Protein 4PP8 (pdb70)

InterPro domains:
  IPR001304 C-type lectin-like [PF00059] (133-229)
  IPR001304 C-type lectin-like [PS50041] (122-228)
  IPR001304 C-type lectin-like [SM00034] (115-228)
  IPR016186 C-type lectin-like/link domain superfamily [G3DSA:3.10.100.10] (109-232)
  IPR016187 C-type lectin fold [SSF56436] (111-230)
  IPR033992 Natural killer cell receptor-like, C-type lectin-like domain [cd03593] (115-229)
  IPR042169 NKG2-D type II integral membrane protein [PTHR47494] (1-232)

Radius of gyration: 29.29 Å; Cα contacts (8 Å, |Δi|>4): 1121; chains: 4; bounding box: 76×68×85 Å

GO terms:
  GO:0005515 protein binding (F, IPI)
  GO:0019900 kinase binding (F, IPI)
  GO:0009986 cell surface (C, IDA)
  GO:0045954 positive regulation of natural killer cell mediated cytotoxicity (P, IDA)
  GO:0009897 external side of plasma membrane (C, IDA)
  GO:0045429 positive regulation of nitric oxide biosynthetic process (P, IDA)
  GO:0032729 positive regulation of type II interferon production (P, IDA)
  GO:0050830 defense response to Gram-positive bacterium (P, IDA)
  GO:0071222 cellular response to lipopolysaccharide (P, IDA)
  GO:0002223 stimulatory C-type lectin receptor signaling pathway (P, IMP)
  GO:0032394 MHC class Ib receptor activity (F, IMP)
  GO:0030101 natural killer cell activation (P, IMP)
  GO:0045954 positive regulation of natural killer cell mediated cytotoxicity (P, IMP)
  GO:0042288 MHC class I protein binding (F, IPI)
  GO:0042802 identical protein binding (F, IPI)
  GO:0030101 natural killer cell activation (P, IPI)
  GO:0005886 plasma membrane (C, TAS)

Sequence (546 aa):
MEGYCGPCPNNWICHRNNCYQFFNEEKTWNQSQASCLSQNSSLLKIYSKEEQDFLKLVKSYHWMGLVQIPANGSWQWEDGSSLSYNQLTLVEIPKGSCAVYGSSFKAYTEDCANLNTYICMKRAVMEGYCGPCPNNWICHRNNCYQFFNEEKTWNQSQASCLSQNSSLLKIYSKEEQDFLKLVKSYHWMGLVQIPANGSWQWEDGSSLSYNQLTLVEIPKGSCAVYGSSFKAYTEDCANLNTYICMKRAVHSLRCNLTIKDPTPADPLWYEAKCFVGEILILHLSNINATEVKKCLTQPLKNLCQKLRNKVSNTYPHLQQVTMIYPQSQGRTPSATWEFNISDSYFFTFYTENMSWRSANDESGVIMNKWKDDGEFVKQLKFLIHECSQKMDEFLKQHSLRCNLTIKDPTPADPLWYEAKCFVGEILILHLSNIATEVKKCLTQPLKNLCQKLRNKVSNTKVDTHYPHLQVTMIYPQSQTPSATWEFNISDSYFFTFYTENMSWRSANDESGVIMNKWKDDGEFVKQLKFLIHECSQKMDEFLKQSK

Nearest PDB structures (foldseek):
  4pp8-assembly1_C  TM=1.007E+00  e=2.945E-30  Mus musculus
  4pp8-assembly1_D  TM=9.772E-01  e=2.849E-26  Mus musculus
  1jfm-assembly5_E  TM=9.847E-01  e=7.124E-23  Mus musculus
  4g59-assembly1_A  TM=9.553E-01  e=3.316E-23  Mus musculus
  4g59-assembly2_B  TM=9.446E-01  e=2.451E-22  Mus musculus

Secondary structure (DSSP, 8-state):
--EEE----TT-EEETTEEEEEEEEEE-HHHHHHHHHHTT-EE---S-TTTTGGGGGB-S-EEEEEEEETTTTEEEETTSPBP-TTT-EEE--SS-SEEEE-STTEEEEE-TTS-EEEEEEE---/-TT-EEEE-TT-EEETTEEEEEEEEEE-HHHHHHHHHHTT-EE---S-TTTTGGGGGB-S-EEEEEEEETTTTEEEETTSPBP-TTT-EEE--SS-SEEEE-STTEEEEE-TTS-EEEEEEE---/--EEEEEEE----SS----EEEEEEETTEEEEEEES---HHHHHHHHHHHHHHHHHHHHHHHT----EEEEEEE---TTSPP--EEEEEETTTEEEEEETTTTEEEESSHHHHHHHHHHHT-HHHHHHHHHHHHHHHHHHHHHHH-/--EEEEEEEE---SS----EEEEEEETTEEEEEEE---HHHHHHHHHHHHHHHHHHHHHHHT--------EEEEEEEE--------EEEEEETTTEEEEEETTTTEEEESSHHHHHHHHHHHT-HHHHHHHHHHHHHHHHHHHHHHHHH-

Solvent-accessible surface area: 25725 Å² total; per-residue (Å²): 188,85,34,98,13,4,82,18,42,144,67,18,1,0,11,85,61,0,1,0,25,28,46,109,104,96,44,28,25,100,93,0,41,56,20,0,107,96,62,117,11,40,1,0,44,0,42,27,100,153,59,0,50,12,0,49,14,7,32,39,24,7,0,0,0,0,31,41,70,97,103,109,35,47,17,48,2,46,97,45,45,66,36,15,85,41,25,4,73,30,36,109,23,106,65,20,36,2,0,0,0,3,6,56,18,8,0,1,4,34,76,43,71,61,110,18,27,5,0,0,7,47,116,30,195,148,177,37,83,12,9,62,7,15,89,61,16,1,0,7,98,56,0,2,0,31,15,36,79,99,101,47,28,35,106,93,0,23,53,19,0,107,91,59,121,12,42,0,0,48,0,44,27,77,150,58,0,58,13,0,53,16,8,24,25,20,5,0,0,0,0,36,39,61,96,100,120,30,55,19,66,2,57,98,45,46,80,39,45,214,112,22,4,75,31,15,102,32,110,77,21,37,3,0,0,0,7,10,44,14,48,0,10,4,13,75,44,70,57,108,3,24,0,0,0,8,40,120,28,198,118,16,0,99,0,59,2,34,3,69,71,13,64,111,105,56,77,19,19,14,44,0,74,0,54,36,48,172,57,88,31,20,96,24,27,58,76,144,68,116,105,7,24,71,20,1,29,93,17,0,61,40,0,0,37,24,0,20,15,31,9,46,114,72,111,26,65,0,68,1,34,0,31,0,63,68,15,145,87,66,86,25,32,5,32,0,72,4,25,3,46,103,56,70,83,6,21,0,70,6,113,116,108,50,51,165,39,69,60,128,114,0,7,80,26,17,72,142,8,75,123,29,39,21,0,13,33,21,0,8,14,5,0,43,37,0,11,126,79,0,30,92,48,30,74,117,123,22,0,104,0,52,1,43,8,26,88,74,68,148,102,56,82,23,23,13,41,0,77,0,55,13,52,101,114,77,20,17,96,23,27,63,98,37,93,38,0,22,69,16,0,30,100,25,0,70,80,1,0,97,45,0,91,91,29,51,88,128,30,90,79,127,76,150,197,86,33,2,61,1,24,0,31,0,67,65,43,190,146,45,27,5,31,0,70,4,24,9,12,89,30,21,80,4,11,0,60,13,123,100,105,43,51,155,39,71,58,126,104,0,8,104,15,16,70,62,8,76,121,25,48,122,0,16,54,45,0,11,118,3,0,116,84,0,7,73,67,0,32,25,13,10,55,104,59,122

Foldseek 3Di:
DDDDADDDPPPFDTANNKTKDWFFFWAFLVVQQVVLVVVVWGFDDQPACVRPVCQLPDADKAFGQWFADVVVRFIAGVVRHGDDCRRAAEDEDPDAGTWIDHHRRYIYGDHSRGIDTTMIMDDHD/DPPDADDDPPPFDGANNKTKDWFFFWAFLVVQQVVLVVRVWGFDDQPACVRVVCQLVDADKAFGQKFFDVVPGFICGVVRHGDDPRRAAEAEDPDAGTWIDGHNRYIYGDHRRGIDTTMIMDDHD/DWWKKKKKADPADPVGRWGIWIWIDDVPDTCEIDTPPPVVVLNVLQPPLVVVLSVVVNVLLVVLNKMKMKMKTWHQQVPHDTKIKIWIDINVPWIKIAILPVRDIDTPDVVNVVSVVVQVVPVVNSCSSNVSCVSNNVVSNVVVVD/DWWKKKKKAAPADPVGRWGIWIWIDDVPDTCEIDTPVVVVLNVLQPPLVVVLNVVVNVLLVPDDDDDPRWMKIWMWTWHQPCVTKIKIWIQTRVGWIKIAILVVRDIDTPDVVNVVSVVVQVVPVVNSCSSNVSCVSNNVVSNVVVVVVD

B-factor: mean 49.22, std 19.97, range [21.27, 129.55]

Organism: Mus musculus (NCBI:txid10090)

Structure (mmCIF, N/CA/C/O backbone):
data_4PP8
#
_entry.id   4PP8
#
_cell.length_a   58.637
_cell.length_b   58.637
_cell.length_c   350.330
_cell.angle_alpha   90.00
_cell.angle_beta   90.00
_cell.angle_gamma   120.00
#
_symmetry.space_group_name_H-M   'P 61'
#
loop_
_entity.id
_entity.type
_entity.pdbx_description
1 polymer 'NKG2-D type II integral membrane protein'
2 polymer 'Retinoic acid early-inducible protein 1-beta'
3 non-polymer GLYCEROL
4 water water
#
loop_
_atom_site.group_PDB
_atom_site.id
_atom_site.type_symbol
_atom_site.label_atom_id
_atom_site.label_alt_id
_atom_site.label_comp_id
_atom_site.label_asym_id
_atom_site.label_entity_id
_atom_site.label_seq_id
_atom_site.pdbx_PDB_ins_code
_atom_site.Cartn_x
_atom_site.Cartn_y
_atom_site.Cartn_z
_atom_site.occupancy
_atom_site.B_iso_or_equiv
_atom_site.auth_seq_id
_atom_site.auth_comp_id
_atom_site.auth_asym_id
_atom_site.auth_atom_id
_atom_site.pdbx_PDB_model_num
ATOM 1 N N . MET A 1 1 ? 23.354 -8.267 -3.910 1.00 93.06 108 MET A N 1
ATOM 2 C CA . MET A 1 1 ? 22.438 -7.447 -3.064 1.00 90.06 108 MET A CA 1
ATOM 3 C C . MET A 1 1 ? 21.146 -8.170 -2.688 1.00 84.76 108 MET A C 1
ATOM 4 O O . MET A 1 1 ? 20.637 -7.974 -1.582 1.00 83.27 108 MET A O 1
ATOM 9 N N . GLU A 1 2 ? 20.612 -8.981 -3.603 1.00 80.57 109 GLU A N 1
ATOM 10 C CA . GLU A 1 2 ? 19.242 -9.505 -3.473 1.00 75.57 109 GLU A CA 1
ATOM 11 C C . GLU A 1 2 ? 19.057 -10.643 -2.462 1.00 71.48 109 GLU A C 1
ATOM 12 O O . GLU A 1 2 ? 19.559 -11.750 -2.661 1.00 69.97 109 GLU A O 1
ATOM 18 N N . GLY A 1 3 ? 18.292 -10.365 -1.406 1.00 64.93 110 GLY A N 1
ATOM 19 C CA . GLY A 1 3 ? 18.063 -11.331 -0.330 1.00 62.29 110 GLY A CA 1
ATOM 20 C C . GLY A 1 3 ? 16.606 -11.577 -0.016 1.00 57.31 110 GLY A C 1
ATOM 21 O O . GLY A 1 3 ? 15.711 -11.129 -0.731 1.00 55.47 110 GLY A O 1
ATOM 22 N N . TYR A 1 4 ? 16.376 -12.283 1.083 1.00 54.34 111 TYR A N 1
ATOM 23 C CA . TYR A 1 4 ? 15.049 -12.757 1.433 1.00 51.36 111 TYR A CA 1
ATOM 24 C C . TYR A 1 4 ? 14.541 -12.060 2.661 1.00 48.70 111 TYR A C 1
ATOM 25 O O . TYR A 1 4 ? 15.321 -11.667 3.514 1.00 49.75 111 TYR A O 1
ATOM 34 N N . CYS A 1 5 ? 13.220 -11.924 2.734 1.00 46.36 112 CYS A N 1
ATOM 35 C CA . CYS A 1 5 ? 12.554 -11.155 3.766 1.00 43.34 112 CYS A CA 1
ATOM 36 C C . CYS A 1 5 ? 11.633 -12.112 4.506 1.00 42.81 112 CYS A C 1
ATOM 37 O O . CYS A 1 5 ? 10.808 -12.788 3.887 1.00 42.85 112 CYS A O 1
ATOM 40 N N . GLY A 1 6 ? 11.794 -12.182 5.823 1.00 42.29 113 GLY A N 1
ATOM 41 C CA . GLY A 1 6 ? 11.022 -13.098 6.652 1.00 42.45 113 GLY A CA 1
ATOM 42 C C . GLY A 1 6 ? 11.777 -13.523 7.905 1.00 43.76 113 GLY A C 1
ATOM 43 O O . GLY A 1 6 ? 12.812 -12.949 8.226 1.00 43.54 113 GLY A O 1
ATOM 44 N N . PRO A 1 7 ? 11.265 -14.541 8.619 1.00 44.77 114 PRO A N 1
ATOM 45 C CA . PRO A 1 7 ? 10.065 -15.300 8.276 1.00 44.66 114 PRO A CA 1
ATOM 46 C C . PRO A 1 7 ? 8.783 -14.515 8.552 1.00 41.74 114 PRO A C 1
ATOM 47 O O . PRO A 1 7 ? 8.711 -13.767 9.536 1.00 39.05 114 PRO A O 1
ATOM 51 N N . CYS A 1 8 ? 7.789 -14.681 7.684 1.00 41.68 115 CYS A N 1
ATOM 52 C CA . CYS A 1 8 ? 6.496 -14.041 7.867 1.00 40.73 115 CYS A CA 1
ATOM 53 C C . CYS A 1 8 ? 5.362 -15.000 7.619 1.00 43.01 115 CYS A C 1
ATOM 54 O O . CYS A 1 8 ? 5.524 -15.980 6.904 1.00 44.56 115 CYS A O 1
ATOM 57 N N . PRO A 1 9 ? 4.183 -14.691 8.178 1.00 43.79 116 PRO A N 1
ATOM 58 C CA . PRO A 1 9 ? 3.026 -15.503 7.842 1.00 45.39 116 PRO A CA 1
ATOM 59 C C . PRO A 1 9 ? 2.715 -15.408 6.361 1.00 45.85 116 PRO A C 1
ATOM 60 O O . PRO A 1 9 ? 3.066 -14.420 5.702 1.00 42.01 116 PRO A O 1
ATOM 64 N N . ASN A 1 10 ? 2.059 -16.440 5.851 1.00 48.79 117 ASN A N 1
ATOM 65 C CA . ASN A 1 10 ? 1.717 -16.522 4.439 1.00 51.13 117 ASN A CA 1
ATOM 66 C C . ASN A 1 10 ? 0.870 -15.336 3.960 1.00 48.56 117 ASN A C 1
ATOM 67 O O . ASN A 1 10 ? -0.089 -14.964 4.633 1.00 47.32 117 ASN A O 1
ATOM 72 N N . ASN A 1 11 ? 1.247 -14.741 2.825 1.00 48.05 118 ASN A N 1
ATOM 73 C CA . ASN A 1 11 ? 0.520 -13.604 2.218 1.00 47.92 118 ASN A CA 1
ATOM 74 C C . ASN A 1 11 ? 0.751 -12.242 2.908 1.00 43.12 118 ASN A C 1
ATOM 75 O O . ASN A 1 11 ? 0.178 -11.236 2.491 1.00 41.39 118 ASN A O 1
ATOM 80 N N . TRP A 1 12 ? 1.557 -12.200 3.964 1.00 39.90 119 TRP A N 1
ATOM 81 C CA . TRP A 1 12 ? 1.801 -10.939 4.663 1.00 36.97 119 TRP A CA 1
ATOM 82 C C . TRP A 1 12 ? 2.819 -10.130 3.882 1.00 35.91 119 TRP A C 1
ATOM 83 O O . TRP A 1 12 ? 3.571 -10.682 3.085 1.00 37.34 119 TRP A O 1
ATOM 94 N N . ILE A 1 13 ? 2.809 -8.820 4.104 1.00 32.47 120 ILE A N 1
ATOM 95 C CA . ILE A 1 13 ? 3.725 -7.898 3.463 1.00 32.30 120 ILE A CA 1
ATOM 96 C C . ILE A 1 13 ? 5.011 -7.855 4.297 1.00 32.27 120 ILE A C 1
ATOM 97 O O . ILE A 1 13 ? 4.950 -7.722 5.515 1.00 33.33 120 ILE A O 1
ATOM 102 N N . CYS A 1 14 ? 6.166 -7.969 3.647 1.00 32.78 121 CYS A N 1
ATOM 103 C CA . CYS A 1 14 ? 7.442 -8.031 4.359 1.00 34.20 121 CYS A CA 1
ATOM 104 C C . CYS A 1 14 ? 8.373 -6.898 3.943 1.00 33.49 121 CYS A C 1
ATOM 105 O O . CYS A 1 14 ? 8.518 -6.600 2.755 1.00 34.62 121 CYS A O 1
ATOM 108 N N . HIS A 1 15 ? 9.007 -6.284 4.930 1.00 32.69 122 HIS A N 1
ATOM 109 C CA . HIS A 1 15 ? 9.990 -5.240 4.695 1.00 33.39 122 HIS A CA 1
ATOM 110 C C . HIS A 1 15 ? 10.997 -5.266 5.843 1.00 35.20 122 HIS A C 1
ATOM 111 O O . HIS A 1 15 ? 10.598 -5.120 7.000 1.00 33.49 122 HIS A O 1
ATOM 118 N N . ARG A 1 16 ? 12.276 -5.428 5.513 1.00 38.02 123 ARG A N 1
ATOM 119 C CA . ARG A 1 16 ? 13.354 -5.526 6.505 1.00 41.30 123 ARG A CA 1
ATOM 120 C C . ARG A 1 16 ? 13.045 -6.591 7.563 1.00 40.34 123 ARG A C 1
ATOM 121 O O . ARG A 1 16 ? 13.289 -6.386 8.752 1.00 40.03 123 ARG A O 1
ATOM 129 N N . ASN A 1 17 ? 12.473 -7.706 7.115 1.00 39.39 124 ASN A N 1
ATOM 130 C CA . ASN A 1 17 ? 12.039 -8.791 7.990 1.00 39.04 124 ASN A CA 1
ATOM 131 C C . ASN A 1 17 ? 10.946 -8.452 9.003 1.00 37.12 124 ASN A C 1
ATOM 132 O O . ASN A 1 17 ? 10.611 -9.287 9.845 1.00 37.27 124 ASN A O 1
ATOM 137 N N . ASN A 1 18 ? 10.380 -7.242 8.923 1.00 34.42 125 ASN A N 1
ATOM 138 C CA . ASN A 1 18 ? 9.145 -6.921 9.621 1.00 32.81 125 ASN A CA 1
ATOM 139 C C . ASN A 1 18 ? 7.978 -7.429 8.761 1.00 32.25 125 ASN A C 1
ATOM 140 O O . ASN A 1 18 ? 8.036 -7.333 7.528 1.00 33.93 125 ASN A O 1
ATOM 145 N N . CYS A 1 19 ? 6.939 -7.976 9.388 1.00 30.60 126 CYS A N 1
ATOM 146 C CA . CYS A 1 19 ? 5.795 -8.540 8.665 1.00 30.49 126 CYS A CA 1
ATOM 147 C C . CYS A 1 19 ? 4.561 -7.720 8.956 1.00 30.06 126 CYS A C 1
ATOM 148 O O . CYS A 1 19 ? 4.289 -7.437 10.107 1.00 29.77 126 CYS A O 1
ATOM 151 N N . TYR A 1 20 ? 3.816 -7.343 7.918 1.00 28.93 127 TYR A N 1
ATOM 152 C CA . TYR A 1 20 ? 2.615 -6.538 8.089 1.00 27.40 127 TYR A CA 1
ATOM 153 C C . TYR A 1 20 ? 1.440 -7.204 7.427 1.00 28.05 127 TYR A C 1
ATOM 154 O O . TYR A 1 20 ? 1.587 -7.858 6.395 1.00 28.88 127 TYR A O 1
ATOM 163 N N . GLN A 1 21 ? 0.266 -7.030 8.011 1.00 28.35 128 GLN A N 1
ATOM 164 C CA . GLN A 1 21 ? -0.953 -7.375 7.313 1.00 28.80 128 GLN A CA 1
ATOM 165 C C . GLN A 1 21 ? -2.029 -6.352 7.622 1.00 28.20 128 GLN A C 1
ATOM 166 O O . GLN A 1 21 ? -2.125 -5.803 8.733 1.00 27.46 128 GLN A O 1
ATOM 172 N N . PHE A 1 22 ? -2.803 -6.062 6.587 1.00 28.52 129 PHE A N 1
ATOM 173 C CA . PHE A 1 22 ? -3.834 -5.044 6.627 1.00 28.98 129 PHE A CA 1
ATOM 174 C C . PHE A 1 22 ? -5.180 -5.753 6.632 1.00 31.07 129 PHE A C 1
ATOM 175 O O . PHE A 1 22 ? -5.538 -6.390 5.654 1.00 33.54 129 PHE A O 1
ATOM 183 N N . PHE A 1 23 ? -5.914 -5.641 7.735 1.00 30.68 130 PHE A N 1
ATOM 184 C CA . PHE A 1 23 ? -7.186 -6.329 7.893 1.00 33.23 130 PHE A CA 1
ATOM 185 C C . PHE A 1 23 ? -8.367 -5.400 7.690 1.00 34.66 130 PHE A C 1
ATOM 186 O O . PHE A 1 23 ? -8.462 -4.356 8.336 1.00 33.71 130 PHE A O 1
ATOM 194 N N . ASN A 1 24 ? -9.265 -5.790 6.794 1.00 37.52 131 ASN A N 1
ATOM 195 C CA . ASN A 1 24 ? -10.401 -4.944 6.411 1.00 41.90 131 ASN A CA 1
ATOM 196 C C . ASN A 1 24 ? -11.655 -5.127 7.288 1.00 42.82 131 ASN A C 1
ATOM 197 O O . ASN A 1 24 ? -12.610 -4.361 7.156 1.00 42.85 131 ASN A O 1
ATOM 202 N N . GLU A 1 25 ? -11.662 -6.129 8.171 1.00 43.72 132 GLU A N 1
ATOM 203 C CA . GLU A 1 25 ? -12.773 -6.291 9.120 1.00 46.26 132 GLU A CA 1
ATOM 204 C C . GLU A 1 25 ? -12.725 -5.169 10.164 1.00 44.35 132 GLU A C 1
ATOM 205 O O . GLU A 1 25 ? -11.653 -4.809 10.658 1.00 41.36 132 GLU A O 1
ATOM 211 N N . GLU A 1 26 ? -13.891 -4.612 10.473 1.00 43.68 133 GLU A N 1
ATOM 212 C CA . GLU A 1 26 ? -14.016 -3.513 11.424 1.00 44.18 133 GLU A CA 1
ATOM 213 C C . GLU A 1 26 ? -14.158 -4.090 12.831 1.00 42.96 133 GLU A C 1
ATOM 214 O O . GLU A 1 26 ? -15.086 -4.843 13.088 1.00 43.40 133 GLU A O 1
ATOM 220 N N . LYS A 1 27 ? -13.249 -3.729 13.729 1.00 39.79 134 LYS A N 1
ATOM 221 C CA . LYS A 1 27 ? -13.254 -4.245 15.087 1.00 39.37 134 LYS A CA 1
ATOM 222 C C . LYS A 1 27 ? -12.925 -3.137 16.086 1.00 37.62 134 LYS A C 1
ATOM 223 O O . LYS A 1 27 ? -12.325 -2.124 15.727 1.00 35.75 134 LYS A O 1
ATOM 229 N N . THR A 1 28 ? -13.304 -3.340 17.348 1.00 36.43 135 THR A N 1
ATOM 230 C CA . THR A 1 28 ? -12.857 -2.468 18.432 1.00 34.41 135 THR A CA 1
ATOM 231 C C . THR A 1 28 ? -11.355 -2.631 18.608 1.00 32.71 135 THR A C 1
ATOM 232 O O . THR A 1 28 ? -10.758 -3.554 18.051 1.00 33.24 135 THR A O 1
ATOM 236 N N . TRP A 1 29 ? -10.739 -1.744 19.380 1.00 31.14 136 TRP A N 1
ATOM 237 C CA . TRP A 1 29 ? -9.299 -1.831 19.585 1.00 30.12 136 TRP A CA 1
ATOM 238 C C . TRP A 1 29 ? -8.953 -3.176 20.225 1.00 31.25 136 TRP A C 1
ATOM 239 O O . TRP A 1 29 ? -8.048 -3.884 19.772 1.00 29.18 136 TRP A O 1
ATOM 250 N N . ASN A 1 30 ? -9.706 -3.519 21.266 1.00 31.42 137 ASN A N 1
ATOM 251 C CA . ASN A 1 30 ? -9.504 -4.769 21.983 1.00 35.05 137 ASN A CA 1
ATOM 252 C C . ASN A 1 30 ? -9.651 -6.003 21.097 1.00 34.04 137 ASN A C 1
ATOM 253 O O . ASN A 1 30 ? -8.829 -6.904 21.162 1.00 33.50 137 ASN A O 1
ATOM 258 N N . GLN A 1 31 ? -10.689 -6.036 20.261 1.00 35.22 138 GLN A N 1
ATOM 259 C CA . GLN A 1 31 ? -10.892 -7.151 19.328 1.00 35.47 138 GLN A CA 1
ATOM 260 C C . GLN A 1 31 ? -9.789 -7.179 18.265 1.00 32.62 138 GLN A C 1
ATOM 261 O O . GLN A 1 31 ? -9.413 -8.251 17.774 1.00 30.70 138 GLN A O 1
ATOM 267 N N . SER A 1 32 ? -9.294 -6.004 17.875 1.00 30.11 139 SER A N 1
ATOM 268 C CA . SER A 1 32 ? -8.214 -5.942 16.899 1.00 29.35 139 SER A CA 1
ATOM 269 C C . SER A 1 32 ? -6.944 -6.512 17.510 1.00 28.48 139 SER A C 1
ATOM 270 O O . SER A 1 32 ? -6.224 -7.255 16.857 1.00 27.70 139 SER A O 1
ATOM 273 N N . GLN A 1 33 ? -6.654 -6.142 18.752 1.00 28.48 140 GLN A N 1
ATOM 274 C CA . GLN A 1 33 ? -5.468 -6.684 19.423 1.00 30.15 140 GLN A CA 1
ATOM 275 C C . GLN A 1 33 ? -5.539 -8.199 19.542 1.00 31.09 140 GLN A C 1
ATOM 276 O O . GLN A 1 33 ? -4.528 -8.867 19.336 1.00 31.40 140 GLN A O 1
ATOM 282 N N . ALA A 1 34 ? -6.718 -8.725 19.882 1.00 31.97 141 ALA A N 1
ATOM 283 C CA . ALA A 1 34 ? -6.919 -10.168 20.025 1.00 34.90 141 ALA A CA 1
ATOM 284 C C . ALA A 1 34 ? -6.695 -10.893 18.705 1.00 35.58 141 ALA A C 1
ATOM 285 O O . ALA A 1 34 ? -6.111 -11.965 18.679 1.00 35.59 141 ALA A O 1
ATOM 287 N N . SER A 1 35 ? -7.146 -10.288 17.602 1.00 34.41 142 SER A N 1
ATOM 288 C CA . SER A 1 35 ? -6.922 -10.861 16.276 1.00 34.55 142 SER A CA 1
ATOM 289 C C . SER A 1 35 ? -5.419 -10.939 15.949 1.00 33.43 142 SER A C 1
ATOM 290 O O . SER A 1 35 ? -4.921 -11.987 15.526 1.00 34.46 142 SER A O 1
ATOM 293 N N . CYS A 1 36 ? -4.689 -9.853 16.176 1.00 30.97 143 CYS A N 1
ATOM 294 C CA . CYS A 1 36 ? -3.246 -9.876 15.949 1.00 30.80 143 CYS A CA 1
ATOM 295 C C . CYS A 1 36 ? -2.572 -10.955 16.835 1.00 32.48 143 CYS A C 1
ATOM 296 O O . CYS A 1 36 ? -1.777 -11.758 16.345 1.00 31.61 143 CYS A O 1
ATOM 299 N N . LEU A 1 37 ? -2.901 -10.961 18.123 1.00 33.44 144 LEU A N 1
ATOM 300 C CA . LEU A 1 37 ? -2.344 -11.937 19.067 1.00 37.11 144 LEU A CA 1
ATOM 301 C C . LEU A 1 37 ? -2.562 -13.379 18.629 1.00 39.31 144 LEU A C 1
ATOM 302 O O . LEU A 1 37 ? -1.635 -14.191 18.686 1.00 41.74 144 LEU A O 1
ATOM 307 N N . SER A 1 38 ? -3.769 -13.691 18.162 1.00 40.36 145 SER A N 1
ATOM 308 C CA . SER A 1 38 ? -4.081 -15.044 17.668 1.00 43.75 145 SER A CA 1
ATOM 309 C C . SER A 1 38 ? -3.219 -15.452 16.462 1.00 44.30 145 SER A C 1
ATOM 310 O O . SER A 1 38 ? -3.102 -16.633 16.164 1.00 46.78 145 SER A O 1
ATOM 313 N N . GLN A 1 39 ? -2.616 -14.477 15.784 1.00 42.22 146 GLN A N 1
ATOM 314 C CA . GLN A 1 39 ? -1.703 -14.730 14.665 1.00 43.64 146 GLN A CA 1
ATOM 315 C C . GLN A 1 39 ? -0.241 -14.437 15.009 1.00 43.09 146 GLN A C 1
ATOM 316 O O . GLN A 1 39 ? 0.554 -14.111 14.122 1.00 43.90 146 GLN A O 1
ATOM 322 N N . ASN A 1 40 ? 0.101 -14.539 16.295 1.00 44.29 147 ASN A N 1
ATOM 323 C CA . ASN A 1 40 ? 1.478 -14.374 16.772 1.00 45.19 147 ASN A CA 1
ATOM 324 C C . ASN A 1 40 ? 2.072 -13.015 16.395 1.00 41.58 147 ASN A C 1
ATOM 325 O O . ASN A 1 40 ? 3.224 -12.921 15.976 1.00 42.12 147 ASN A O 1
ATOM 330 N N . SER A 1 41 ? 1.270 -11.965 16.533 1.00 37.25 148 SER A N 1
ATOM 331 C CA . SER A 1 41 ? 1.704 -10.627 16.192 1.00 34.48 148 SER A CA 1
ATOM 332 C C . SER A 1 41 ? 1.066 -9.637 17.148 1.00 32.90 148 SER A C 1
ATOM 333 O O . SER A 1 41 ? 0.326 -10.006 18.057 1.00 33.61 148 SER A O 1
ATOM 336 N N . SER A 1 42 ? 1.352 -8.371 16.936 1.00 31.96 149 SER A N 1
ATOM 337 C CA . SER A 1 42 ? 0.715 -7.316 17.695 1.00 31.49 149 SER A CA 1
ATOM 338 C C . SER A 1 42 ? 0.216 -6.275 16.706 1.00 29.59 149 SER A C 1
ATOM 339 O O . SER A 1 42 ? 0.495 -6.354 15.508 1.00 29.07 149 SER A O 1
ATOM 342 N N . LEU A 1 43 ? -0.538 -5.302 17.189 1.00 27.39 150 LEU A N 1
ATOM 343 C CA . LEU A 1 43 ? -0.951 -4.209 16.331 1.00 27.21 150 LEU A CA 1
ATOM 344 C C . LEU A 1 43 ? 0.250 -3.391 15.907 1.00 26.98 150 LEU A C 1
ATOM 345 O O . LEU A 1 43 ? 1.282 -3.382 16.583 1.00 26.44 150 LEU A O 1
ATOM 350 N N . LEU A 1 44 ? 0.090 -2.680 14.794 1.00 25.40 151 LEU A N 1
ATOM 351 C CA . LEU A 1 44 ? 1.139 -1.820 14.243 1.00 24.73 151 LEU A CA 1
ATOM 352 C C . LEU A 1 44 ? 1.833 -0.952 15.267 1.00 25.47 151 LEU A C 1
ATOM 353 O O . LEU A 1 44 ? 1.182 -0.217 16.001 1.00 24.50 151 LEU A O 1
ATOM 358 N N . LYS A 1 45 ? 3.160 -1.014 15.270 1.00 26.48 152 LYS A N 1
ATOM 359 C CA . LYS A 1 45 ? 3.991 -0.088 16.018 1.00 27.68 152 LYS A CA 1
ATOM 360 C C . LYS A 1 45 ? 4.908 0.636 15.055 1.00 28.91 152 LYS A C 1
ATOM 361 O O . LYS A 1 45 ? 5.506 0.010 14.184 1.00 27.83 152 LYS A O 1
ATOM 367 N N . ILE A 1 46 ? 5.032 1.944 15.229 1.00 29.01 153 ILE A N 1
ATOM 368 C CA . ILE A 1 46 ? 6.008 2.739 14.501 1.00 30.15 153 ILE A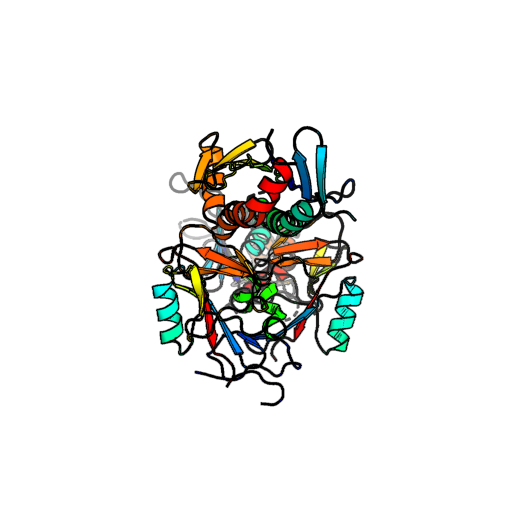 CA 1
ATOM 369 C C . ILE A 1 46 ? 7.254 2.914 15.357 1.00 31.67 153 ILE A C 1
ATOM 370 O O . ILE A 1 46 ? 7.252 3.674 16.324 1.00 30.92 153 ILE A O 1
ATOM 375 N N . TYR A 1 47 ? 8.300 2.174 15.017 1.00 31.81 154 TYR A N 1
ATOM 376 C CA . TYR A 1 47 ? 9.570 2.243 15.723 1.00 34.58 154 TYR A CA 1
ATOM 377 C C . TYR A 1 47 ? 10.565 3.145 14.995 1.00 36.00 154 TYR A C 1
ATOM 378 O O . TYR A 1 47 ? 11.448 3.701 15.619 1.00 37.27 154 TYR A O 1
ATOM 387 N N . SER A 1 48 ? 10.422 3.296 13.681 1.00 35.70 155 SER A N 1
ATOM 388 C CA . SER A 1 48 ? 11.349 4.120 12.912 1.00 37.67 155 SER A CA 1
ATOM 389 C C . SER A 1 48 ? 10.735 4.588 11.599 1.00 38.53 155 SER A C 1
ATOM 390 O O . SER A 1 48 ? 10.500 3.783 10.690 1.00 35.75 155 SER A O 1
ATOM 393 N N . LYS A 1 49 ? 10.514 5.900 11.500 1.00 41.49 156 LYS A N 1
ATOM 394 C CA . LYS A 1 49 ? 10.057 6.539 10.259 1.00 42.48 156 LYS A CA 1
ATOM 395 C C . LYS A 1 49 ? 10.947 6.193 9.086 1.00 42.74 156 LYS A C 1
ATOM 396 O O . LYS A 1 49 ? 10.452 5.896 8.003 1.00 44.35 156 LYS A O 1
ATOM 402 N N . GLU A 1 50 ? 12.259 6.244 9.303 1.00 44.66 157 GLU A N 1
ATOM 403 C CA . GLU A 1 50 ? 13.238 5.931 8.265 1.00 46.30 157 GLU A CA 1
ATOM 404 C C . GLU A 1 50 ? 13.080 4.492 7.795 1.00 43.82 157 GLU A C 1
ATOM 405 O O . GLU A 1 50 ? 12.953 4.239 6.601 1.00 43.56 157 GLU A O 1
ATOM 411 N N . GLU A 1 51 ? 13.071 3.551 8.735 1.00 42.17 158 GLU A N 1
ATOM 412 C CA . GLU A 1 51 ? 13.008 2.131 8.385 1.00 41.01 158 GLU A CA 1
ATOM 413 C C . GLU A 1 51 ? 11.626 1.692 7.915 1.00 37.33 158 GLU A C 1
ATOM 414 O O . GLU A 1 51 ? 11.516 0.689 7.222 1.00 39.66 158 GLU A O 1
ATOM 420 N N . GLN A 1 52 ? 10.576 2.423 8.286 1.00 33.41 159 GLN A N 1
ATOM 421 C CA . GLN A 1 52 ? 9.207 2.059 7.899 1.00 31.14 159 GLN A CA 1
ATOM 422 C C . GLN A 1 52 ? 8.601 3.084 6.925 1.00 30.65 159 GLN A C 1
ATOM 423 O O . GLN A 1 52 ? 7.386 3.271 6.901 1.00 29.65 159 GLN A O 1
ATOM 429 N N . ASP A 1 53 ? 9.450 3.719 6.121 1.00 32.72 160 ASP A N 1
ATOM 430 C CA . ASP A 1 53 ? 9.066 4.892 5.304 1.00 33.26 160 ASP A CA 1
ATOM 431 C C . ASP A 1 53 ? 7.805 4.677 4.455 1.00 32.58 160 ASP A C 1
ATOM 432 O O . ASP A 1 53 ? 6.938 5.552 4.403 1.00 31.62 160 ASP A O 1
ATOM 437 N N . PHE A 1 54 ? 7.680 3.512 3.829 1.00 31.85 161 PHE A N 1
ATOM 438 C CA . PHE A 1 54 ? 6.536 3.249 2.935 1.00 32.00 161 PHE A CA 1
ATOM 439 C C . PHE A 1 54 ? 5.167 3.338 3.624 1.00 29.67 161 PHE A C 1
ATOM 440 O O . PHE A 1 54 ? 4.148 3.613 2.985 1.00 28.32 161 PHE A O 1
ATOM 448 N N . LEU A 1 55 ? 5.133 3.125 4.935 1.00 29.18 162 LEU A N 1
ATOM 449 C CA . LEU A 1 55 ? 3.884 3.242 5.681 1.00 27.72 162 LEU A CA 1
ATOM 450 C C . LEU A 1 55 ? 3.303 4.662 5.694 1.00 27.82 162 LEU A C 1
ATOM 451 O O . LEU A 1 55 ? 2.124 4.847 6.027 1.00 26.76 162 LEU A O 1
ATOM 456 N N . LYS A 1 56 ? 4.110 5.659 5.354 1.00 28.57 163 LYS A N 1
ATOM 457 C CA . LYS A 1 56 ? 3.583 7.023 5.152 1.00 29.83 163 LYS A CA 1
ATOM 458 C C . LYS A 1 56 ? 2.452 7.049 4.113 1.00 29.85 163 LYS A C 1
ATOM 459 O O . LYS A 1 56 ? 1.594 7.933 4.148 1.00 28.35 163 LYS A O 1
ATOM 465 N N . LEU A 1 57 ? 2.473 6.080 3.194 1.00 28.00 164 LEU A N 1
ATOM 466 C CA . LEU A 1 57 ? 1.526 6.016 2.083 1.00 28.63 164 LEU A CA 1
ATOM 467 C C . LEU A 1 57 ? 0.221 5.301 2.400 1.00 27.73 164 LEU A C 1
ATOM 468 O O . LEU A 1 57 ? -0.676 5.256 1.571 1.00 28.81 164 LEU A O 1
ATOM 473 N N . VAL A 1 58 ? 0.095 4.739 3.590 1.00 27.66 165 VAL A N 1
ATOM 474 C CA . VAL A 1 58 ? -1.096 3.968 3.897 1.00 27.76 165 VAL A CA 1
ATOM 475 C C . VAL A 1 58 ? -2.287 4.884 4.221 1.00 28.99 165 VAL A C 1
ATOM 476 O O . VAL A 1 58 ? -2.260 5.611 5.214 1.00 28.81 165 VAL A O 1
ATOM 480 N N . LYS A 1 59 ? -3.317 4.853 3.369 1.00 30.22 166 LYS A N 1
ATOM 481 C CA . LYS A 1 59 ? -4.464 5.739 3.528 1.00 32.72 166 LYS A CA 1
ATOM 482 C C . LYS A 1 59 ? -5.479 5.174 4.516 1.00 31.89 166 LYS A C 1
ATOM 483 O O . LYS A 1 59 ? -5.318 4.064 5.022 1.00 30.75 166 LYS A O 1
ATOM 489 N N . SER A 1 60 ? -6.502 5.976 4.782 1.00 32.78 167 SER A N 1
ATOM 490 C CA . SER A 1 60 ? -7.593 5.642 5.685 1.00 34.84 167 SER A CA 1
ATOM 491 C C . SER A 1 60 ? -7.095 5.619 7.125 1.00 33.34 167 SER A C 1
ATOM 492 O O . SER A 1 60 ? -5.976 6.066 7.403 1.00 34.39 167 SER A O 1
ATOM 495 N N . TYR A 1 61 ? -7.914 5.097 8.032 1.00 30.06 168 TYR A N 1
ATOM 496 C CA . TYR A 1 61 ? -7.558 5.023 9.430 1.00 29.00 168 TYR A CA 1
ATOM 497 C C . TYR A 1 61 ? -7.574 3.559 9.860 1.00 26.90 168 TYR A C 1
ATOM 498 O O . TYR A 1 61 ? -8.488 2.810 9.497 1.00 26.87 168 TYR A O 1
ATOM 507 N N . HIS A 1 62 ? -6.588 3.169 10.663 1.00 26.22 169 HIS A N 1
ATOM 508 C CA . HIS A 1 62 ? -6.469 1.789 11.144 1.00 25.92 169 HIS A CA 1
ATOM 509 C C . HIS A 1 62 ? -6.019 1.763 12.582 1.00 24.61 169 HIS A C 1
ATOM 510 O O . HIS A 1 62 ? -5.119 2.494 12.966 1.00 24.48 169 HIS A O 1
ATOM 517 N N . TRP A 1 63 ? -6.612 0.877 13.378 1.00 24.14 170 TRP A N 1
ATOM 518 C CA . TRP A 1 63 ? -6.117 0.683 14.727 1.00 24.25 170 TRP A CA 1
ATOM 519 C C . TRP A 1 63 ? -4.648 0.290 14.663 1.00 24.19 170 TRP A C 1
ATOM 520 O O . TRP A 1 63 ? -4.228 -0.530 13.821 1.00 25.00 170 TRP A O 1
ATOM 531 N N . MET A 1 64 ? -3.877 0.887 15.562 1.00 24.99 171 MET A N 1
ATOM 532 C CA . MET A 1 64 ? -2.479 0.567 15.774 1.00 25.74 171 MET A CA 1
ATOM 533 C C . MET A 1 64 ? -2.233 0.345 17.277 1.00 25.64 171 MET A C 1
ATOM 534 O O . MET A 1 64 ? -3.138 0.520 18.096 1.00 25.62 171 MET A O 1
ATOM 539 N N . GLY A 1 65 ? -1.013 -0.036 17.639 1.00 25.88 172 GLY A N 1
ATOM 540 C CA . GLY A 1 65 ? -0.740 -0.539 18.995 1.00 26.71 172 GLY A CA 1
ATOM 541 C C . GLY A 1 65 ? -0.410 0.507 20.037 1.00 27.14 172 GLY A C 1
ATOM 542 O O . GLY A 1 65 ? 0.384 0.246 20.943 1.00 27.39 172 GLY A O 1
ATOM 543 N N . LEU A 1 66 ? -1.026 1.679 19.916 1.00 27.70 173 LEU A N 1
ATOM 544 C CA . LEU A 1 66 ? -0.690 2.837 20.744 1.00 28.12 173 LEU A CA 1
ATOM 545 C C . LEU A 1 66 ? -1.819 3.088 21.733 1.00 28.27 173 LEU A C 1
ATOM 546 O O . LEU A 1 66 ? -2.962 3.279 21.328 1.00 28.66 173 LEU A O 1
ATOM 551 N N . VAL A 1 67 ? -1.492 3.077 23.023 1.00 28.91 174 VAL A N 1
ATOM 552 C CA . VAL A 1 67 ? -2.504 3.144 24.097 1.00 28.40 174 VAL A CA 1
ATOM 553 C C . VAL A 1 67 ? -2.159 4.157 25.162 1.00 27.73 174 VAL A C 1
ATOM 554 O O . VAL A 1 67 ? -0.987 4.377 25.478 1.00 28.80 174 VAL A O 1
ATOM 558 N N . GLN A 1 68 ? -3.197 4.775 25.712 1.00 27.18 175 GLN A N 1
ATOM 559 C CA . GLN A 1 68 ? -3.038 5.800 26.712 1.00 27.86 175 GLN A CA 1
ATOM 560 C C . GLN A 1 68 ? -3.125 5.246 28.124 1.00 27.65 175 GLN A C 1
ATOM 561 O O . GLN A 1 68 ? -3.889 4.320 28.401 1.00 26.98 175 GLN A O 1
ATOM 567 N N . ILE A 1 69 ? -2.341 5.845 29.006 1.00 28.22 176 ILE A N 1
ATOM 568 C CA . ILE A 1 69 ? -2.536 5.732 30.447 1.00 29.78 176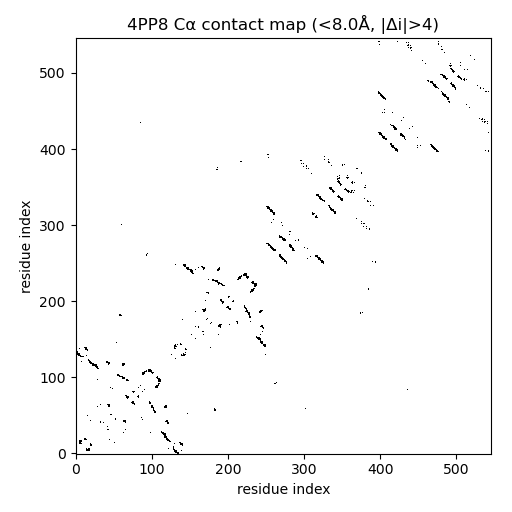 ILE A CA 1
ATOM 569 C C . ILE A 1 69 ? -3.141 7.049 30.939 1.00 30.57 176 ILE A C 1
ATOM 570 O O . ILE A 1 69 ? -2.421 8.021 31.140 1.00 31.75 176 ILE A O 1
ATOM 575 N N . PRO A 1 70 ? -4.470 7.093 31.131 1.00 30.96 177 PRO A N 1
ATOM 576 C CA . PRO A 1 70 ? -5.110 8.370 31.486 1.00 31.94 177 PRO A CA 1
ATOM 577 C C . PRO A 1 70 ? -4.610 9.004 32.787 1.00 33.12 177 PRO A C 1
ATOM 578 O O . PRO A 1 70 ? -4.676 10.218 32.924 1.00 34.10 177 PRO A O 1
ATOM 582 N N . ALA A 1 71 ? -4.124 8.199 33.732 1.00 32.72 178 ALA A N 1
ATOM 583 C CA . ALA A 1 71 ? -3.673 8.721 35.027 1.00 34.71 178 ALA A CA 1
ATOM 584 C C . ALA A 1 71 ? -2.661 9.863 34.881 1.00 35.77 178 ALA A C 1
ATOM 585 O O . ALA A 1 71 ? -2.724 10.849 35.585 1.00 36.84 178 ALA A O 1
ATOM 587 N N . ASN A 1 72 ? -1.698 9.672 33.987 1.00 35.93 179 ASN A N 1
ATOM 588 C CA . ASN A 1 72 ? -0.668 10.667 33.716 1.00 38.09 179 ASN A CA 1
ATOM 589 C C . ASN A 1 72 ? -0.706 11.202 32.277 1.00 37.30 179 ASN A C 1
ATOM 590 O O . ASN A 1 72 ? 0.136 12.003 31.906 1.00 38.28 179 ASN A O 1
ATOM 595 N N . GLY A 1 73 ? -1.685 10.771 31.482 1.00 36.96 180 GLY A N 1
ATOM 596 C CA . GLY A 1 73 ? -1.829 11.203 30.081 1.00 37.81 180 GLY A CA 1
ATOM 597 C C . GLY A 1 73 ? -0.784 10.669 29.121 1.00 37.51 180 GLY A C 1
ATOM 598 O O . GLY A 1 73 ? -0.751 11.082 27.952 1.00 39.06 180 GLY A O 1
ATOM 599 N N . SER A 1 74 ? 0.062 9.745 29.575 1.00 37.48 181 SER A N 1
ATOM 600 C CA . SER A 1 74 ? 1.126 9.226 28.720 1.00 37.10 181 SER A CA 1
ATOM 601 C C . SER A 1 74 ? 0.608 8.181 27.746 1.00 35.04 181 SER A C 1
ATOM 602 O O . SER A 1 74 ? -0.446 7.579 27.957 1.00 34.75 181 SER A O 1
ATOM 605 N N . TRP A 1 75 ? 1.350 8.001 26.651 1.00 33.57 182 TRP A N 1
ATOM 606 C CA . TRP A 1 75 ? 1.012 7.050 25.619 1.00 31.75 182 TRP A CA 1
ATOM 607 C C . TRP A 1 75 ? 2.171 6.090 25.475 1.00 31.93 182 TRP A C 1
ATOM 608 O O . TRP A 1 75 ? 3.321 6.509 25.461 1.00 33.42 182 TRP A O 1
ATOM 619 N N . GLN A 1 76 ? 1.853 4.812 25.346 1.00 30.25 183 GLN A N 1
ATOM 620 C CA . GLN A 1 76 ? 2.856 3.791 25.138 1.00 30.15 183 GLN A CA 1
ATOM 621 C C . GLN A 1 76 ? 2.375 2.842 24.075 1.00 28.81 183 GLN A C 1
ATOM 622 O O . GLN A 1 76 ? 1.188 2.791 23.743 1.00 28.10 183 GLN A O 1
ATOM 628 N N . TRP A 1 77 ? 3.323 2.086 23.542 1.00 28.56 184 TRP A N 1
ATOM 629 C CA . TRP A 1 77 ? 3.013 0.976 22.682 1.00 27.75 184 TRP A CA 1
ATOM 630 C C . TRP A 1 77 ? 2.576 -0.204 23.555 1.00 27.96 184 TRP A C 1
ATOM 631 O O . TRP A 1 77 ? 2.838 -0.226 24.762 1.00 27.92 184 TRP A O 1
ATOM 642 N N . GLU A 1 78 ? 1.886 -1.164 22.947 1.00 27.61 185 GLU A N 1
ATOM 643 C CA . GLU A 1 78 ? 1.494 -2.398 23.641 1.00 30.08 185 GLU A CA 1
ATOM 644 C C . GLU A 1 78 ? 2.647 -3.026 24.407 1.00 32.39 185 GLU A C 1
ATOM 645 O O . GLU A 1 78 ? 2.458 -3.535 25.521 1.00 32.90 185 GLU A O 1
ATOM 651 N N . ASP A 1 79 ? 3.837 -2.993 23.810 1.00 32.96 186 ASP A N 1
ATOM 652 C CA . ASP A 1 79 ? 5.010 -3.632 24.403 1.00 35.55 186 ASP A CA 1
ATOM 653 C C . ASP A 1 79 ? 5.580 -2.866 25.599 1.00 35.83 186 ASP A C 1
ATOM 654 O O . ASP A 1 79 ? 6.548 -3.305 26.202 1.00 36.13 186 ASP A O 1
ATOM 659 N N . GLY A 1 80 ? 4.974 -1.734 25.948 1.00 33.67 187 GLY A N 1
ATOM 660 C CA . GLY A 1 80 ? 5.400 -0.980 27.114 1.00 34.60 187 GLY A CA 1
ATOM 661 C C . GLY A 1 80 ? 6.387 0.124 26.807 1.00 34.68 187 GLY A C 1
ATOM 662 O O . GLY A 1 80 ? 6.633 0.961 27.659 1.00 34.09 187 GLY A O 1
ATOM 663 N N . SER A 1 81 ? 6.939 0.150 25.591 1.00 34.06 188 SER A N 1
ATOM 664 C CA . SER A 1 81 ? 7.861 1.223 25.216 1.00 35.83 188 SER A CA 1
ATOM 665 C C . SER A 1 81 ? 7.092 2.518 24.992 1.00 35.33 188 SER A C 1
ATOM 666 O O . SER A 1 81 ? 5.918 2.491 24.620 1.00 32.84 188 SER A O 1
ATOM 669 N N . SER A 1 82 ? 7.753 3.648 25.222 1.00 37.71 189 SER A N 1
ATOM 670 C CA . SER A 1 82 ? 7.075 4.935 25.158 1.00 40.12 189 SER A CA 1
ATOM 671 C C . SER A 1 82 ? 6.874 5.403 23.712 1.00 38.92 189 SER A C 1
ATOM 672 O O . SER A 1 82 ? 7.610 5.040 22.806 1.00 36.63 189 SER A O 1
ATOM 675 N N . LEU A 1 83 ? 5.835 6.196 23.502 1.00 39.96 190 LEU A N 1
ATOM 676 C CA . LEU A 1 83 ? 5.682 6.912 22.248 1.00 38.98 190 LEU A CA 1
ATOM 677 C C . LEU A 1 83 ? 6.767 7.988 22.154 1.00 40.70 190 LEU A C 1
ATOM 678 O O . LEU A 1 83 ? 7.017 8.720 23.111 1.00 41.20 190 LEU A O 1
ATOM 683 N N . SER A 1 84 ? 7.428 8.054 21.004 1.00 42.34 191 SER A N 1
ATOM 684 C CA . SER A 1 84 ? 8.422 9.080 20.746 1.00 46.20 191 SER A CA 1
ATOM 685 C C . SER A 1 84 ? 7.882 10.003 19.657 1.00 46.67 191 SER A C 1
ATOM 686 O O . SER A 1 84 ? 7.376 9.543 18.628 1.00 41.21 191 SER A O 1
ATOM 689 N N . TYR A 1 85 ? 8.004 11.308 19.869 1.00 50.19 192 TYR A N 1
ATOM 690 C CA . TYR A 1 85 ? 7.554 12.288 18.880 1.00 53.37 192 TYR A CA 1
ATOM 691 C C . TYR A 1 85 ? 8.356 12.153 17.572 1.00 51.57 192 TYR A C 1
ATOM 692 O O . TYR A 1 85 ? 7.901 12.585 16.531 1.00 52.11 192 TYR A O 1
ATOM 701 N N . ASN A 1 86 ? 9.532 11.534 17.622 1.00 52.11 193 ASN A N 1
ATOM 702 C CA . ASN A 1 86 ? 10.302 11.235 16.402 1.00 54.33 193 ASN A CA 1
ATOM 703 C C . ASN A 1 86 ? 9.773 10.046 15.582 1.00 49.77 193 ASN A C 1
ATOM 704 O O . ASN A 1 86 ? 10.159 9.847 14.431 1.00 54.35 193 ASN A O 1
ATOM 709 N N . GLN A 1 87 ? 8.898 9.252 16.184 1.00 47.03 194 GLN A N 1
ATOM 710 C CA . GLN A 1 87 ? 8.236 8.122 15.526 1.00 43.88 194 GLN A CA 1
ATOM 711 C C . GLN A 1 87 ? 7.010 8.618 14.750 1.00 41.41 194 GLN A C 1
ATOM 712 O O . GLN A 1 87 ? 6.716 8.163 13.635 1.00 38.39 194 GLN A O 1
ATOM 718 N N . LEU A 1 88 ? 6.273 9.537 15.366 1.00 38.16 195 LEU A N 1
ATOM 719 C CA . LEU A 1 88 ? 4.888 9.710 15.031 1.00 37.49 195 LEU A CA 1
ATOM 720 C C . LEU A 1 88 ? 4.355 10.994 15.630 1.00 36.95 195 LEU A C 1
ATOM 721 O O . LEU A 1 88 ? 4.762 11.358 16.723 1.00 37.31 195 LEU A O 1
ATOM 726 N N . THR A 1 89 ? 3.468 11.687 14.921 1.00 35.38 196 THR A N 1
ATOM 727 C CA . THR A 1 89 ? 2.777 12.844 15.473 1.00 36.96 196 THR A CA 1
ATOM 728 C C . THR A 1 89 ? 1.386 12.407 15.900 1.00 35.37 196 THR A C 1
ATOM 729 O O . THR A 1 89 ? 0.578 12.014 15.057 1.00 32.90 196 THR A O 1
ATOM 733 N N . LEU A 1 90 ? 1.103 12.509 17.198 1.00 35.24 197 LEU A N 1
ATOM 734 C CA . LEU A 1 90 ? -0.197 12.137 17.741 1.00 35.64 197 LEU A CA 1
ATOM 735 C C . LEU A 1 90 ? -1.100 13.365 17.895 1.00 36.45 197 LEU A C 1
ATOM 736 O O . LEU A 1 90 ? -0.749 14.319 18.580 1.00 37.88 197 LEU A O 1
ATOM 741 N N . VAL A 1 91 ? -2.255 13.335 17.236 1.00 36.42 198 VAL A N 1
ATOM 742 C CA . VAL A 1 91 ? -3.241 14.398 17.345 1.00 39.32 198 VAL A CA 1
ATOM 743 C C . VAL A 1 91 ? -4.229 13.949 18.409 1.00 40.11 198 VAL A C 1
ATOM 744 O O . VAL A 1 91 ? -4.975 12.978 18.200 1.00 37.14 198 VAL A O 1
ATOM 748 N N . GLU A 1 92 ? -4.222 14.643 19.544 1.00 43.46 199 GLU A N 1
ATOM 749 C CA . GLU A 1 92 ? -5.046 14.261 20.684 1.00 47.93 199 GLU A CA 1
ATOM 750 C C . GLU A 1 92 ? -6.420 14.946 20.653 1.00 52.78 199 GLU A C 1
ATOM 751 O O . GLU A 1 92 ? -6.525 16.161 20.512 1.00 52.05 199 GLU A O 1
ATOM 757 N N . ILE A 1 93 ? -7.458 14.115 20.730 1.00 57.58 200 ILE A N 1
ATOM 758 C CA . ILE A 1 93 ? -8.859 14.531 20.794 1.00 63.55 200 ILE A CA 1
ATOM 759 C C . ILE A 1 93 ? -9.303 14.195 22.215 1.00 66.99 200 ILE A C 1
ATOM 760 O O . ILE A 1 93 ? -9.224 13.032 22.601 1.00 65.25 200 ILE A O 1
ATOM 765 N N . PRO A 1 94 ? -9.798 15.193 22.982 1.00 72.89 201 PRO A N 1
ATOM 766 C CA . PRO A 1 94 ? -9.988 15.089 24.440 1.00 73.48 201 PRO A CA 1
ATOM 767 C C . PRO A 1 94 ? -10.451 13.735 24.983 1.00 72.42 201 PRO A C 1
ATOM 768 O O . PRO A 1 94 ? -9.951 13.298 26.023 1.00 74.41 201 PRO A O 1
ATOM 772 N N . LYS A 1 95 ? -11.392 13.082 24.301 1.00 70.04 202 LYS A N 1
ATOM 773 C CA . LYS A 1 95 ? -11.897 11.778 24.741 1.00 68.08 202 LYS A CA 1
ATOM 774 C C . LYS A 1 95 ? -11.356 10.667 23.845 1.00 62.41 202 LYS A C 1
ATOM 775 O O . LYS A 1 95 ? -11.539 10.699 22.629 1.00 67.47 202 LYS A O 1
ATOM 777 N N . GLY A 1 96 ? -10.694 9.684 24.451 1.00 53.98 203 GLY A N 1
ATOM 778 C CA . GLY A 1 96 ? -10.200 8.517 23.717 1.00 45.04 203 GLY A CA 1
ATOM 779 C C . GLY A 1 96 ? -8.834 8.063 24.190 1.00 39.13 203 GLY A C 1
ATOM 780 O O . GLY A 1 96 ? -7.923 8.865 24.326 1.00 38.79 203 GLY A O 1
ATOM 781 N N . SER A 1 97 ? -8.696 6.770 24.447 1.00 34.62 204 SER A N 1
ATOM 782 C CA . SER A 1 97 ? -7.469 6.231 25.024 1.00 32.29 204 SER A CA 1
ATOM 783 C C . SER A 1 97 ? -6.792 5.242 24.083 1.00 30.60 204 SER A C 1
ATOM 784 O O . SER A 1 97 ? -5.889 4.512 24.492 1.00 28.62 204 SER A O 1
ATOM 787 N N . CYS A 1 98 ? -7.244 5.231 22.828 1.00 29.25 205 CYS A N 1
ATOM 788 C CA . CYS A 1 98 ? -6.619 4.472 21.759 1.00 28.18 205 CYS A CA 1
ATOM 789 C C . CYS A 1 98 ? -6.350 5.432 20.604 1.00 28.51 205 CYS A C 1
ATOM 790 O O . CYS A 1 98 ? -6.787 6.590 20.639 1.00 28.87 205 CYS A O 1
ATOM 793 N N . ALA A 1 99 ? -5.636 4.952 19.595 1.00 27.51 206 ALA A N 1
ATOM 794 C CA . ALA A 1 99 ? -5.271 5.777 18.466 1.00 27.66 206 ALA A CA 1
ATOM 795 C C . ALA A 1 99 ? -5.296 5.003 17.165 1.00 26.56 206 ALA A C 1
ATOM 796 O O . ALA A 1 99 ? -4.898 3.835 17.101 1.00 26.19 206 ALA A O 1
ATOM 798 N N . VAL A 1 100 ? -5.773 5.675 16.125 1.00 26.91 207 VAL A N 1
ATOM 799 C CA . VAL A 1 100 ? -5.683 5.160 14.768 1.00 27.01 207 VAL A CA 1
ATOM 800 C C . VAL A 1 100 ? -4.501 5.769 14.037 1.00 27.12 207 VAL A C 1
ATOM 801 O O . VAL A 1 100 ? -4.193 6.963 14.197 1.00 28.39 207 VAL A O 1
ATOM 805 N N . TYR A 1 101 ? -3.842 4.938 13.230 1.00 25.13 208 TYR A N 1
ATOM 806 C CA . TYR A 1 101 ? -2.883 5.426 12.273 1.00 25.83 208 TYR A CA 1
ATOM 807 C C . TYR A 1 101 ? -3.642 6.124 11.142 1.00 26.92 208 TYR A C 1
ATOM 808 O O . TYR A 1 101 ? -4.669 5.628 10.688 1.00 26.23 208 TYR A O 1
ATOM 817 N N . GLY A 1 102 ? -3.130 7.261 10.685 1.00 28.08 209 GLY A N 1
ATOM 818 C CA . GLY A 1 102 ? -3.816 8.051 9.652 1.00 30.43 209 GLY A CA 1
ATOM 819 C C . GLY A 1 102 ? -2.921 8.601 8.559 1.00 30.88 209 GLY A C 1
ATOM 820 O O . GLY A 1 102 ? -3.137 9.719 8.093 1.00 33.29 209 GLY A O 1
ATOM 821 N N . SER A 1 103 ? -1.950 7.801 8.134 1.00 29.80 210 SER A N 1
ATOM 822 C CA . SER A 1 103 ? -0.998 8.127 7.069 1.00 31.06 210 SER A CA 1
ATOM 823 C C . SER A 1 103 ? 0.040 9.119 7.550 1.00 30.56 210 SER A C 1
ATOM 824 O O . SER A 1 103 ? -0.125 9.768 8.582 1.00 30.49 210 SER A O 1
ATOM 827 N N . SER A 1 104 ? 1.109 9.236 6.769 1.00 30.08 211 SER A N 1
ATOM 828 C CA . SER A 1 104 ? 2.106 10.276 6.950 1.00 32.14 211 SER A CA 1
ATOM 829 C C . SER A 1 104 ? 2.659 10.341 8.375 1.00 31.77 211 SER A C 1
ATOM 830 O O . SER A 1 104 ? 2.970 11.413 8.880 1.00 31.58 211 SER A O 1
ATOM 833 N N . PHE A 1 105 ? 2.775 9.181 9.014 1.00 29.24 212 PHE A N 1
ATOM 834 C CA . PHE A 1 105 ? 3.237 9.106 10.387 1.00 29.85 212 PHE A CA 1
ATOM 835 C C . PHE A 1 105 ? 2.483 10.065 11.307 1.00 30.03 212 PHE A C 1
ATOM 836 O O . PHE A 1 105 ? 3.066 10.783 12.122 1.00 28.69 212 PHE A O 1
ATOM 844 N N . LYS A 1 106 ? 1.166 10.045 11.171 1.00 30.66 213 LYS A N 1
ATOM 845 C CA . LYS A 1 106 ? 0.285 10.778 12.056 1.00 32.34 213 LYS A CA 1
ATOM 846 C C . LYS A 1 106 ? -0.729 9.787 12.633 1.00 31.38 213 LYS A C 1
ATOM 847 O O . LYS A 1 106 ? -1.128 8.797 11.985 1.00 31.16 213 LYS A O 1
ATOM 853 N N . ALA A 1 107 ? -1.097 10.012 13.883 1.00 31.39 214 ALA A N 1
ATOM 854 C CA . ALA A 1 107 ? -2.109 9.206 14.533 1.00 29.34 214 ALA A CA 1
ATOM 855 C C . ALA A 1 107 ? -3.129 10.148 15.161 1.00 28.73 214 ALA A C 1
ATOM 856 O O . ALA A 1 107 ? -2.798 11.258 15.562 1.00 30.38 214 ALA A O 1
ATOM 858 N N . TYR A 1 108 ? -4.352 9.661 15.293 1.00 27.86 215 TYR A N 1
ATOM 859 C CA . TYR A 1 108 ? -5.444 10.412 15.892 1.00 28.99 215 TYR A CA 1
ATOM 860 C C . TYR A 1 108 ? -6.012 9.583 17.027 1.00 28.04 215 TYR A C 1
ATOM 861 O O . TYR A 1 108 ? -6.253 8.380 16.863 1.00 24.98 215 TYR A O 1
ATOM 870 N N . THR A 1 109 ? -6.233 10.221 18.175 1.00 29.07 216 THR A N 1
ATOM 871 C CA . THR A 1 109 ? -6.827 9.533 19.311 1.00 30.36 216 THR A CA 1
ATOM 872 C C . THR A 1 109 ? -8.286 9.266 18.987 1.00 32.46 216 THR A C 1
ATOM 873 O O . THR A 1 109 ? -8.948 10.091 18.347 1.00 33.08 216 THR A O 1
ATOM 877 N N . GLU A 1 110 ? -8.785 8.129 19.451 1.00 31.55 217 GLU A N 1
ATOM 878 C CA . GLU A 1 110 ? -10.171 7.701 19.215 1.00 33.80 217 GLU A CA 1
ATOM 879 C C . GLU A 1 110 ? -10.628 6.868 20.389 1.00 34.25 217 GLU A C 1
ATOM 880 O O . GLU A 1 110 ? -9.821 6.208 21.045 1.00 33.37 217 GLU A O 1
ATOM 886 N N . ASP A 1 111 ? -11.938 6.858 20.594 1.00 34.91 218 ASP A N 1
ATOM 887 C CA . ASP A 1 111 ? -12.572 5.964 21.551 1.00 35.98 218 ASP A CA 1
ATOM 888 C C . ASP A 1 111 ? -12.231 4.506 21.187 1.00 33.95 218 ASP A C 1
ATOM 889 O O . ASP A 1 111 ? -12.501 4.054 20.082 1.00 34.07 218 ASP A O 1
ATOM 894 N N . CYS A 1 112 ? -11.618 3.787 22.128 1.00 33.93 219 CYS A N 1
ATOM 895 C CA . CYS A 1 112 ? -11.254 2.372 21.980 1.00 33.05 219 CYS A CA 1
ATOM 896 C C . CYS A 1 112 ? -12.396 1.463 21.550 1.00 33.41 219 CYS A C 1
ATOM 897 O O . CYS A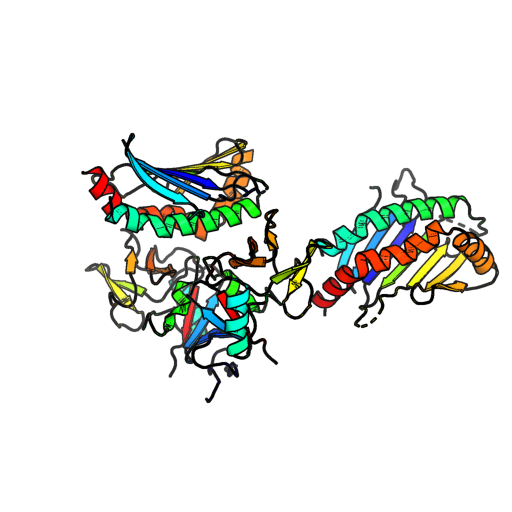 1 112 ? -12.154 0.422 20.954 1.00 33.12 219 CYS A O 1
ATOM 900 N N . ALA A 1 113 ? -13.630 1.842 21.876 1.00 34.78 220 ALA A N 1
ATOM 901 C CA . ALA A 1 113 ? -14.821 1.093 21.468 1.00 36.80 220 ALA A CA 1
ATOM 902 C C . ALA A 1 113 ? -15.235 1.288 19.994 1.00 37.56 220 ALA A C 1
ATOM 903 O O . ALA A 1 113 ? -16.088 0.553 19.497 1.00 37.47 220 ALA A O 1
ATOM 905 N N . ASN A 1 114 ? -14.633 2.254 19.293 1.00 36.89 221 ASN A N 1
ATOM 906 C CA . ASN A 1 114 ? -14.937 2.465 17.871 1.00 38.23 221 ASN A CA 1
ATOM 907 C C . ASN A 1 114 ? -14.514 1.289 17.008 1.00 37.38 221 ASN A C 1
ATOM 908 O O . ASN A 1 114 ? -13.505 0.652 17.273 1.00 37.30 221 ASN A O 1
ATOM 913 N N . LEU A 1 115 ? -15.273 1.029 15.954 1.00 37.05 222 LEU A N 1
ATOM 914 C CA . LEU A 1 115 ? -14.914 0.002 14.996 1.00 37.40 222 LEU A CA 1
ATOM 915 C C . LEU A 1 115 ? -13.981 0.617 13.947 1.00 36.56 222 LEU A C 1
ATOM 916 O O . LEU A 1 115 ? -14.305 1.637 13.345 1.00 36.84 222 LEU A O 1
ATOM 921 N N . ASN A 1 116 ? -12.816 0.006 13.752 1.00 32.49 223 ASN A N 1
ATOM 922 C CA . ASN A 1 116 ? -11.922 0.384 12.682 1.00 32.10 223 ASN A CA 1
ATOM 923 C C . ASN A 1 116 ? -11.310 -0.853 12.058 1.00 31.85 223 ASN A C 1
ATOM 924 O O . ASN A 1 116 ? -11.258 -1.916 12.675 1.00 31.60 223 ASN A O 1
ATOM 929 N N . THR A 1 117 ? -10.827 -0.693 10.839 1.00 30.21 224 THR A N 1
ATOM 930 C CA . THR A 1 117 ? -9.897 -1.640 10.252 1.00 30.00 224 THR A CA 1
ATOM 931 C C . THR A 1 117 ? -8.623 -1.578 11.083 1.00 28.33 224 THR A C 1
ATOM 932 O O . THR A 1 117 ? -8.472 -0.682 11.922 1.00 29.28 224 THR A O 1
ATOM 936 N N . TYR A 1 118 ? -7.714 -2.525 10.889 1.00 28.14 225 TYR A N 1
ATOM 937 C CA . TYR A 1 118 ? -6.537 -2.614 11.746 1.00 26.69 225 TYR A CA 1
ATOM 938 C C . TYR A 1 118 ? -5.368 -3.252 11.017 1.00 27.33 225 TYR A C 1
ATOM 939 O O . TYR A 1 118 ? -5.539 -3.922 9.992 1.00 28.23 225 TYR A O 1
ATOM 948 N N . ILE A 1 119 ? -4.174 -2.990 11.528 1.00 26.91 226 ILE A N 1
ATOM 949 C CA . ILE A 1 119 ? -2.940 -3.458 10.932 1.00 26.39 226 ILE A CA 1
ATOM 950 C C . ILE A 1 119 ? -2.148 -4.230 11.980 1.00 27.17 226 ILE A C 1
ATOM 951 O O . ILE A 1 119 ? -1.876 -3.701 13.061 1.00 26.05 226 ILE A O 1
ATOM 956 N N . CYS A 1 120 ? -1.800 -5.476 11.661 1.00 27.56 227 CYS A N 1
ATOM 957 C CA . CYS A 1 120 ? -0.944 -6.281 12.520 1.00 28.24 227 CYS A CA 1
ATOM 958 C C . CYS A 1 120 ? 0.482 -6.239 12.019 1.00 28.90 227 CYS A C 1
ATOM 959 O O . CYS A 1 120 ? 0.742 -6.054 10.823 1.00 28.31 227 CYS A O 1
ATOM 962 N N . MET A 1 121 ? 1.407 -6.412 12.955 1.00 28.97 228 MET A N 1
ATOM 963 C CA . MET A 1 121 ? 2.816 -6.362 12.673 1.00 30.28 228 MET A CA 1
ATOM 964 C C . MET A 1 121 ? 3.561 -7.363 13.536 1.00 31.42 228 MET A C 1
ATOM 965 O O . MET A 1 121 ? 3.294 -7.472 14.739 1.00 31.14 228 MET A O 1
ATOM 970 N N . LYS A 1 122 ? 4.507 -8.065 12.915 1.00 33.04 229 LYS A N 1
ATOM 971 C CA . LYS A 1 122 ? 5.542 -8.819 13.628 1.00 35.50 229 LYS A CA 1
ATOM 972 C C . LYS A 1 122 ? 6.885 -8.137 13.367 1.00 35.36 229 LYS A C 1
ATOM 973 O O . LYS A 1 122 ? 7.358 -8.103 12.219 1.00 35.56 229 LYS A O 1
ATOM 979 N N . ARG A 1 123 ? 7.508 -7.630 14.425 1.00 35.73 230 ARG A N 1
ATOM 980 C CA . ARG A 1 123 ? 8.818 -6.994 14.338 1.00 37.04 230 ARG A CA 1
ATOM 981 C C . ARG A 1 123 ? 9.891 -8.035 14.009 1.00 40.00 230 ARG A C 1
ATOM 982 O O . ARG A 1 123 ? 9.851 -9.162 14.510 1.00 41.36 230 ARG A O 1
ATOM 990 N N . ALA A 1 124 ? 10.850 -7.651 13.167 1.00 40.84 231 ALA A N 1
ATOM 991 C CA . ALA A 1 124 ? 12.004 -8.488 12.865 1.00 43.40 231 ALA A CA 1
ATOM 992 C C . ALA A 1 124 ? 12.747 -8.842 14.152 1.00 47.44 231 ALA A C 1
ATOM 993 O O . ALA A 1 124 ? 12.880 -8.007 15.045 1.00 43.86 231 ALA A O 1
ATOM 995 N N . VAL A 1 125 ? 13.240 -10.072 14.230 1.00 51.79 232 VAL A N 1
ATOM 996 C CA . VAL A 1 125 ? 14.005 -10.531 15.396 1.00 58.57 232 VAL A CA 1
ATOM 997 C C . VAL A 1 125 ? 15.488 -10.607 15.052 1.00 63.38 232 VAL A C 1
ATOM 998 O O . VAL A 1 125 ? 15.858 -10.782 13.888 1.00 65.33 232 VAL A O 1
ATOM 1003 N N . MET B 1 1 ? 10.707 -20.131 -1.096 1.00 57.85 108 MET B N 1
ATOM 1004 C CA . MET B 1 1 ? 11.344 -20.444 0.212 1.00 58.62 108 MET B CA 1
ATOM 1005 C C . MET B 1 1 ? 10.336 -20.350 1.355 1.00 57.36 108 MET B C 1
ATOM 1006 O O . MET B 1 1 ? 9.651 -19.344 1.531 1.00 54.16 108 MET B O 1
ATOM 1011 N N . GLU B 1 2 ? 10.266 -21.405 2.149 1.00 59.39 109 GLU B N 1
ATOM 1012 C CA . GLU B 1 2 ? 9.191 -21.541 3.120 1.00 59.35 109 GLU B CA 1
ATOM 1013 C C . GLU B 1 2 ? 9.209 -20.418 4.167 1.00 56.07 109 GLU B C 1
ATOM 1014 O O . GLU B 1 2 ? 10.210 -20.192 4.848 1.00 54.00 109 GLU B O 1
ATOM 1020 N N . GLY B 1 3 ? 8.100 -19.677 4.243 1.00 53.09 110 GLY B N 1
ATOM 1021 C CA . GLY B 1 3 ? 7.949 -18.586 5.201 1.00 50.18 110 GLY B CA 1
ATOM 1022 C C . GLY B 1 3 ? 8.678 -17.306 4.807 1.00 47.39 110 GLY B C 1
ATOM 1023 O O . GLY B 1 3 ? 8.660 -16.327 5.555 1.00 45.82 110 GLY B O 1
ATOM 1024 N N . TYR B 1 4 ? 9.302 -17.297 3.629 1.00 46.62 111 TYR B N 1
ATOM 1025 C CA . TYR B 1 4 ? 10.107 -16.161 3.185 1.00 44.81 111 TYR B CA 1
ATOM 1026 C C . TYR B 1 4 ? 9.626 -15.596 1.859 1.00 44.79 111 TYR B C 1
ATOM 1027 O O . TYR B 1 4 ? 8.952 -16.260 1.062 1.00 45.19 111 TYR B O 1
ATOM 1036 N N . CYS B 1 5 ? 9.988 -14.341 1.644 1.00 44.33 112 CYS B N 1
ATOM 1037 C CA . CYS B 1 5 ? 9.588 -13.589 0.480 1.00 44.47 112 CYS B CA 1
ATOM 1038 C C . CYS B 1 5 ? 10.842 -13.039 -0.183 1.00 45.41 112 CYS B C 1
ATOM 1039 O O . CYS B 1 5 ? 11.651 -12.371 0.461 1.00 44.68 112 CYS B O 1
ATOM 1042 N N . GLY B 1 6 ? 11.007 -13.325 -1.470 1.00 45.83 113 GLY B N 1
ATOM 1043 C CA . GLY B 1 6 ? 12.194 -12.886 -2.196 1.00 46.78 113 GLY B CA 1
ATOM 1044 C C . GLY B 1 6 ? 12.570 -13.875 -3.280 1.00 48.69 113 GLY B C 1
ATOM 1045 O O . GLY B 1 6 ? 11.811 -14.810 -3.545 1.00 49.98 113 GLY B O 1
ATOM 1046 N N . PRO B 1 7 ? 13.740 -13.681 -3.915 1.00 49.27 114 PRO B N 1
ATOM 1047 C CA . PRO B 1 7 ? 14.722 -12.641 -3.615 1.00 48.16 114 PRO B CA 1
ATOM 1048 C C . PRO B 1 7 ? 14.301 -11.254 -4.122 1.00 46.16 114 PRO B C 1
ATOM 1049 O O . PRO B 1 7 ? 13.665 -11.137 -5.169 1.00 45.78 114 PRO B O 1
ATOM 1053 N N . CYS B 1 8 ? 14.627 -10.223 -3.355 1.00 44.71 115 CYS B N 1
ATOM 1054 C CA . CYS B 1 8 ? 14.328 -8.850 -3.741 1.00 44.43 115 CYS B CA 1
ATOM 1055 C C . CYS B 1 8 ? 15.532 -7.981 -3.500 1.00 45.16 115 CYS B C 1
ATOM 1056 O O . CYS B 1 8 ? 16.389 -8.330 -2.695 1.00 46.27 115 CYS B O 1
ATOM 1059 N N . PRO B 1 9 ? 15.593 -6.827 -4.183 1.00 45.52 116 PRO B N 1
ATOM 1060 C CA . PRO B 1 9 ? 16.648 -5.891 -3.845 1.00 47.43 116 PRO B CA 1
ATOM 1061 C C . PRO B 1 9 ? 16.563 -5.460 -2.393 1.00 48.22 116 PRO B C 1
ATOM 1062 O O . PRO B 1 9 ? 15.485 -5.495 -1.786 1.00 47.06 116 PRO B O 1
ATOM 1066 N N . ASN B 1 10 ? 17.704 -5.065 -1.847 1.00 50.85 117 ASN B N 1
ATOM 1067 C CA . ASN B 1 10 ? 17.803 -4.687 -0.451 1.00 52.89 117 ASN B CA 1
ATOM 1068 C C . ASN B 1 10 ? 16.858 -3.536 -0.096 1.00 49.85 117 ASN B C 1
ATOM 1069 O O . ASN B 1 10 ? 16.792 -2.544 -0.827 1.00 48.58 117 ASN B O 1
ATOM 1074 N N . ASN B 1 11 ? 16.132 -3.680 1.015 1.00 48.70 11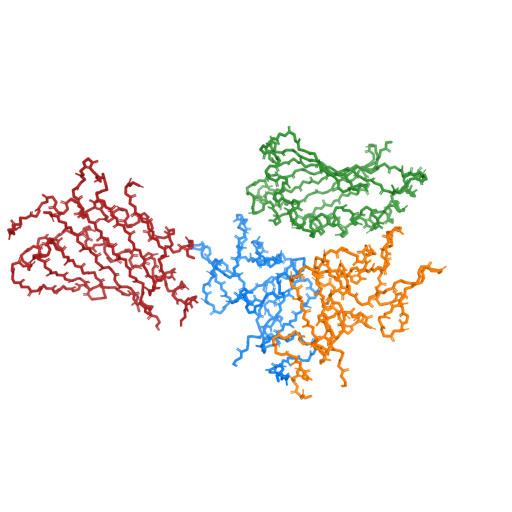8 ASN B N 1
ATOM 1075 C CA . ASN B 1 11 ? 15.200 -2.666 1.525 1.00 47.34 118 ASN B CA 1
ATOM 1076 C C . ASN B 1 11 ? 13.885 -2.527 0.729 1.00 42.15 118 ASN B C 1
ATOM 1077 O O . ASN B 1 11 ? 13.047 -1.689 1.066 1.00 39.22 118 ASN B O 1
ATOM 1082 N N . TRP B 1 12 ? 13.678 -3.360 -0.290 1.00 40.25 119 TRP B N 1
ATOM 1083 C CA . TRP B 1 12 ? 12.423 -3.323 -1.049 1.00 38.27 119 TRP B CA 1
ATOM 1084 C C . TRP B 1 12 ? 11.326 -4.036 -0.266 1.00 36.14 119 TRP B C 1
ATOM 1085 O O . TRP B 1 12 ? 11.611 -4.852 0.609 1.00 36.44 119 TRP B O 1
ATOM 1096 N N . ILE B 1 13 ? 10.078 -3.698 -0.581 1.00 34.21 120 ILE B N 1
ATOM 1097 C CA . ILE B 1 13 ? 8.902 -4.303 0.034 1.00 33.43 120 ILE B CA 1
ATOM 1098 C C . ILE B 1 13 ? 8.570 -5.569 -0.745 1.00 34.96 120 ILE B C 1
ATOM 1099 O O . ILE B 1 13 ? 8.523 -5.553 -1.980 1.00 34.87 120 ILE B O 1
ATOM 1104 N N . CYS B 1 14 ? 8.335 -6.666 -0.033 1.00 35.40 121 CYS B N 1
ATOM 1105 C CA . CYS B 1 14 ? 8.087 -7.946 -0.676 1.00 36.64 121 CYS B CA 1
ATOM 1106 C C . CYS B 1 14 ? 6.719 -8.508 -0.299 1.00 35.77 121 CYS B C 1
ATOM 1107 O O . CYS B 1 14 ? 6.312 -8.493 0.866 1.00 36.50 121 CYS B O 1
ATOM 1110 N N . HIS B 1 15 ? 6.008 -9.003 -1.303 1.00 34.88 122 HIS B N 1
ATOM 1111 C CA . HIS B 1 15 ? 4.706 -9.629 -1.103 1.00 35.02 122 HIS B CA 1
ATOM 1112 C C . HIS B 1 15 ? 4.527 -10.680 -2.188 1.00 37.31 122 HIS B C 1
ATOM 1113 O O . HIS B 1 15 ? 4.593 -10.352 -3.377 1.00 36.54 122 HIS B O 1
ATOM 1120 N N . ARG B 1 16 ? 4.309 -11.928 -1.779 1.00 40.42 123 ARG B N 1
ATOM 1121 C CA . ARG B 1 16 ? 4.204 -13.072 -2.703 1.00 45.17 123 ARG B CA 1
ATOM 1122 C C . ARG B 1 16 ? 5.387 -13.140 -3.680 1.00 45.27 123 ARG B C 1
ATOM 1123 O O . ARG B 1 16 ? 5.209 -13.407 -4.865 1.00 45.86 123 ARG B O 1
ATOM 1131 N N . ASN B 1 17 ? 6.586 -12.865 -3.172 1.00 45.44 124 ASN B N 1
ATOM 1132 C CA . ASN B 1 17 ? 7.814 -12.802 -3.979 1.00 47.05 124 ASN B CA 1
ATOM 1133 C C . ASN B 1 17 ? 7.838 -11.728 -5.081 1.00 45.76 124 ASN B C 1
ATOM 1134 O O . ASN B 1 17 ? 8.777 -11.687 -5.864 1.00 48.14 124 ASN B O 1
ATOM 1139 N N . ASN B 1 18 ? 6.820 -10.862 -5.129 1.00 44.01 125 ASN B N 1
ATOM 1140 C CA . ASN B 1 18 ? 6.879 -9.626 -5.914 1.00 40.91 125 ASN B CA 1
ATOM 1141 C C . ASN B 1 18 ? 7.628 -8.589 -5.087 1.00 39.15 125 ASN B C 1
ATOM 1142 O O . ASN B 1 18 ? 7.444 -8.527 -3.872 1.00 38.69 125 ASN B O 1
ATOM 1147 N N . CYS B 1 19 ? 8.495 -7.807 -5.726 1.00 38.01 126 CYS B N 1
ATOM 1148 C CA . CYS B 1 19 ? 9.301 -6.809 -5.021 1.00 37.33 126 CYS B CA 1
ATOM 1149 C C . CYS B 1 19 ? 8.846 -5.412 -5.434 1.00 35.30 126 CYS B C 1
ATOM 1150 O O . CYS B 1 19 ? 8.699 -5.142 -6.615 1.00 35.08 126 CYS B O 1
ATOM 1153 N N . TYR B 1 20 ? 8.605 -4.537 -4.460 1.00 33.90 127 TYR B N 1
ATOM 1154 C CA . TYR B 1 20 ? 8.148 -3.176 -4.740 1.00 31.45 127 TYR B CA 1
ATOM 1155 C C . TYR B 1 20 ? 9.067 -2.188 -4.079 1.00 31.34 127 TYR B C 1
ATOM 1156 O O . TYR B 1 20 ? 9.599 -2.440 -2.984 1.00 32.39 127 TYR B O 1
ATOM 1165 N N . GLN B 1 21 ? 9.252 -1.051 -4.723 1.00 29.18 128 GLN B N 1
ATOM 1166 C CA . GLN B 1 21 ? 9.851 0.065 -4.042 1.00 30.09 128 GLN B CA 1
ATOM 1167 C C . GLN B 1 21 ? 9.140 1.341 -4.445 1.00 30.26 128 GLN B C 1
ATOM 1168 O O . GLN B 1 21 ? 8.710 1.507 -5.602 1.00 29.81 128 GLN B O 1
ATOM 1174 N N . PHE B 1 22 ? 8.972 2.204 -3.447 1.00 30.31 129 PHE B N 1
ATOM 1175 C CA . PHE B 1 22 ? 8.249 3.459 -3.572 1.00 29.59 129 PHE B CA 1
ATOM 1176 C C . PHE B 1 22 ? 9.284 4.556 -3.518 1.00 31.27 129 PHE B C 1
ATOM 1177 O O . PHE B 1 22 ? 9.860 4.823 -2.467 1.00 32.07 129 PHE B O 1
ATOM 1185 N N . PHE B 1 23 ? 9.534 5.176 -4.664 1.00 30.96 130 PHE B N 1
ATOM 1186 C CA . PHE B 1 23 ? 10.587 6.164 -4.783 1.00 34.17 130 PHE B CA 1
ATOM 1187 C C . PHE B 1 23 ? 10.017 7.554 -4.638 1.00 36.32 130 PHE B C 1
ATOM 1188 O O . PHE B 1 23 ? 9.067 7.905 -5.335 1.00 35.14 130 PHE B O 1
ATOM 1196 N N . ASN B 1 24 ? 10.623 8.338 -3.747 1.00 38.43 131 ASN B N 1
ATOM 1197 C CA . ASN B 1 24 ? 10.129 9.669 -3.414 1.00 41.07 131 ASN B CA 1
ATOM 1198 C C . ASN B 1 24 ? 10.677 10.779 -4.303 1.00 42.74 131 ASN B C 1
ATOM 1199 O O . ASN B 1 24 ? 10.192 11.910 -4.240 1.00 42.35 131 ASN B O 1
ATOM 1204 N N . GLU B 1 25 ? 11.692 10.478 -5.113 1.00 44.81 132 GLU B N 1
ATOM 1205 C CA . GLU B 1 25 ? 12.195 11.452 -6.080 1.00 47.71 132 GLU B CA 1
ATOM 1206 C C . GLU B 1 25 ? 11.148 11.694 -7.148 1.00 45.80 132 GLU B C 1
ATOM 1207 O O . GLU B 1 25 ? 10.554 10.749 -7.670 1.00 46.24 132 GLU B O 1
ATOM 1213 N N . GLU B 1 26 ? 10.975 12.954 -7.510 1.00 45.51 133 GLU B N 1
ATOM 1214 C CA . GLU B 1 26 ? 10.031 13.351 -8.536 1.00 45.71 133 GLU B CA 1
ATOM 1215 C C . GLU B 1 26 ? 10.711 13.271 -9.899 1.00 43.19 133 GLU B C 1
ATOM 1216 O O . GLU B 1 26 ? 11.718 13.932 -10.115 1.00 43.85 133 GLU B O 1
ATOM 1222 N N . LYS B 1 27 ? 10.167 12.470 -10.813 1.00 39.34 134 LYS B N 1
ATOM 1223 C CA . LYS B 1 27 ? 10.761 12.293 -12.140 1.00 40.09 134 LYS B CA 1
ATOM 1224 C C . LYS B 1 27 ? 9.684 12.264 -13.217 1.00 37.54 134 LYS B C 1
ATOM 1225 O O . LYS B 1 27 ? 8.518 11.997 -12.918 1.00 37.02 134 LYS B O 1
ATOM 1231 N N . THR B 1 28 ? 10.069 12.536 -14.466 1.00 35.93 135 THR B N 1
ATOM 1232 C CA . THR B 1 28 ? 9.171 12.330 -15.615 1.00 34.24 135 THR B CA 1
ATOM 1233 C C . THR B 1 28 ? 8.899 10.849 -15.769 1.00 33.41 135 THR B C 1
ATOM 1234 O O . THR B 1 28 ? 9.578 10.025 -15.143 1.00 34.31 135 THR B O 1
ATOM 1238 N N . TRP B 1 29 ? 7.912 10.490 -16.589 1.00 32.46 136 TRP B N 1
ATOM 1239 C CA . TRP B 1 29 ? 7.608 9.078 -16.786 1.00 32.78 136 TRP B CA 1
ATOM 1240 C C . TRP B 1 29 ? 8.856 8.368 -17.319 1.00 35.39 136 TRP B C 1
ATOM 1241 O O . TRP B 1 29 ? 9.240 7.299 -16.834 1.00 34.76 136 TRP B O 1
ATOM 1252 N N . ASN B 1 30 ? 9.474 8.971 -18.330 1.00 37.67 137 ASN B N 1
ATOM 1253 C CA . ASN B 1 30 ? 10.643 8.386 -18.955 1.00 41.02 137 ASN B CA 1
ATOM 1254 C C . ASN B 1 30 ? 11.822 8.204 -17.996 1.00 39.79 137 ASN B C 1
ATOM 1255 O O . ASN B 1 30 ? 12.446 7.153 -17.991 1.00 39.59 137 ASN B O 1
ATOM 1260 N N . GLN B 1 31 ? 12.103 9.214 -17.177 1.00 39.73 138 GLN B N 1
ATOM 1261 C CA . GLN B 1 31 ? 13.152 9.111 -16.167 1.00 40.34 138 GLN B CA 1
ATOM 1262 C C . GLN B 1 31 ? 12.792 8.072 -15.095 1.00 38.99 138 GLN B C 1
ATOM 1263 O O . GLN B 1 31 ? 13.677 7.416 -14.534 1.00 37.62 138 GLN B O 1
ATOM 1269 N N . SER B 1 32 ? 11.502 7.940 -14.791 1.00 35.65 139 SER B N 1
ATOM 1270 C CA . SER B 1 32 ? 11.065 6.937 -13.821 1.00 34.61 139 SER B CA 1
ATOM 1271 C C . SER B 1 32 ? 11.272 5.531 -14.379 1.00 34.69 139 SER B C 1
ATOM 1272 O O . SER B 1 32 ? 11.764 4.659 -13.677 1.00 33.86 139 SER B O 1
ATOM 1275 N N . GLN B 1 33 ? 10.907 5.316 -15.640 1.00 36.18 140 GLN B N 1
ATOM 1276 C CA . GLN B 1 33 ? 11.129 4.020 -16.285 1.00 38.35 140 GLN B CA 1
ATOM 1277 C C . GLN B 1 33 ? 12.619 3.658 -16.314 1.00 39.76 140 GLN B C 1
ATOM 1278 O O . GLN B 1 33 ? 12.971 2.519 -16.041 1.00 4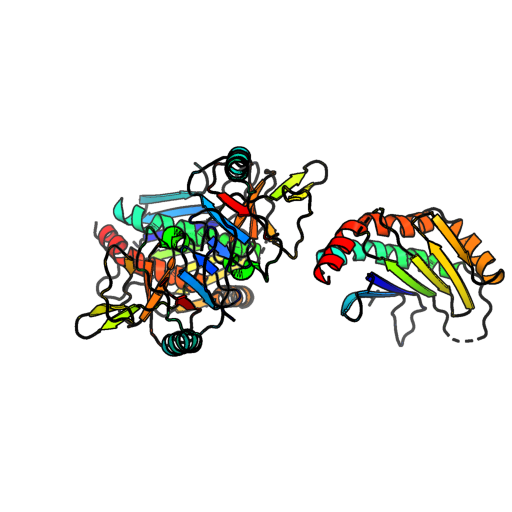1.23 140 GLN B O 1
ATOM 1284 N N . ALA B 1 34 ? 13.478 4.634 -16.615 1.00 40.26 141 ALA B N 1
ATOM 1285 C CA . ALA B 1 34 ? 14.933 4.413 -16.661 1.00 42.84 141 ALA B CA 1
ATOM 1286 C C . ALA B 1 34 ? 15.485 4.033 -15.289 1.00 42.99 141 ALA B C 1
ATOM 1287 O O . ALA B 1 34 ? 16.354 3.175 -15.184 1.00 42.67 141 ALA B O 1
ATOM 1289 N N . SER B 1 35 ? 14.971 4.673 -14.239 1.00 41.27 142 SER B N 1
ATOM 1290 C CA . SER B 1 35 ? 15.373 4.351 -12.877 1.00 41.21 142 SER B CA 1
ATOM 1291 C C . SER B 1 35 ? 15.006 2.905 -12.528 1.00 41.22 142 SER B C 1
ATOM 1292 O O . SER B 1 35 ? 15.846 2.160 -12.013 1.00 42.19 142 SER B O 1
ATOM 1295 N N . CYS B 1 36 ? 13.768 2.495 -12.817 1.00 39.36 143 CYS B N 1
ATOM 1296 C CA . CYS B 1 36 ? 13.352 1.120 -12.545 1.00 38.46 143 CYS B CA 1
ATOM 1297 C C . CYS B 1 36 ? 14.232 0.135 -13.336 1.00 42.76 143 CYS B C 1
ATOM 1298 O O . CYS B 1 36 ? 14.774 -0.819 -12.767 1.00 43.85 143 CYS B O 1
ATOM 1301 N N . LEU B 1 37 ? 14.409 0.397 -14.630 1.00 43.66 144 LEU B N 1
ATOM 1302 C CA . LEU B 1 37 ? 15.263 -0.448 -15.481 1.00 48.06 144 LEU B CA 1
ATOM 1303 C C . LEU B 1 37 ? 16.676 -0.625 -14.930 1.00 50.09 144 LEU B C 1
ATOM 1304 O O . LEU B 1 37 ? 17.197 -1.741 -14.909 1.00 53.00 144 LEU B O 1
ATOM 1309 N N . SER B 1 38 ? 17.291 0.468 -14.482 1.00 51.43 145 SER B N 1
ATOM 1310 C CA . SER B 1 38 ? 18.647 0.409 -13.924 1.00 53.98 145 SER B CA 1
ATOM 1311 C C . SER B 1 38 ? 18.736 -0.479 -12.676 1.00 54.48 145 SER B C 1
ATOM 1312 O O . SER B 1 38 ? 19.828 -0.898 -12.294 1.00 56.90 145 SER B O 1
ATOM 1315 N N . GLN B 1 39 ? 17.599 -0.748 -12.042 1.00 52.74 146 GLN B N 1
ATOM 1316 C CA . GLN B 1 39 ? 17.536 -1.632 -10.877 1.00 53.85 146 GLN B CA 1
ATOM 1317 C C . GLN B 1 39 ? 16.850 -2.958 -11.196 1.00 53.93 146 GLN B C 1
ATOM 1318 O O . GLN B 1 39 ? 16.273 -3.587 -10.312 1.00 53.34 146 GLN B O 1
ATOM 1324 N N . ASN B 1 40 ? 16.908 -3.375 -12.457 1.00 56.10 147 ASN B N 1
ATOM 1325 C CA . ASN B 1 40 ? 16.395 -4.677 -12.873 1.00 57.33 147 ASN B CA 1
ATOM 1326 C C . ASN B 1 40 ? 14.920 -4.862 -12.596 1.00 53.56 147 ASN B C 1
ATOM 1327 O O . ASN B 1 40 ? 14.488 -5.927 -12.149 1.00 53.39 147 ASN B O 1
ATOM 1332 N N . SER B 1 41 ? 14.147 -3.815 -12.858 1.00 48.44 148 SER B N 1
ATOM 1333 C CA . SER B 1 41 ? 12.726 -3.842 -12.595 1.00 44.91 148 SER B CA 1
ATOM 1334 C C . SER B 1 41 ? 12.017 -2.998 -13.639 1.00 43.46 148 SER B C 1
ATOM 1335 O O . SER B 1 41 ? 12.642 -2.445 -14.545 1.00 42.56 148 SER B O 1
ATOM 1338 N N . SER B 1 42 ? 10.705 -2.897 -13.500 1.00 41.50 149 SER B N 1
ATOM 1339 C CA . SER B 1 42 ? 9.925 -2.030 -14.359 1.00 40.51 149 SER B CA 1
ATOM 1340 C C . SER B 1 42 ? 8.987 -1.216 -13.479 1.00 36.60 149 SER B C 1
ATOM 1341 O O . SER B 1 42 ? 8.871 -1.488 -12.279 1.00 33.61 149 SER B O 1
ATOM 1344 N N . LEU B 1 43 ? 8.337 -0.214 -14.056 1.00 33.14 150 LEU B N 1
ATOM 1345 C CA . LEU B 1 43 ? 7.322 0.514 -13.324 1.00 32.30 150 LEU B CA 1
ATOM 1346 C C . LEU B 1 43 ? 6.175 -0.407 -12.975 1.00 31.89 150 LEU B C 1
ATOM 1347 O O . LEU B 1 43 ? 5.917 -1.405 -13.663 1.00 31.88 150 LEU B O 1
ATOM 1352 N N . LEU B 1 44 ? 5.505 -0.064 -11.882 1.00 30.90 151 LEU B N 1
ATOM 1353 C CA . LEU B 1 44 ? 4.382 -0.818 -11.356 1.00 31.61 151 LEU B CA 1
ATOM 1354 C C . LEU B 1 44 ? 3.419 -1.276 -12.431 1.00 32.07 151 LEU B C 1
ATOM 1355 O O . LEU B 1 44 ? 2.924 -0.469 -13.231 1.00 30.89 151 LEU B O 1
ATOM 1360 N N . LYS B 1 45 ? 3.130 -2.573 -12.413 1.00 32.47 152 LYS B N 1
ATOM 1361 C CA . LYS B 1 45 ? 2.046 -3.140 -13.200 1.00 33.47 152 LYS B CA 1
ATOM 1362 C C . LYS B 1 45 ? 1.067 -3.799 -12.246 1.00 33.04 152 LYS B C 1
ATOM 1363 O O . LYS B 1 45 ? 1.471 -4.506 -11.302 1.00 33.37 152 LYS B O 1
ATOM 1369 N N . ILE B 1 46 ? -0.219 -3.581 -12.498 1.00 34.36 153 ILE B N 1
ATOM 1370 C CA . ILE B 1 46 ? -1.270 -4.286 -11.773 1.00 35.11 153 ILE B CA 1
ATOM 1371 C C . ILE B 1 46 ? -1.706 -5.486 -12.600 1.00 38.68 153 ILE B C 1
ATOM 1372 O O . ILE B 1 46 ? -2.431 -5.338 -13.603 1.00 39.39 153 ILE B O 1
ATOM 1377 N N . TYR B 1 47 ? -1.265 -6.671 -12.171 1.00 39.88 154 TYR B N 1
ATOM 1378 C CA . TYR B 1 47 ? -1.624 -7.923 -12.828 1.00 42.11 154 TYR B CA 1
ATOM 1379 C C . TYR B 1 47 ? -2.797 -8.606 -12.121 1.00 43.75 154 TYR B C 1
ATOM 1380 O O . TYR B 1 47 ? -3.530 -9.345 -12.754 1.00 44.27 154 TYR B O 1
ATOM 1389 N N . SER B 1 48 ? -2.985 -8.359 -10.821 1.00 42.70 155 SER B N 1
ATOM 1390 C CA . SER B 1 48 ? -4.075 -8.995 -10.073 1.00 42.46 155 SER B CA 1
ATOM 1391 C C . SER B 1 48 ? -4.462 -8.224 -8.816 1.00 43.33 155 SER B C 1
ATOM 1392 O O . SER B 1 48 ? -3.678 -8.152 -7.861 1.00 41.56 155 SER B O 1
ATOM 1395 N N . LYS B 1 49 ? -5.674 -7.669 -8.815 1.00 43.75 156 LYS B N 1
ATOM 1396 C CA . LYS B 1 49 ? -6.236 -7.000 -7.641 1.00 43.19 156 LYS B CA 1
ATOM 1397 C C . LYS B 1 49 ? -6.202 -7.893 -6.410 1.00 44.52 156 LYS B C 1
ATOM 1398 O O . LYS B 1 49 ? -5.873 -7.433 -5.323 1.00 41.77 156 LYS B O 1
ATOM 1404 N N . GLU B 1 50 ? -6.577 -9.157 -6.588 1.00 46.07 157 GLU B N 1
ATOM 1405 C CA . GLU B 1 50 ? -6.592 -10.121 -5.498 1.00 48.59 157 GLU B CA 1
ATOM 1406 C C . GLU B 1 50 ? -5.188 -10.306 -4.925 1.00 45.53 157 GLU B C 1
ATOM 1407 O O . GLU B 1 50 ? -4.986 -10.192 -3.722 1.00 44.89 157 GLU B O 1
ATOM 1413 N N . GLU B 1 51 ? -4.219 -10.576 -5.793 1.00 44.00 158 GLU B N 1
ATOM 1414 C CA . GLU B 1 51 ? -2.864 -10.858 -5.340 1.00 43.32 158 GLU B CA 1
ATOM 1415 C C . GLU B 1 51 ? -2.095 -9.613 -4.898 1.00 40.56 158 GLU B C 1
ATOM 1416 O O . GLU B 1 51 ? -1.152 -9.719 -4.126 1.00 41.14 158 GLU B O 1
ATOM 1422 N N . GLN B 1 52 ? -2.514 -8.438 -5.352 1.00 36.35 159 GLN B N 1
ATOM 1423 C CA . GLN B 1 52 ? -1.840 -7.197 -4.996 1.00 34.79 159 GLN B CA 1
ATOM 1424 C C . GLN B 1 52 ? -2.736 -6.308 -4.117 1.00 33.94 159 GLN B C 1
ATOM 1425 O O . GLN B 1 52 ? -2.633 -5.080 -4.164 1.00 33.04 159 GLN B O 1
ATOM 1431 N N . ASP B 1 53 ? -3.604 -6.933 -3.324 1.00 33.89 160 ASP B N 1
ATOM 1432 C CA . ASP B 1 53 ? -4.691 -6.227 -2.625 1.00 35.87 160 ASP B CA 1
ATOM 1433 C C . ASP B 1 53 ? -4.221 -5.010 -1.819 1.00 34.40 160 ASP B C 1
ATOM 1434 O O . ASP B 1 53 ? -4.888 -3.969 -1.831 1.00 33.90 160 ASP B O 1
ATOM 1439 N N . PHE B 1 54 ? -3.098 -5.143 -1.117 1.00 32.02 161 PHE B N 1
ATOM 1440 C CA . PHE B 1 54 ? -2.645 -4.079 -0.215 1.00 31.80 161 PHE B CA 1
ATOM 1441 C C . PHE B 1 54 ? -2.369 -2.772 -0.937 1.00 30.64 161 PHE B C 1
ATOM 1442 O O . PHE B 1 54 ? -2.429 -1.698 -0.319 1.00 29.72 161 PHE B O 1
ATOM 1450 N N . LEU B 1 55 ? -2.097 -2.855 -2.241 1.00 30.44 162 LEU B N 1
ATOM 1451 C CA . LEU B 1 55 ? -1.859 -1.661 -3.047 1.00 30.01 162 LEU B CA 1
ATOM 1452 C C . LEU B 1 55 ? -3.079 -0.741 -3.132 1.00 29.95 162 LEU B C 1
ATOM 1453 O O . LEU B 1 55 ? -2.925 0.423 -3.466 1.00 28.81 162 LEU B O 1
ATOM 1458 N N . LYS B 1 56 ? -4.269 -1.254 -2.815 1.00 30.59 163 LYS B N 1
ATOM 1459 C CA . LYS B 1 56 ? -5.461 -0.419 -2.711 1.00 32.05 163 LYS B CA 1
ATOM 1460 C C . LYS B 1 56 ? -5.306 0.701 -1.674 1.00 30.86 163 LYS B C 1
ATOM 1461 O O . LYS B 1 56 ? -5.905 1.764 -1.817 1.00 30.95 163 LYS B O 1
ATOM 1467 N N . LEU B 1 57 ? -4.444 0.476 -0.686 1.00 30.37 164 LEU B N 1
ATOM 1468 C CA . LEU B 1 57 ? -4.201 1.410 0.402 1.00 30.60 164 LEU B CA 1
ATOM 1469 C C . LEU B 1 57 ? -3.114 2.445 0.122 1.00 29.68 164 LEU B C 1
ATOM 1470 O O . LEU B 1 57 ? -2.895 3.336 0.942 1.00 30.93 164 LEU B O 1
ATOM 1475 N N . VAL B 1 58 ? -2.424 2.354 -1.004 1.00 29.07 165 VAL B N 1
ATOM 1476 C CA . VAL B 1 58 ? -1.306 3.257 -1.270 1.00 29.03 165 VAL B CA 1
ATOM 1477 C C . VAL B 1 58 ? -1.859 4.585 -1.745 1.00 29.87 165 VAL B C 1
ATOM 1478 O O . VAL B 1 58 ? -2.442 4.661 -2.811 1.00 31.14 165 VAL B O 1
ATOM 1482 N N . LYS B 1 59 ? -1.658 5.629 -0.957 1.00 29.60 166 LYS B N 1
ATOM 1483 C CA . LYS B 1 59 ? -2.164 6.966 -1.288 1.00 31.50 166 LYS B CA 1
ATOM 1484 C C . LYS B 1 59 ? -1.201 7.735 -2.178 1.00 28.72 166 LYS B C 1
ATOM 1485 O O . LYS B 1 59 ? -0.140 7.238 -2.562 1.00 28.45 166 LYS B O 1
ATOM 1491 N N . SER B 1 60 ? -1.583 8.965 -2.487 1.00 28.83 167 SER B N 1
ATOM 1492 C CA . SER B 1 60 ? -0.813 9.842 -3.357 1.00 29.47 167 SER B CA 1
ATOM 1493 C C . SER B 1 60 ? -0.819 9.286 -4.783 1.00 29.01 167 SER B C 1
ATOM 1494 O O . SER B 1 60 ? -1.619 8.406 -5.113 1.00 29.71 167 SER B O 1
ATOM 1497 N N . TYR B 1 61 ? 0.023 9.837 -5.645 1.00 28.42 168 TYR B N 1
ATOM 1498 C CA . TYR B 1 61 ? -0.005 9.476 -7.066 1.00 28.15 168 TYR B CA 1
ATOM 1499 C C . TYR B 1 61 ? 1.396 9.157 -7.522 1.00 27.61 168 TYR B C 1
ATOM 1500 O O . TYR B 1 61 ? 2.339 9.871 -7.171 1.00 29.26 168 TYR B O 1
ATOM 1509 N N . HIS B 1 62 ? 1.534 8.065 -8.263 1.00 25.95 169 HIS B N 1
ATOM 1510 C CA . HIS B 1 62 ? 2.842 7.561 -8.625 1.00 26.56 169 HIS B CA 1
ATOM 1511 C C . HIS B 1 62 ? 2.849 7.058 -10.047 1.00 26.82 169 HIS B C 1
ATOM 1512 O O . HIS B 1 62 ? 1.919 6.378 -10.471 1.00 25.76 169 HIS B O 1
ATOM 1519 N N . TRP B 1 63 ? 3.896 7.379 -10.790 1.00 27.01 170 TRP B N 1
ATOM 1520 C CA . TRP B 1 63 ? 4.033 6.818 -12.121 1.00 27.12 170 TRP B CA 1
ATOM 1521 C C . TRP B 1 63 ? 3.998 5.300 -12.044 1.00 27.85 170 TRP B C 1
ATOM 1522 O O . TRP B 1 63 ? 4.581 4.703 -11.121 1.00 28.73 170 TRP B O 1
ATOM 1533 N N . MET B 1 64 ? 3.262 4.705 -12.981 1.00 28.10 171 MET B N 1
ATOM 1534 C CA . MET B 1 64 ? 3.169 3.258 -13.153 1.00 29.27 171 MET B CA 1
ATOM 1535 C C . MET B 1 64 ? 3.380 2.917 -14.638 1.00 29.76 171 MET B C 1
ATOM 1536 O O . MET B 1 64 ? 3.506 3.814 -15.482 1.00 28.84 171 MET B O 1
ATOM 1541 N N . GLY B 1 65 ? 3.415 1.626 -14.963 1.00 31.43 172 GLY B N 1
ATOM 1542 C CA . GLY B 1 65 ? 3.878 1.172 -16.289 1.00 30.09 172 GLY B CA 1
ATOM 1543 C C . GLY B 1 65 ? 2.807 1.112 -17.380 1.00 29.75 172 GLY B C 1
ATOM 1544 O O . GLY B 1 65 ? 2.844 0.250 -18.256 1.00 28.97 172 GLY B O 1
ATOM 1545 N N . LEU B 1 66 ? 1.859 2.034 -17.334 1.00 29.52 173 LEU B N 1
ATOM 1546 C CA . LEU B 1 66 ? 0.686 2.019 -18.200 1.00 30.02 173 LEU B CA 1
ATOM 1547 C C . LEU B 1 66 ? 0.816 3.144 -19.222 1.00 29.93 173 LEU B C 1
ATOM 1548 O O . LEU B 1 66 ? 0.942 4.308 -18.848 1.00 28.76 173 LEU B O 1
ATOM 1553 N N . VAL B 1 67 ? 0.764 2.785 -20.506 1.00 30.24 174 VAL B N 1
ATOM 1554 C CA . VAL B 1 67 ? 1.013 3.742 -21.583 1.00 29.80 174 VAL B CA 1
ATOM 1555 C C . VAL B 1 67 ? -0.051 3.709 -22.679 1.00 29.95 174 VAL B C 1
ATOM 1556 O O . VAL B 1 67 ? -0.614 2.646 -22.999 1.00 29.38 174 VAL B O 1
ATOM 1560 N N . GLN B 1 68 ? -0.304 4.884 -23.264 1.00 29.04 175 GLN B N 1
ATOM 1561 C CA . GLN B 1 68 ? -1.336 5.036 -24.273 1.00 29.49 175 GLN B CA 1
ATOM 1562 C C . GLN B 1 68 ? -0.805 4.926 -25.681 1.00 29.62 175 GLN B C 1
ATOM 1563 O O . GLN B 1 68 ? 0.323 5.349 -25.958 1.00 29.20 175 GLN B O 1
ATOM 1569 N N . ILE B 1 69 ? -1.631 4.343 -26.551 1.00 29.32 176 ILE B N 1
ATOM 1570 C CA . ILE B 1 69 ? -1.504 4.468 -27.985 1.00 30.05 176 ILE B CA 1
ATOM 1571 C C . ILE B 1 69 ? -2.569 5.485 -28.450 1.00 30.03 176 ILE B C 1
ATOM 1572 O O . ILE B 1 69 ? -3.743 5.134 -28.634 1.00 29.83 176 ILE B O 1
ATOM 1577 N N . PRO B 1 70 ? -2.167 6.750 -28.645 1.00 29.71 177 PRO B N 1
ATOM 1578 C CA . PRO B 1 70 ? -3.148 7.785 -28.994 1.00 30.14 177 PRO B CA 1
ATOM 1579 C C . PRO B 1 70 ? -3.933 7.523 -30.276 1.00 30.95 177 PRO B C 1
ATOM 1580 O O . PRO B 1 70 ? -5.058 8.000 -30.398 1.00 31.07 177 PRO B O 1
ATOM 1584 N N . ALA B 1 71 ? -3.360 6.776 -31.223 1.00 30.20 178 ALA B N 1
ATOM 1585 C CA . ALA B 1 71 ? -4.019 6.523 -32.502 1.00 30.78 178 ALA B CA 1
ATOM 1586 C C . ALA B 1 71 ? -5.461 6.045 -32.356 1.00 31.15 178 ALA B C 1
ATOM 1587 O O . ALA B 1 71 ? -6.338 6.455 -33.108 1.00 30.99 178 ALA B O 1
ATOM 1589 N N . ASN B 1 72 ? -5.702 5.138 -31.421 1.00 31.58 179 ASN B N 1
ATOM 1590 C CA . ASN B 1 72 ? -7.092 4.761 -31.127 1.00 32.46 179 ASN B CA 1
ATOM 1591 C C . ASN B 1 72 ? -7.464 4.813 -29.653 1.00 32.24 179 ASN B C 1
ATOM 1592 O O . ASN B 1 72 ? -8.484 4.256 -29.247 1.00 32.13 179 ASN B O 1
ATOM 1597 N N . GLY B 1 73 ? -6.619 5.459 -28.864 1.00 30.81 180 GLY B N 1
ATOM 1598 C CA . GLY B 1 73 ? -6.912 5.702 -27.460 1.00 31.21 180 GLY B CA 1
ATOM 1599 C C . GLY B 1 73 ? -6.742 4.522 -26.516 1.00 31.96 180 GLY B C 1
ATOM 1600 O O . GLY B 1 73 ? -7.107 4.616 -25.346 1.00 33.45 180 GLY B O 1
ATOM 1601 N N . SER B 1 74 ? -6.181 3.416 -26.996 1.00 33.02 181 SER B N 1
ATOM 1602 C CA . SER B 1 74 ? -6.026 2.224 -26.170 1.00 33.43 181 SER B CA 1
ATOM 1603 C C . SER B 1 74 ? -4.808 2.345 -25.239 1.00 32.56 181 SER B C 1
ATOM 1604 O O . SER B 1 74 ? -3.884 3.121 -25.482 1.00 30.98 181 SER B O 1
ATOM 1607 N N . TRP B 1 75 ? -4.838 1.576 -24.162 1.00 31.78 182 TRP B N 1
ATOM 1608 C CA . TRP B 1 75 ? -3.801 1.585 -23.142 1.00 30.40 182 TRP B CA 1
ATOM 1609 C C . TRP B 1 75 ? -3.253 0.191 -22.974 1.00 30.76 182 TRP B C 1
ATOM 1610 O O . TRP B 1 75 ? -3.999 -0.797 -23.061 1.00 31.29 182 TRP B O 1
ATOM 1621 N N . GLN B 1 76 ? -1.944 0.096 -22.752 1.00 30.58 183 GLN B N 1
ATOM 1622 C CA . GLN B 1 76 ? -1.324 -1.185 -22.450 1.00 31.34 183 GLN B CA 1
ATOM 1623 C C . GLN B 1 76 ? -0.182 -1.018 -21.460 1.00 30.63 183 GLN B C 1
ATOM 1624 O O . GLN B 1 76 ? 0.255 0.107 -21.194 1.00 29.08 183 GLN B O 1
ATOM 1630 N N . TRP B 1 77 ? 0.304 -2.132 -20.925 1.00 31.66 184 TRP B N 1
ATOM 1631 C CA . TRP B 1 77 ? 1.455 -2.118 -20.025 1.00 31.97 184 TRP B CA 1
ATOM 1632 C C . TRP B 1 77 ? 2.745 -2.045 -20.836 1.00 33.80 184 TRP B C 1
ATOM 1633 O O . TRP B 1 77 ? 2.759 -2.355 -22.034 1.00 32.56 184 TRP B O 1
ATOM 1644 N N . GLU B 1 78 ? 3.824 -1.622 -20.188 1.00 36.60 185 GLU B N 1
ATOM 1645 C CA . GLU B 1 78 ? 5.150 -1.601 -20.814 1.00 40.17 185 GLU B CA 1
ATOM 1646 C C . GLU B 1 78 ? 5.489 -2.913 -21.490 1.00 39.96 185 GLU B C 1
ATOM 1647 O O . GLU B 1 78 ? 6.101 -2.921 -22.550 1.00 43.50 185 GLU B O 1
ATOM 1653 N N . ASP B 1 79 ? 5.114 -4.022 -20.855 1.00 40.20 186 ASP B N 1
ATOM 1654 C CA . ASP B 1 79 ? 5.458 -5.349 -21.366 1.00 41.02 186 ASP B CA 1
ATOM 1655 C C . ASP B 1 79 ? 4.644 -5.754 -22.606 1.00 41.13 186 ASP B C 1
ATOM 1656 O O . ASP B 1 79 ? 4.837 -6.833 -23.142 1.00 42.39 186 ASP B O 1
ATOM 1661 N N . GLY B 1 80 ? 3.737 -4.891 -23.053 1.00 38.23 187 GLY B N 1
ATOM 1662 C CA . GLY B 1 80 ? 2.959 -5.160 -24.248 1.00 38.00 187 GLY B CA 1
ATOM 1663 C C . GLY B 1 80 ? 1.607 -5.782 -23.984 1.00 38.00 187 GLY B C 1
ATOM 1664 O O . GLY B 1 80 ? 0.774 -5.820 -24.881 1.00 37.64 187 GLY B O 1
ATOM 1665 N N . SER B 1 81 ? 1.365 -6.262 -22.762 1.00 37.28 188 SER B N 1
ATOM 1666 C CA . SER B 1 81 ? 0.058 -6.834 -22.421 1.00 37.83 188 SER B CA 1
ATOM 1667 C C . SER B 1 81 ? -0.980 -5.730 -22.293 1.00 36.71 188 SER B C 1
ATOM 1668 O O . SER B 1 81 ? -0.650 -4.596 -21.960 1.00 35.37 188 SER B O 1
ATOM 1671 N N . SER B 1 82 ? -2.239 -6.049 -22.568 1.00 37.92 189 SER B N 1
ATOM 1672 C CA . SER B 1 82 ? -3.280 -5.017 -22.583 1.00 38.56 189 SER B CA 1
ATOM 1673 C C . SER B 1 82 ? -3.752 -4.643 -21.172 1.00 36.23 189 SER B C 1
ATOM 1674 O O . SER B 1 82 ? -3.628 -5.426 -20.232 1.00 36.19 189 SER B O 1
ATOM 1677 N N . LEU B 1 83 ? -4.237 -3.416 -21.021 1.00 35.08 190 LEU B N 1
ATOM 1678 C CA . LEU B 1 83 ? -4.929 -3.026 -19.806 1.00 34.58 190 LEU B CA 1
ATOM 1679 C C . LEU B 1 83 ? -6.240 -3.805 -19.755 1.00 36.23 190 LEU B C 1
ATOM 1680 O O . LEU B 1 83 ? -6.979 -3.853 -20.740 1.00 35.96 190 LEU B O 1
ATOM 1685 N N . SER B 1 84 ? -6.524 -4.415 -18.609 1.00 36.87 191 SER B N 1
ATOM 1686 C CA .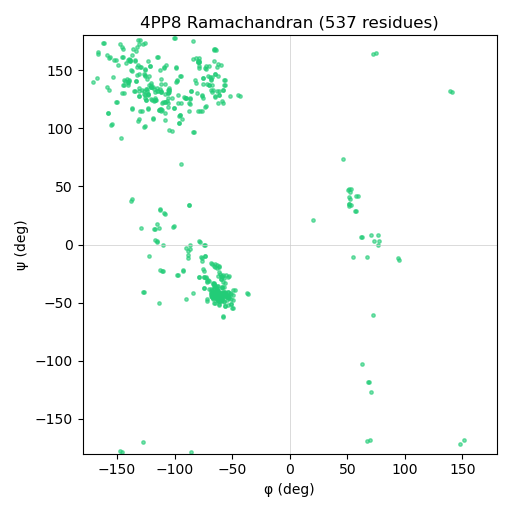 SER B 1 84 ? -7.766 -5.141 -18.417 1.00 38.90 191 SER B CA 1
ATOM 1687 C C . SER B 1 84 ? -8.641 -4.418 -17.412 1.00 39.58 191 SER B C 1
ATOM 1688 O O . SER B 1 84 ? -8.137 -3.884 -16.421 1.00 37.34 191 SER B O 1
ATOM 1691 N N . TYR B 1 85 ? -9.951 -4.435 -17.666 1.00 43.04 192 TYR B N 1
ATOM 1692 C CA . TYR B 1 85 ? -10.907 -3.706 -16.836 1.00 44.25 192 TYR B CA 1
ATOM 1693 C C . TYR B 1 85 ? -10.914 -4.221 -15.407 1.00 44.99 192 TYR B C 1
ATOM 1694 O O . TYR B 1 85 ? -11.232 -3.465 -14.489 1.00 46.85 192 TYR B O 1
ATOM 1703 N N . ASN B 1 86 ? -10.553 -5.491 -15.219 1.00 45.28 193 ASN B N 1
ATOM 1704 C CA . ASN B 1 86 ? -10.517 -6.083 -13.883 1.00 47.94 193 ASN B CA 1
ATOM 1705 C C . ASN B 1 86 ? -9.202 -5.868 -13.162 1.00 46.03 193 ASN B C 1
ATOM 1706 O O . ASN B 1 86 ? -9.076 -6.320 -12.039 1.00 45.64 193 ASN B O 1
ATOM 1711 N N . GLN B 1 87 ? -8.229 -5.198 -13.791 1.00 41.75 194 GLN B N 1
ATOM 1712 C CA . GLN B 1 87 ? -6.980 -4.855 -13.112 1.00 39.89 194 GLN B CA 1
ATOM 1713 C C . GLN B 1 87 ? -7.078 -3.490 -12.416 1.00 39.15 194 GLN B C 1
ATOM 1714 O O . GLN B 1 87 ? -6.684 -3.338 -11.255 1.00 37.00 194 GLN B O 1
ATOM 1720 N N . LEU B 1 88 ? -7.590 -2.495 -13.134 1.00 39.38 195 LEU B N 1
ATOM 1721 C CA . LEU B 1 88 ? -7.761 -1.163 -12.571 1.00 40.43 195 LEU B CA 1
ATOM 1722 C C . LEU B 1 88 ? -8.809 -0.358 -13.338 1.00 41.66 195 LEU B C 1
ATOM 1723 O O . LEU B 1 88 ? -9.207 -0.723 -14.452 1.00 44.37 195 LEU B O 1
ATOM 1728 N N . THR B 1 89 ? -9.276 0.712 -12.707 1.00 41.48 196 THR B N 1
ATOM 1729 C CA . THR B 1 89 ? -10.164 1.679 -13.342 1.00 43.30 196 THR B CA 1
ATOM 1730 C C . THR B 1 89 ? -9.352 2.896 -13.760 1.00 41.19 196 THR B C 1
ATOM 1731 O O . THR B 1 89 ? -8.768 3.573 -12.918 1.00 38.41 196 THR B O 1
ATOM 1735 N N . LEU B 1 90 ? -9.297 3.157 -15.064 1.00 40.88 197 LEU B N 1
ATOM 1736 C CA . LEU B 1 90 ? -8.528 4.286 -15.597 1.00 39.96 197 LEU B CA 1
ATOM 1737 C C . LEU B 1 90 ? -9.428 5.509 -15.782 1.00 38.36 197 LEU B C 1
ATOM 1738 O O . LEU B 1 90 ? -10.422 5.435 -16.479 1.00 40.84 197 LEU B O 1
ATOM 1743 N N . VAL B 1 91 ? -9.077 6.613 -15.127 1.00 35.64 198 VAL B N 1
ATOM 1744 C CA . VAL B 1 91 ? -9.798 7.869 -15.233 1.00 37.19 198 VAL B CA 1
ATOM 1745 C C . VAL B 1 91 ? -9.056 8.699 -16.284 1.00 38.49 198 VAL B C 1
ATOM 1746 O O . VAL B 1 91 ? -7.908 9.108 -16.075 1.00 34.70 198 VAL B O 1
ATOM 1750 N N . GLU B 1 92 ? -9.695 8.887 -17.431 1.00 41.64 199 GLU B N 1
ATOM 1751 C CA . GLU B 1 92 ? -9.046 9.526 -18.571 1.00 44.59 199 GLU B CA 1
ATOM 1752 C C . GLU B 1 92 ? -9.286 11.034 -18.563 1.00 47.40 199 GLU B C 1
ATOM 1753 O O . GLU B 1 92 ? -10.419 11.494 -18.427 1.00 45.62 199 GLU B O 1
ATOM 1759 N N . ILE B 1 93 ? -8.178 11.774 -18.635 1.00 51.82 200 ILE B N 1
ATOM 1760 C CA . ILE B 1 93 ? -8.141 13.234 -18.729 1.00 59.46 200 ILE B CA 1
ATOM 1761 C C . ILE B 1 93 ? -7.637 13.539 -20.140 1.00 62.62 200 ILE B C 1
ATOM 1762 O O . ILE B 1 93 ? -6.532 13.122 -20.488 1.00 65.53 200 ILE B O 1
ATOM 1767 N N . PRO B 1 94 ? -8.424 14.277 -20.950 1.00 64.54 201 PRO B N 1
ATOM 1768 C CA . PRO B 1 94 ? -8.211 14.408 -22.404 1.00 63.81 201 PRO B CA 1
ATOM 1769 C C . PRO B 1 94 ? -6.756 14.446 -22.903 1.00 61.87 201 PRO B C 1
ATOM 1770 O O . PRO B 1 94 ? -6.447 13.821 -23.923 1.00 61.79 201 PRO B O 1
ATOM 1774 N N . LYS B 1 95 ? -5.882 15.180 -22.215 1.00 59.49 202 LYS B N 1
ATOM 1775 C CA . LYS B 1 95 ? -4.478 15.282 -22.632 1.00 56.28 202 LYS B CA 1
ATOM 1776 C C . LYS B 1 95 ? -3.586 14.462 -21.713 1.00 52.70 202 LYS B C 1
ATOM 1777 O O . LYS B 1 95 ? -3.623 14.633 -20.485 1.00 57.19 202 LYS B O 1
ATOM 1779 N N . GLY B 1 96 ? -2.787 13.574 -22.299 1.00 43.86 203 GLY B N 1
ATOM 1780 C CA . GLY B 1 96 ? -1.839 12.766 -21.516 1.00 39.91 203 GLY B CA 1
ATOM 1781 C C . GLY B 1 96 ? -1.784 11.334 -21.988 1.00 34.77 203 GLY B C 1
ATOM 1782 O O . GLY B 1 96 ? -2.815 10.687 -22.127 1.00 33.66 203 GLY B O 1
ATOM 1783 N N . SER B 1 97 ? -0.577 10.820 -22.183 1.00 33.00 204 SER B N 1
ATOM 1784 C CA . SER B 1 97 ? -0.401 9.461 -22.699 1.00 31.84 204 SER B CA 1
ATOM 1785 C C . SER B 1 97 ? 0.315 8.534 -21.710 1.00 29.99 204 SER B C 1
ATOM 1786 O O . SER B 1 97 ? 0.736 7.434 -22.064 1.00 27.06 204 SER B O 1
ATOM 1789 N N . CYS B 1 98 ? 0.424 8.994 -20.466 1.00 30.54 205 CYS B N 1
ATOM 1790 C CA . CYS B 1 98 ? 0.922 8.199 -19.360 1.00 29.60 205 CYS B CA 1
ATOM 1791 C C . CYS B 1 98 ? -0.130 8.238 -18.249 1.00 29.16 205 CYS B C 1
ATOM 1792 O O . CYS B 1 98 ? -1.136 8.955 -18.345 1.00 30.71 205 CYS B O 1
ATOM 1795 N N . ALA B 1 99 ? 0.089 7.451 -17.204 1.00 28.45 206 ALA B N 1
ATOM 1796 C CA . ALA B 1 99 ? -0.874 7.346 -16.123 1.00 27.90 206 ALA B CA 1
ATOM 1797 C C . ALA B 1 99 ? -0.189 7.197 -14.783 1.00 27.10 206 ALA B C 1
ATOM 1798 O O . ALA B 1 99 ? 0.810 6.483 -14.659 1.00 28.13 206 ALA B O 1
ATOM 1800 N N . VAL B 1 100 ? -0.761 7.852 -13.775 1.00 27.27 207 VAL B N 1
ATOM 1801 C CA . VAL B 1 100 ? -0.353 7.653 -12.393 1.00 26.67 207 VAL B CA 1
ATOM 1802 C C . VAL B 1 100 ? -1.313 6.690 -11.685 1.00 27.84 207 VAL B C 1
ATOM 1803 O O . VAL B 1 100 ? -2.538 6.727 -11.899 1.00 25.97 207 VAL B O 1
ATOM 1807 N N . TYR B 1 101 ? -0.746 5.815 -10.857 1.00 26.61 208 TYR B N 1
ATOM 1808 C CA . TYR B 1 101 ? -1.532 5.035 -9.901 1.00 27.88 208 TYR B CA 1
ATOM 1809 C C . TYR B 1 101 ? -2.044 5.974 -8.801 1.00 28.49 208 TYR B C 1
ATOM 1810 O O . TYR B 1 101 ? -1.306 6.837 -8.336 1.00 27.88 208 TYR B O 1
ATOM 1819 N N . GLY B 1 102 ? -3.308 5.822 -8.408 1.00 29.54 209 GLY B N 1
ATOM 1820 C CA . GLY B 1 102 ? -3.934 6.749 -7.454 1.00 32.98 209 GLY B CA 1
ATOM 1821 C C . GLY B 1 102 ? -4.796 6.111 -6.374 1.00 36.56 209 GLY B C 1
ATOM 1822 O O . GLY B 1 102 ? -5.831 6.669 -5.997 1.00 40.48 209 GLY B O 1
ATOM 1823 N N . SER B 1 103 ? -4.355 4.962 -5.879 1.00 35.67 210 SER B N 1
ATOM 1824 C CA . SER B 1 103 ? -5.030 4.184 -4.818 1.00 37.98 210 SER B CA 1
ATOM 1825 C C . SER B 1 103 ? -6.293 3.506 -5.323 1.00 39.23 210 SER B C 1
ATOM 1826 O O . SER B 1 103 ? -6.764 3.792 -6.425 1.00 41.16 210 SER B O 1
ATOM 1829 N N . SER B 1 104 ? -6.771 2.540 -4.546 1.00 37.34 211 SER B N 1
ATOM 1830 C CA . SER B 1 104 ? -8.016 1.842 -4.831 1.00 37.99 211 SER B CA 1
ATOM 1831 C C . SER B 1 104 ? -8.091 1.291 -6.248 1.00 36.69 211 SER B C 1
ATOM 1832 O O . SER B 1 104 ? -9.162 1.246 -6.840 1.00 38.24 211 SER B O 1
ATOM 1835 N N . PHE B 1 105 ? -6.958 0.849 -6.787 1.00 34.16 212 PHE B N 1
ATOM 1836 C CA . PHE B 1 105 ? -6.907 0.314 -8.138 1.00 33.59 212 PHE B CA 1
ATOM 1837 C C . PHE B 1 105 ? -7.543 1.274 -9.144 1.00 35.37 212 PHE B C 1
ATOM 1838 O O . PHE B 1 105 ? -8.357 0.891 -9.975 1.00 34.45 212 PHE B O 1
ATOM 1846 N N . LYS B 1 106 ? -7.143 2.536 -9.030 1.00 35.08 213 LYS B N 1
ATOM 1847 C CA . LYS B 1 106 ? -7.505 3.563 -9.971 1.00 36.26 213 LYS B CA 1
ATOM 1848 C C . LYS B 1 106 ? -6.244 4.164 -10.525 1.00 35.51 213 LYS B C 1
ATOM 1849 O O . LYS B 1 106 ? -5.257 4.319 -9.803 1.00 33.79 213 LYS B O 1
ATOM 1855 N N . ALA B 1 107 ? -6.294 4.529 -11.796 1.00 32.64 214 ALA B N 1
ATOM 1856 C CA . ALA B 1 107 ? -5.221 5.275 -12.404 1.00 32.49 214 ALA B CA 1
ATOM 1857 C C . ALA B 1 107 ? -5.773 6.493 -13.113 1.00 31.30 214 ALA B C 1
ATOM 1858 O O . ALA B 1 107 ? -6.949 6.524 -13.476 1.00 33.54 214 ALA B O 1
ATOM 1860 N N . TYR B 1 108 ? -4.940 7.520 -13.223 1.00 29.66 215 TYR B N 1
ATOM 1861 C CA . TYR B 1 108 ? -5.338 8.801 -13.787 1.00 30.32 215 TYR B CA 1
ATOM 1862 C C . TYR B 1 108 ? -4.360 9.140 -14.875 1.00 30.08 215 TYR B C 1
ATOM 1863 O O . TYR B 1 108 ? -3.153 9.069 -14.676 1.00 29.73 215 TYR B O 1
ATOM 1872 N N . THR B 1 109 ? -4.882 9.487 -16.039 1.00 30.93 216 THR B N 1
ATOM 1873 C CA . THR B 1 109 ? -4.033 9.848 -17.153 1.00 31.87 216 THR B CA 1
ATOM 1874 C C . THR B 1 109 ? -3.373 11.181 -16.843 1.00 32.20 216 THR B C 1
ATOM 1875 O O . THR B 1 109 ? -3.962 12.036 -16.170 1.00 34.33 216 THR B O 1
ATOM 1879 N N . GLU B 1 110 ? -2.133 11.318 -17.287 1.00 30.98 217 GLU B N 1
ATOM 1880 C CA . GLU B 1 110 ? -1.270 12.392 -16.872 1.00 32.94 217 GLU B CA 1
ATOM 1881 C C . GLU B 1 110 ? -0.249 12.650 -17.994 1.00 33.06 217 GLU B C 1
ATOM 1882 O O . GLU B 1 110 ? 0.140 11.732 -18.716 1.00 32.84 217 GLU B O 1
ATOM 1888 N N . ASP B 1 111 ? 0.110 13.912 -18.200 1.00 33.95 218 ASP B N 1
ATOM 1889 C CA . ASP B 1 111 ? 1.156 14.286 -19.158 1.00 34.78 218 ASP B CA 1
ATOM 1890 C C . ASP B 1 111 ? 2.458 13.597 -18.747 1.00 32.46 218 ASP B C 1
ATOM 1891 O O . ASP B 1 111 ? 2.917 13.759 -17.625 1.00 31.31 218 ASP B O 1
ATOM 1896 N N . CYS B 1 112 ? 3.029 12.819 -19.667 1.00 32.78 219 CYS B N 1
ATOM 1897 C CA . CYS B 1 112 ? 4.284 12.072 -19.452 1.00 33.10 219 CYS B CA 1
ATOM 1898 C C . CYS B 1 112 ? 5.456 12.914 -18.977 1.00 33.30 219 CYS B C 1
ATOM 1899 O O . CYS B 1 112 ? 6.351 12.403 -18.320 1.00 32.85 219 CYS B O 1
ATOM 1902 N N . ALA B 1 113 ? 5.459 14.195 -19.334 1.00 35.03 220 ALA B N 1
ATOM 1903 C CA . ALA B 1 113 ? 6.489 15.138 -18.889 1.00 36.68 220 ALA B CA 1
ATOM 1904 C C . ALA B 1 113 ? 6.338 15.623 -17.433 1.00 37.62 220 ALA B C 1
ATOM 1905 O O . ALA B 1 113 ? 7.266 16.243 -16.897 1.00 37.57 220 ALA B O 1
ATOM 1907 N N . ASN B 1 114 ? 5.200 15.353 -16.788 1.00 35.72 221 ASN B N 1
ATOM 1908 C CA . ASN B 1 114 ? 5.012 15.745 -15.387 1.00 36.70 221 ASN B CA 1
ATOM 1909 C C . ASN B 1 114 ? 5.955 15.019 -14.441 1.00 35.92 221 ASN B C 1
ATOM 1910 O O . ASN B 1 114 ? 6.300 13.864 -14.664 1.00 35.06 221 ASN B O 1
ATOM 1915 N N . LEU B 1 115 ? 6.362 15.707 -13.381 1.00 34.99 222 LEU B N 1
ATOM 1916 C CA . LEU B 1 115 ? 7.191 15.105 -12.355 1.00 35.74 222 LEU B CA 1
ATOM 1917 C C . LEU B 1 115 ? 6.274 14.422 -11.337 1.00 35.11 222 LEU B C 1
ATOM 1918 O O . LEU B 1 115 ? 5.347 15.041 -10.827 1.00 34.23 222 LEU B O 1
ATOM 1923 N N . ASN B 1 116 ? 6.506 13.135 -11.091 1.00 32.85 223 ASN B N 1
ATOM 1924 C CA . ASN B 1 116 ? 5.807 12.410 -10.047 1.00 31.80 223 ASN B CA 1
ATOM 1925 C C . ASN B 1 116 ? 6.759 11.478 -9.339 1.00 31.76 223 ASN B C 1
ATOM 1926 O O . ASN B 1 116 ? 7.806 11.122 -9.865 1.00 31.97 223 ASN B O 1
ATOM 1931 N N . THR B 1 117 ? 6.386 11.101 -8.123 1.00 31.41 224 THR B N 1
ATOM 1932 C CA . THR B 1 117 ? 6.989 9.959 -7.466 1.00 30.75 224 THR B CA 1
ATOM 1933 C C . THR B 1 117 ? 6.622 8.743 -8.314 1.00 29.82 224 THR B C 1
ATOM 1934 O O . THR B 1 117 ? 5.789 8.831 -9.209 1.00 28.12 224 THR B O 1
ATOM 1938 N N . TYR B 1 118 ? 7.267 7.615 -8.062 1.00 30.16 225 TYR B N 1
ATOM 1939 C CA . TYR B 1 118 ? 7.067 6.443 -8.899 1.00 29.58 225 TYR B CA 1
ATOM 1940 C C . TYR B 1 118 ? 7.281 5.181 -8.107 1.00 29.72 225 TYR B C 1
ATOM 1941 O O . TYR B 1 118 ? 7.932 5.197 -7.053 1.00 31.34 225 TYR 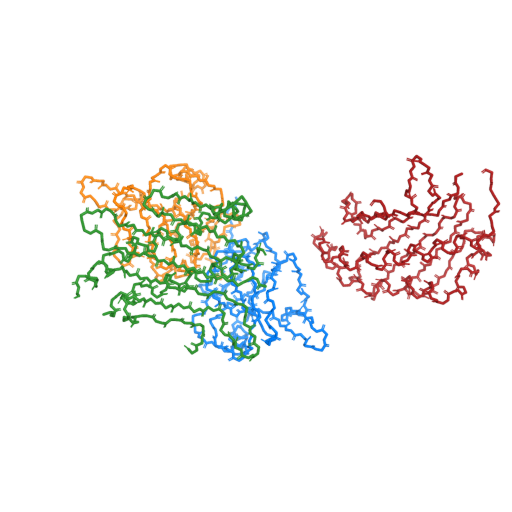B O 1
ATOM 1950 N N . ILE B 1 119 ? 6.718 4.089 -8.619 1.00 28.82 226 ILE B N 1
ATOM 1951 C CA . ILE B 1 119 ? 6.794 2.801 -7.972 1.00 28.36 226 ILE B CA 1
ATOM 1952 C C . ILE B 1 119 ? 7.386 1.795 -8.952 1.00 30.85 226 ILE B C 1
ATOM 1953 O O . ILE B 1 119 ? 6.893 1.644 -10.077 1.00 31.33 226 ILE B O 1
ATOM 1958 N N . CYS B 1 120 ? 8.467 1.140 -8.542 1.00 31.22 227 CYS B N 1
ATOM 1959 C CA . CYS B 1 120 ? 9.047 0.065 -9.339 1.00 34.59 227 CYS B CA 1
ATOM 1960 C C . CYS B 1 120 ? 8.587 -1.264 -8.785 1.00 35.28 227 CYS B C 1
ATOM 1961 O O . CYS B 1 120 ? 8.319 -1.404 -7.588 1.00 33.83 227 CYS B O 1
ATOM 1964 N N . MET B 1 121 ? 8.545 -2.249 -9.668 1.00 36.93 228 MET B N 1
ATOM 1965 C CA . MET B 1 121 ? 8.139 -3.589 -9.321 1.00 39.21 228 MET B CA 1
ATOM 1966 C C . MET B 1 121 ? 8.944 -4.635 -10.095 1.00 40.92 228 MET B C 1
ATOM 1967 O O . MET B 1 121 ? 9.194 -4.461 -11.297 1.00 40.63 228 MET B O 1
ATOM 1972 N N . LYS B 1 122 ? 9.351 -5.694 -9.382 1.00 41.44 229 LYS B N 1
ATOM 1973 C CA . LYS B 1 122 ? 9.879 -6.935 -9.980 1.00 44.94 229 LYS B CA 1
ATOM 1974 C C . LYS B 1 122 ? 8.889 -8.052 -9.686 1.00 45.15 229 LYS B C 1
ATOM 1975 O O . LYS B 1 122 ? 8.642 -8.394 -8.516 1.00 41.44 229 LYS B O 1
ATOM 1981 N N . ARG B 1 123 ? 8.300 -8.597 -10.742 1.00 45.05 230 ARG B N 1
ATOM 1982 C CA . ARG B 1 123 ? 7.332 -9.677 -10.624 1.00 47.36 230 ARG B CA 1
ATOM 1983 C C . ARG B 1 123 ? 8.031 -10.953 -10.142 1.00 48.66 230 ARG B C 1
ATOM 1984 O O . ARG B 1 123 ? 9.162 -11.236 -10.538 1.00 47.79 230 ARG B O 1
ATOM 1992 N N . ALA B 1 124 ? 7.348 -11.711 -9.289 1.00 48.87 231 ALA B N 1
ATOM 1993 C CA . ALA B 1 124 ? 7.838 -13.013 -8.838 1.00 52.81 231 ALA B CA 1
ATOM 1994 C C . ALA B 1 124 ? 8.108 -13.916 -10.029 1.00 56.19 231 ALA B C 1
ATOM 1995 O O . ALA B 1 124 ? 7.347 -13.909 -11.000 1.00 53.12 231 ALA B O 1
ATOM 1997 N N . VAL B 1 125 ? 9.186 -14.695 -9.934 1.00 62.47 232 VAL B N 1
ATOM 1998 C CA . VAL B 1 125 ? 9.556 -15.651 -10.980 1.00 67.86 232 VAL B CA 1
ATOM 1999 C C . VAL B 1 125 ? 9.226 -17.073 -10.540 1.00 72.33 232 VAL B C 1
ATOM 2000 O O . VAL B 1 125 ? 9.207 -17.388 -9.352 1.00 75.57 232 VAL B O 1
ATOM 2005 N N . HIS C 2 3 ? -28.518 26.199 -11.033 1.00 82.46 3 HIS C N 1
ATOM 2006 C CA . HIS C 2 3 ? -27.200 26.692 -10.562 1.00 78.51 3 HIS C CA 1
ATOM 2007 C C . HIS C 2 3 ? -26.137 25.609 -10.820 1.00 74.65 3 HIS C C 1
ATOM 2008 O O . HIS C 2 3 ? -26.256 24.815 -11.760 1.00 77.43 3 HIS C O 1
ATOM 2010 N N . SER C 2 4 ? -25.108 25.578 -9.982 1.00 69.40 4 SER C N 1
ATOM 2011 C CA . SER C 2 4 ? -24.037 24.589 -10.086 1.00 63.55 4 SER C CA 1
ATOM 2012 C C . SER C 2 4 ? -24.239 23.470 -9.066 1.00 60.35 4 SER C C 1
ATOM 2013 O O . SER C 2 4 ? -25.198 23.488 -8.292 1.00 61.36 4 SER C O 1
ATOM 2016 N N . LEU C 2 5 ? -23.350 22.483 -9.086 1.00 55.85 5 LEU C N 1
ATOM 2017 C CA . LEU C 2 5 ? -23.254 21.530 -7.989 1.00 53.54 5 LEU C CA 1
ATOM 2018 C C . LEU C 2 5 ? -22.252 22.099 -6.990 1.00 50.16 5 LEU C C 1
ATOM 2019 O O . LEU C 2 5 ? -21.127 22.441 -7.358 1.00 46.64 5 LEU C O 1
ATOM 2024 N N . ARG C 2 6 ? -22.669 22.214 -5.733 1.00 50.20 6 ARG C N 1
ATOM 2025 C CA . ARG C 2 6 ? -21.835 22.807 -4.692 1.00 49.51 6 ARG C CA 1
ATOM 2026 C C . ARG C 2 6 ? -21.638 21.835 -3.555 1.00 47.52 6 ARG C C 1
ATOM 2027 O O . ARG C 2 6 ? -22.609 21.286 -3.050 1.00 48.90 6 ARG C O 1
ATOM 2035 N N . CYS C 2 7 ? -20.390 21.629 -3.152 1.00 44.54 7 CYS C N 1
ATOM 2036 C CA . CYS C 2 7 ? -20.089 20.819 -1.982 1.00 44.68 7 CYS C CA 1
ATOM 2037 C C . CYS C 2 7 ? -19.415 21.709 -0.957 1.00 40.48 7 CYS C C 1
ATOM 2038 O O . CYS C 2 7 ? -18.413 22.367 -1.245 1.00 38.14 7 CYS C O 1
ATOM 2041 N N . ASN C 2 8 ? -19.991 21.738 0.236 1.00 39.06 8 ASN C N 1
ATOM 2042 C CA . ASN C 2 8 ? -19.439 22.467 1.362 1.00 38.14 8 ASN C CA 1
ATOM 2043 C C . ASN C 2 8 ? -18.831 21.464 2.319 1.00 36.75 8 ASN C C 1
ATOM 2044 O O . ASN C 2 8 ? -19.526 20.569 2.793 1.00 37.90 8 ASN C O 1
ATOM 2049 N N . LEU C 2 9 ? -17.539 21.613 2.584 1.00 34.55 9 LEU C N 1
ATOM 2050 C CA . LEU C 2 9 ? -16.821 20.750 3.517 1.00 34.98 9 LEU C CA 1
ATOM 2051 C C . LEU C 2 9 ? -16.434 21.545 4.744 1.00 35.56 9 LEU C C 1
ATOM 2052 O O . LEU C 2 9 ? -15.980 22.684 4.628 1.00 35.14 9 LEU C O 1
ATOM 2057 N N . THR C 2 10 ? -16.590 20.924 5.910 1.00 36.29 10 THR C N 1
ATOM 2058 C CA . THR C 2 10 ? -16.111 21.472 7.164 1.00 37.66 10 THR C CA 1
ATOM 2059 C C . THR C 2 10 ? -15.170 20.449 7.814 1.00 38.28 10 THR C C 1
ATOM 2060 O O . THR C 2 10 ? -15.519 19.281 7.950 1.00 38.72 10 THR C O 1
ATOM 2064 N N . ILE C 2 11 ? -13.986 20.904 8.209 1.00 37.29 11 ILE C N 1
ATOM 2065 C CA . ILE C 2 11 ? -13.055 20.118 8.994 1.00 38.32 11 ILE C CA 1
ATOM 2066 C C . ILE C 2 11 ? -12.826 20.865 10.298 1.00 40.32 11 ILE C C 1
ATOM 2067 O O . ILE C 2 11 ? -12.432 22.034 10.287 1.00 40.63 11 ILE C O 1
ATOM 2072 N N . LYS C 2 12 ? -13.067 20.197 11.424 1.00 41.41 12 LYS C N 1
ATOM 2073 C CA . LYS C 2 12 ? -12.879 20.820 12.725 1.00 43.81 12 LYS C CA 1
ATOM 2074 C C . LYS C 2 12 ? -12.386 19.826 13.767 1.00 45.63 12 LYS C C 1
ATOM 2075 O O . LYS C 2 12 ? -12.404 18.622 13.534 1.00 43.77 12 LYS C O 1
ATOM 2081 N N . ASP C 2 13 ? -11.986 20.354 14.923 1.00 48.88 13 ASP C N 1
ATOM 2082 C CA . ASP C 2 13 ? -11.607 19.533 16.064 1.00 53.07 13 ASP C CA 1
ATOM 2083 C C . ASP C 2 13 ? -12.874 18.980 16.728 1.00 56.43 13 ASP C C 1
ATOM 2084 O O . ASP C 2 13 ? -13.801 19.733 17.041 1.00 57.93 13 ASP C O 1
ATOM 2089 N N . PRO C 2 14 ? -12.930 17.658 16.943 1.00 59.70 14 PRO C N 1
ATOM 2090 C CA . PRO C 2 14 ? -14.050 17.128 17.721 1.00 64.29 14 PRO C CA 1
ATOM 2091 C C . PRO C 2 14 ? -13.955 17.513 19.199 1.00 69.77 14 PRO C C 1
ATOM 2092 O O . PRO C 2 14 ? -12.864 17.768 19.712 1.00 70.21 14 PRO C O 1
ATOM 2096 N N . THR C 2 15 ? -15.106 17.571 19.859 1.00 75.27 15 THR C N 1
ATOM 2097 C CA . THR C 2 15 ? -15.193 17.874 21.290 1.00 81.98 15 THR C CA 1
ATOM 2098 C C . THR C 2 15 ? -16.139 16.871 21.941 1.00 86.42 15 THR C C 1
ATOM 2099 O O . THR C 2 15 ? -16.867 16.171 21.238 1.00 86.69 15 THR C O 1
ATOM 2103 N N . PRO C 2 16 ? -16.145 16.803 23.285 1.00 93.02 16 PRO C N 1
ATOM 2104 C CA . PRO C 2 16 ? -17.149 15.972 23.953 1.00 96.71 16 PRO C CA 1
ATOM 2105 C C . PRO C 2 16 ? -18.598 16.336 23.592 1.00 97.12 16 PRO C C 1
ATOM 2106 O O . PRO C 2 16 ? -19.451 15.450 23.536 1.00 99.15 16 PRO C O 1
ATOM 2110 N N . ALA C 2 17 ? -18.862 17.619 23.338 1.00 95.97 17 ALA C N 1
ATOM 2111 C CA . ALA C 2 17 ? -20.199 18.078 22.950 1.00 96.49 17 ALA C CA 1
ATOM 2112 C C . ALA C 2 17 ? -20.554 17.705 21.505 1.00 93.26 17 ALA C C 1
ATOM 2113 O O . ALA C 2 17 ? -21.730 17.546 21.172 1.00 94.38 17 ALA C O 1
ATOM 2115 N N . ASP C 2 18 ? -19.546 17.579 20.645 1.00 88.80 18 ASP C N 1
ATOM 2116 C CA . ASP C 2 18 ? -19.777 17.215 19.254 1.00 84.93 18 ASP C CA 1
ATOM 2117 C C . ASP C 2 18 ? -18.538 16.544 18.655 1.00 80.52 18 ASP C C 1
ATOM 2118 O O . ASP C 2 18 ? -17.556 17.222 18.330 1.00 77.41 18 ASP C O 1
ATOM 2123 N N . PRO C 2 19 ? -18.584 15.207 18.500 1.00 79.12 19 PRO C N 1
ATOM 2124 C CA . PRO C 2 19 ? -17.434 14.433 18.033 1.00 75.38 19 PRO C CA 1
ATOM 2125 C C . PRO C 2 19 ? -17.200 14.477 16.516 1.00 68.00 19 PRO C C 1
ATOM 2126 O O . PRO C 2 19 ? -16.301 13.800 16.026 1.00 65.36 19 PRO C O 1
ATOM 2130 N N . LEU C 2 20 ? -18.011 15.240 15.787 1.00 63.70 20 LEU C N 1
ATOM 2131 C CA . LEU C 2 20 ? -17.834 15.404 14.348 1.00 58.12 20 LEU C CA 1
ATOM 2132 C C . LEU C 2 20 ? -16.516 16.127 14.093 1.00 52.76 20 LEU C C 1
ATOM 2133 O O . LEU C 2 20 ? -16.252 17.168 14.696 1.00 51.23 20 LEU C O 1
ATOM 2138 N N . TRP C 2 21 ? -15.675 15.547 13.238 1.00 48.65 21 TRP C N 1
ATOM 2139 C CA . TRP C 2 21 ? -14.470 16.229 12.755 1.00 45.24 21 TRP C CA 1
ATOM 2140 C C . TRP C 2 21 ? -14.555 16.618 11.280 1.00 41.30 21 TRP C C 1
ATOM 2141 O O . TRP C 2 21 ? -13.822 17.495 10.851 1.00 38.97 21 TRP C O 1
ATOM 2152 N N . TYR C 2 22 ? -15.395 15.949 10.497 1.00 41.51 22 TYR C N 1
ATOM 2153 C CA . TYR C 2 22 ? -15.695 16.420 9.142 1.00 40.32 22 TYR C CA 1
ATOM 2154 C C . TYR C 2 22 ? -17.165 16.291 8.824 1.00 41.65 22 TYR C C 1
ATOM 2155 O O . TYR C 2 22 ? -17.839 15.396 9.319 1.00 41.76 22 TYR C O 1
ATOM 2164 N N . GLU C 2 23 ? -17.632 17.200 7.971 1.00 41.05 23 GLU C N 1
ATOM 2165 C CA . GLU C 2 23 ? -18.955 17.139 7.403 1.00 43.14 23 GLU C CA 1
ATOM 2166 C C . GLU C 2 23 ? -18.886 17.567 5.938 1.00 42.07 23 GLU C C 1
ATOM 2167 O O . GLU C 2 23 ? -18.163 18.500 5.595 1.00 39.30 23 GLU C O 1
ATOM 2173 N N . ALA C 2 24 ? -19.635 16.879 5.082 1.00 43.43 24 ALA C N 1
ATOM 2174 C CA . ALA C 2 24 ? -19.729 17.241 3.675 1.00 43.52 24 ALA C CA 1
ATOM 2175 C C . ALA C 2 24 ? -21.190 17.295 3.281 1.00 46.88 24 ALA C C 1
ATOM 2176 O O . ALA C 2 24 ? -21.943 16.351 3.542 1.00 49.93 24 ALA C O 1
ATOM 2178 N N . LYS C 2 25 ? -21.587 18.415 2.684 1.00 46.67 25 LYS C N 1
ATOM 2179 C CA . LYS C 2 25 ? -22.946 18.621 2.206 1.00 50.22 25 LYS C CA 1
ATOM 2180 C C . LYS C 2 25 ? -22.886 19.105 0.770 1.00 50.93 25 LYS C C 1
ATOM 2181 O O . LYS C 2 25 ? -22.359 20.197 0.509 1.00 48.86 25 LYS C O 1
ATOM 2187 N N . CYS C 2 26 ? -23.396 18.295 -0.160 1.00 52.84 26 CYS C N 1
ATOM 2188 C CA . CYS C 2 26 ? -23.446 18.690 -1.569 1.00 53.99 26 CYS C CA 1
ATOM 2189 C C . CYS C 2 26 ? -24.869 19.045 -1.979 1.00 57.21 26 CYS C C 1
ATOM 2190 O O . CYS C 2 26 ? -25.812 18.291 -1.711 1.00 59.67 26 CYS C O 1
ATOM 2193 N N . PHE C 2 27 ? -25.006 20.209 -2.612 1.00 56.78 27 PHE C N 1
ATOM 2194 C CA . PHE C 2 27 ? -26.296 20.758 -3.015 1.00 59.85 27 PHE C CA 1
ATOM 2195 C C . PHE C 2 27 ? -26.341 20.984 -4.517 1.00 60.85 27 PHE C C 1
ATOM 2196 O O . PHE C 2 27 ? -25.311 21.195 -5.158 1.00 56.85 27 PHE C O 1
ATOM 2204 N N . VAL C 2 28 ? -27.552 20.948 -5.062 1.00 65.26 28 VAL C N 1
ATOM 2205 C CA . VAL C 2 28 ? -27.845 21.525 -6.369 1.00 67.72 28 VAL C CA 1
ATOM 2206 C C . VAL C 2 28 ? -29.017 22.477 -6.149 1.00 71.90 28 VAL C C 1
ATOM 2207 O O . VAL C 2 28 ? -30.162 22.043 -6.011 1.00 75.21 28 VAL C O 1
ATOM 2211 N N . GLY C 2 29 ? -28.716 23.772 -6.086 1.00 72.41 29 GLY C N 1
ATOM 2212 C CA . GLY C 2 29 ? -29.696 24.773 -5.690 1.00 76.39 29 GLY C CA 1
ATOM 2213 C C . GLY C 2 29 ? -30.038 24.597 -4.220 1.00 78.02 29 GLY C C 1
ATOM 2214 O O . GLY C 2 29 ? -29.166 24.701 -3.354 1.00 76.27 29 GLY C O 1
ATOM 2215 N N . GLU C 2 30 ? -31.305 24.309 -3.945 1.00 82.62 30 GLU C N 1
ATOM 2216 C CA . GLU C 2 30 ? -31.782 24.093 -2.581 1.00 84.41 30 GLU C CA 1
ATOM 2217 C C . GLU C 2 30 ? -31.737 22.613 -2.181 1.00 83.75 30 GLU C C 1
ATOM 2218 O O . GLU C 2 30 ? -31.701 22.299 -0.992 1.00 84.80 30 GLU C O 1
ATOM 2224 N N . ILE C 2 31 ? -31.749 21.712 -3.164 1.00 82.74 31 ILE C N 1
ATOM 2225 C CA . ILE C 2 31 ? -31.831 20.276 -2.889 1.00 81.55 31 ILE C CA 1
ATOM 2226 C C . ILE C 2 31 ? -30.513 19.740 -2.342 1.00 76.31 31 ILE C C 1
ATOM 2227 O O . ILE C 2 31 ? -29.480 19.818 -3.011 1.00 71.45 31 ILE C O 1
ATOM 2229 N N . LEU C 2 32 ? -30.554 19.212 -1.120 1.00 75.38 32 LEU C N 1
ATOM 2230 C CA . LEU C 2 32 ? -29.427 18.475 -0.566 1.00 72.09 32 LEU C CA 1
ATOM 2231 C C . LEU C 2 32 ? -29.400 17.100 -1.218 1.00 72.68 32 LEU C C 1
ATOM 2232 O O . LEU C 2 32 ? -30.406 16.387 -1.216 1.00 74.69 32 LEU C O 1
ATOM 2237 N N . ILE C 2 33 ? -28.249 16.724 -1.766 1.00 69.27 33 ILE C N 1
ATOM 2238 C CA . ILE C 2 33 ? -28.140 15.439 -2.477 1.00 70.76 33 ILE C CA 1
ATOM 2239 C C . ILE C 2 33 ? -27.083 14.484 -1.940 1.00 67.42 33 ILE C C 1
ATOM 2240 O O . ILE C 2 33 ? -27.037 13.333 -2.367 1.00 68.20 33 ILE C O 1
ATOM 2245 N N . LEU C 2 34 ? -26.237 14.956 -1.029 1.00 63.99 34 LEU C N 1
ATOM 2246 C CA . LEU C 2 34 ? -25.265 14.097 -0.378 1.00 62.39 34 LEU C CA 1
ATOM 2247 C C . LEU C 2 34 ? -24.864 14.717 0.951 1.00 60.37 34 LEU C C 1
ATOM 2248 O O . LEU C 2 34 ? -24.596 15.913 1.031 1.00 57.16 34 LEU C O 1
ATOM 2253 N N . HIS C 2 35 ? -24.849 13.896 1.993 1.00 61.27 35 HIS C N 1
ATOM 2254 C CA . HIS C 2 35 ? -24.495 14.338 3.330 1.00 60.25 35 HIS C CA 1
ATOM 2255 C C . HIS C 2 35 ? -23.590 13.280 3.941 1.00 59.12 35 HIS C C 1
ATOM 2256 O O . HIS C 2 35 ? -24.011 12.138 4.133 1.00 61.44 35 HIS C O 1
ATOM 2263 N N . LEU C 2 36 ? -22.353 13.665 4.242 1.00 54.28 36 LEU C N 1
ATOM 2264 C CA . LEU C 2 36 ? -21.385 12.765 4.849 1.00 53.53 36 LEU C CA 1
ATOM 2265 C C . LEU C 2 36 ? -20.811 13.365 6.133 1.00 52.54 36 LEU C C 1
ATOM 2266 O O . LEU C 2 36 ? -20.729 14.584 6.284 1.00 49.69 36 LEU C O 1
ATOM 2271 N N . SER C 2 37 ? -20.435 12.487 7.059 1.00 53.20 37 SER C N 1
ATOM 2272 C CA . SER C 2 37 ? -19.683 12.868 8.255 1.00 53.27 37 SER C CA 1
ATOM 2273 C C . SER C 2 37 ? -19.127 11.610 8.913 1.00 55.86 37 SER C C 1
ATOM 2274 O O . SER C 2 37 ? -19.553 10.504 8.598 1.00 58.26 37 SER C O 1
ATOM 2277 N N . ASN C 2 38 ? -18.185 11.782 9.832 1.00 56.27 38 ASN C N 1
ATOM 2278 C CA . ASN C 2 38 ? -17.640 10.646 10.581 1.00 59.99 38 ASN C CA 1
ATOM 2279 C C . ASN C 2 38 ? -18.653 10.012 11.543 1.00 66.60 38 ASN C C 1
ATOM 2280 O O . ASN C 2 38 ? -18.448 8.894 12.017 1.00 71.44 38 ASN C O 1
ATOM 2285 N N . ILE C 2 39 ? -19.743 10.722 11.831 1.00 70.02 39 ILE C N 1
ATOM 2286 C CA . ILE C 2 39 ? -20.804 10.192 12.703 1.00 76.39 39 ILE C CA 1
ATOM 2287 C C . ILE C 2 39 ? -21.672 9.157 11.979 1.00 80.85 39 ILE C C 1
ATOM 2288 O O . ILE C 2 39 ? -22.039 9.347 10.822 1.00 80.40 39 ILE C O 1
ATOM 2293 N N . ASN C 2 40 ? -21.998 8.074 12.690 1.00 87.96 40 ASN C N 1
ATOM 2294 C CA . ASN C 2 40 ? -22.864 6.994 12.196 1.00 91.90 40 ASN C CA 1
ATOM 2295 C C . ASN C 2 40 ? -22.285 6.267 10.978 1.00 90.99 40 ASN C C 1
ATOM 2296 O O . ASN C 2 40 ? -22.418 6.721 9.842 1.00 89.02 40 ASN C O 1
ATOM 2298 N N . ALA C 2 54 ? -29.711 10.464 -8.163 1.00 83.93 54 ALA C N 1
ATOM 2299 C CA . ALA C 2 54 ? -28.601 10.947 -7.337 1.00 79.47 54 ALA C CA 1
ATOM 2300 C C . ALA C 2 54 ? -27.685 9.818 -6.856 1.00 77.84 54 ALA C C 1
ATOM 2301 O O . ALA C 2 54 ? -26.612 10.084 -6.315 1.00 73.55 54 ALA C O 1
ATOM 2303 N N . THR C 2 55 ? -28.117 8.570 -7.042 1.00 81.75 55 THR C N 1
ATOM 2304 C CA . THR C 2 55 ? -27.368 7.398 -6.575 1.00 81.50 55 THR C CA 1
ATOM 2305 C C . THR C 2 55 ? -25.961 7.302 -7.169 1.00 78.73 55 THR C C 1
ATOM 2306 O O . THR C 2 55 ? -24.996 7.054 -6.441 1.00 75.46 55 THR C O 1
ATOM 2310 N N . GLU C 2 56 ? -25.856 7.483 -8.485 1.00 79.70 56 GLU C N 1
ATOM 2311 C CA . GLU C 2 56 ? -24.575 7.357 -9.179 1.00 77.73 56 GLU C CA 1
ATOM 2312 C C . GLU C 2 56 ? -23.610 8.468 -8.806 1.00 71.93 56 GLU C C 1
ATOM 2313 O O . GLU C 2 56 ? -22.417 8.226 -8.685 1.00 70.32 56 GLU C O 1
ATOM 2319 N N . VAL C 2 57 ? -24.118 9.690 -8.670 1.00 69.97 57 VAL C N 1
ATOM 2320 C CA . VAL C 2 57 ? -23.271 10.836 -8.335 1.00 65.56 57 VAL C CA 1
ATOM 2321 C C . VAL C 2 57 ? -22.858 10.791 -6.873 1.00 62.03 57 VAL C C 1
ATOM 2322 O O . VAL C 2 57 ? -21.730 11.143 -6.535 1.00 58.29 57 VAL C O 1
ATOM 2326 N N . LYS C 2 58 ? -23.770 10.354 -6.013 1.00 63.21 58 LYS C N 1
ATOM 2327 C CA . LYS C 2 58 ? -23.442 10.116 -4.615 1.00 61.38 58 LYS C CA 1
ATOM 2328 C C . LYS C 2 58 ? -22.344 9.055 -4.520 1.00 60.17 58 LYS C C 1
ATOM 2329 O O . LYS C 2 58 ? -21.394 9.218 -3.753 1.00 56.51 58 LYS C O 1
ATOM 2331 N N . LYS C 2 59 ? -22.485 7.981 -5.302 1.00 62.48 59 LYS C N 1
ATOM 2332 C CA . LYS C 2 59 ? -21.496 6.899 -5.329 1.00 62.46 59 LYS C CA 1
ATOM 2333 C C . LYS C 2 59 ? -20.129 7.402 -5.792 1.00 58.38 59 LYS C C 1
ATOM 2334 O O . LYS C 2 59 ? -19.120 7.112 -5.159 1.00 57.72 59 LYS C O 1
ATOM 2336 N N . CYS C 2 60 ? -20.103 8.172 -6.879 1.00 57.13 60 CYS C N 1
ATOM 2337 C CA . CYS C 2 60 ? -18.845 8.718 -7.407 1.00 54.46 60 CYS C CA 1
ATOM 2338 C C . CYS C 2 60 ? -18.141 9.624 -6.405 1.00 49.71 60 CYS C C 1
ATOM 2339 O O . CYS C 2 60 ? -16.921 9.552 -6.241 1.00 47.45 60 CYS C O 1
ATOM 2342 N N . LEU C 2 61 ? -18.908 10.491 -5.751 1.00 48.23 61 LEU C N 1
ATOM 2343 C CA . LEU C 2 61 ? -18.332 11.521 -4.892 1.00 45.05 61 LEU C CA 1
ATOM 2344 C C . LEU C 2 61 ? -17.890 11.029 -3.519 1.00 44.51 61 LEU C C 1
ATOM 2345 O O . LEU C 2 61 ? -16.974 11.601 -2.933 1.00 42.02 61 LEU C O 1
ATOM 2350 N N . THR C 2 62 ? -18.529 9.981 -3.005 1.00 47.33 62 THR C N 1
ATOM 2351 C CA . THR C 2 62 ? -18.384 9.635 -1.592 1.00 47.51 62 THR C CA 1
ATOM 2352 C C . THR C 2 62 ? -16.946 9.361 -1.160 1.00 46.13 62 THR C C 1
ATOM 2353 O O . THR C 2 62 ? -16.436 10.065 -0.303 1.00 44.05 62 THR C O 1
ATOM 2357 N N . GLN C 2 63 ? -16.295 8.351 -1.728 1.00 48.54 63 GLN C N 1
ATOM 2358 C CA . GLN C 2 63 ? -14.943 8.003 -1.275 1.00 48.12 63 GLN C CA 1
ATOM 2359 C C . GLN C 2 63 ? -13.907 9.089 -1.568 1.00 44.70 63 GLN C C 1
ATOM 2360 O O . GLN C 2 63 ? -13.075 9.373 -0.710 1.00 43.30 63 GLN C O 1
ATOM 2366 N N . PRO C 2 64 ? -13.954 9.704 -2.764 1.00 42.75 64 PRO C N 1
ATOM 2367 C CA . PRO C 2 64 ? -13.041 10.810 -3.026 1.00 39.96 64 PRO C CA 1
ATOM 2368 C C . PRO C 2 64 ? -13.158 11.964 -2.026 1.00 36.84 64 PRO C C 1
ATOM 2369 O O . PRO C 2 64 ? -12.139 12.519 -1.611 1.00 34.29 64 PRO C O 1
ATOM 2373 N N . LEU C 2 65 ? -14.383 12.314 -1.634 1.00 37.58 65 LEU C N 1
ATOM 2374 C CA . LEU C 2 65 ? -14.587 13.372 -0.638 1.00 36.28 65 LEU C CA 1
ATOM 2375 C C . LEU C 2 65 ? -14.090 12.959 0.749 1.00 35.89 65 LEU C C 1
ATOM 2376 O O . LEU C 2 65 ? -13.472 13.769 1.444 1.00 33.51 65 LEU C O 1
ATOM 2381 N N . LYS C 2 66 ? -14.366 11.716 1.146 1.00 37.80 66 LYS C N 1
ATOM 2382 C CA . LYS C 2 66 ? -13.868 11.180 2.426 1.00 39.13 66 LYS C CA 1
ATOM 2383 C C . LYS C 2 66 ? -12.354 11.209 2.429 1.00 37.09 66 LYS C C 1
ATOM 2384 O O . LYS C 2 66 ? -11.739 11.639 3.400 1.00 35.91 66 LYS C O 1
ATOM 2390 N N . ASN C 2 67 ? -11.759 10.766 1.323 1.00 37.58 67 ASN C N 1
ATOM 2391 C CA . ASN C 2 67 ? -10.310 10.759 1.189 1.00 36.95 67 ASN C CA 1
ATOM 2392 C C . ASN C 2 67 ? -9.760 12.169 1.249 1.00 34.08 67 ASN C C 1
ATOM 2393 O O . ASN C 2 67 ? -8.751 12.408 1.901 1.00 34.01 67 ASN C O 1
ATOM 2398 N N . LEU C 2 68 ? -10.433 13.115 0.595 1.00 32.48 68 LEU C N 1
ATOM 2399 C CA . LEU C 2 68 ? -10.010 14.510 0.648 1.00 30.56 68 LEU C CA 1
ATOM 2400 C C . LEU C 2 68 ? -10.117 15.099 2.056 1.00 29.97 68 LEU C C 1
ATOM 2401 O O . LEU C 2 68 ? -9.225 15.827 2.483 1.00 29.70 68 LEU C O 1
ATOM 2406 N N . CYS C 2 69 ? -11.193 14.789 2.772 1.00 30.71 69 CYS C N 1
ATOM 2407 C CA . CYS C 2 69 ? -11.364 15.287 4.137 1.00 31.28 69 CYS C CA 1
ATOM 2408 C C . CYS C 2 69 ? -10.274 14.768 5.078 1.00 31.54 69 CYS C C 1
ATOM 2409 O O . CYS C 2 69 ? -9.822 15.484 5.967 1.00 30.93 69 CYS C O 1
ATOM 2412 N N . GLN C 2 70 ? -9.852 13.527 4.865 1.00 32.21 70 GLN C N 1
ATOM 2413 C CA . GLN C 2 70 ? -8.760 12.939 5.632 1.00 33.52 70 GLN C CA 1
ATOM 2414 C C . GLN C 2 70 ? -7.448 13.668 5.354 1.00 32.57 70 GLN C C 1
ATOM 2415 O O . GLN C 2 70 ? -6.721 13.990 6.283 1.00 32.14 70 GLN C O 1
ATOM 2421 N N . LYS C 2 71 ? -7.171 13.963 4.083 1.00 31.62 71 LYS C N 1
ATOM 2422 C CA . LYS C 2 71 ? -6.008 14.783 3.710 1.00 30.85 71 LYS C CA 1
ATOM 2423 C C . LYS C 2 71 ? -6.073 16.178 4.341 1.00 30.80 71 LYS C C 1
ATOM 2424 O O . LYS C 2 71 ? -5.066 16.675 4.855 1.00 31.13 71 LYS C O 1
ATOM 2430 N N . LEU C 2 72 ? -7.235 16.830 4.251 1.00 29.39 72 LEU C N 1
ATOM 2431 C CA . LEU C 2 72 ? -7.397 18.191 4.777 1.00 29.47 72 LEU C CA 1
ATOM 2432 C C . LEU C 2 72 ? -7.166 18.215 6.291 1.00 29.76 72 LEU C C 1
ATOM 2433 O O . LEU C 2 72 ? -6.543 19.136 6.806 1.00 30.42 72 LEU C O 1
ATOM 2438 N N . ARG C 2 73 ? -7.646 17.183 6.980 1.00 30.14 73 ARG C N 1
ATOM 2439 C CA . ARG C 2 73 ? -7.422 17.029 8.418 1.00 32.31 73 ARG C CA 1
ATOM 2440 C C . ARG C 2 73 ? -5.939 17.015 8.736 1.00 33.39 73 ARG C C 1
ATOM 2441 O O . ARG C 2 73 ? -5.495 17.688 9.677 1.00 33.82 73 ARG C O 1
ATOM 2449 N N . ASN C 2 74 ? -5.168 16.269 7.947 1.00 32.57 74 ASN C N 1
ATOM 2450 C CA . ASN C 2 74 ? -3.731 16.176 8.177 1.00 34.76 74 ASN C CA 1
ATOM 2451 C C . ASN C 2 74 ? -3.078 17.535 7.902 1.00 34.55 74 ASN C C 1
ATOM 2452 O O . ASN C 2 74 ? -2.220 17.984 8.663 1.00 35.23 74 ASN C O 1
ATOM 2457 N N . LYS C 2 75 ? -3.495 18.192 6.825 1.00 34.25 75 LYS C N 1
ATOM 2458 C CA . LYS C 2 75 ? -2.961 19.515 6.478 1.00 36.00 75 LYS C CA 1
ATOM 2459 C C . LYS C 2 75 ? -3.246 20.527 7.586 1.00 38.20 75 LYS C C 1
ATOM 2460 O O . LYS C 2 75 ? -2.362 21.276 7.981 1.00 39.39 75 LYS C O 1
ATOM 2466 N N . VAL C 2 76 ? -4.482 20.546 8.076 1.00 40.25 76 VAL C N 1
ATOM 2467 C CA . VAL C 2 76 ? -4.875 21.453 9.164 1.00 43.68 76 VAL C CA 1
ATOM 2468 C C . VAL C 2 76 ? -4.049 21.194 10.423 1.00 47.41 76 VAL C C 1
ATOM 2469 O O . VAL C 2 76 ? -3.615 22.142 11.077 1.00 49.04 76 VAL C O 1
ATOM 2473 N N . SER C 2 77 ? -3.813 19.916 10.742 1.00 49.24 77 SER C N 1
ATOM 2474 C CA . SER C 2 77 ? -2.986 19.518 11.891 1.00 53.49 77 SER C CA 1
ATOM 2475 C C . SER C 2 77 ? -1.568 20.090 11.847 1.00 57.56 77 SER C C 1
ATOM 2476 O O . SER C 2 77 ? -0.949 20.282 12.894 1.00 58.85 77 SER C O 1
ATOM 2479 N N . ASN C 2 78 ? -1.052 20.336 10.639 1.00 58.76 78 ASN C N 1
ATOM 2480 C CA . ASN C 2 78 ? 0.298 20.891 10.450 1.00 63.62 78 ASN C CA 1
ATOM 2481 C C . ASN C 2 78 ? 0.338 22.395 10.148 1.00 64.11 78 ASN C C 1
ATOM 2482 O O . ASN C 2 78 ? 1.372 22.898 9.704 1.00 64.77 78 ASN C O 1
ATOM 2487 N N . THR C 2 79 ? -0.757 23.112 10.407 1.00 64.48 79 THR C N 1
ATOM 2488 C CA . THR C 2 79 ? -0.911 24.504 9.959 1.00 65.29 79 THR C CA 1
ATOM 2489 C C . THR C 2 79 ? -0.950 25.420 11.174 1.00 67.37 79 THR C C 1
ATOM 2490 O O . THR C 2 79 ? -1.252 24.970 12.276 1.00 70.26 79 THR C O 1
ATOM 2494 N N . TYR C 2 89 ? -6.230 22.587 16.150 1.00 79.08 89 TYR C N 1
ATOM 2495 C CA . TYR C 2 89 ? -6.831 23.875 16.454 1.00 78.92 89 TYR C CA 1
ATOM 2496 C C . TYR C 2 89 ? -7.664 24.403 15.277 1.00 73.41 89 TYR C C 1
ATOM 2497 O O . TYR C 2 89 ? -8.871 24.579 15.419 1.00 76.66 89 TYR C O 1
ATOM 2499 N N . PRO C 2 90 ? -7.038 24.630 14.105 1.00 66.50 90 PRO C N 1
ATOM 2500 C CA . PRO C 2 90 ? -7.758 25.419 13.103 1.00 62.38 90 PRO C CA 1
ATOM 2501 C C . PRO C 2 90 ? -9.003 24.742 12.511 1.00 58.04 90 PRO C C 1
ATOM 2502 O O . PRO C 2 90 ? -9.020 23.528 12.300 1.00 59.06 90 PRO C O 1
ATOM 2506 N N . HIS C 2 91 ? -10.015 25.557 12.232 1.00 54.35 91 HIS C N 1
ATOM 2507 C CA . HIS C 2 91 ? -11.280 25.138 11.671 1.00 50.78 91 HIS C CA 1
ATOM 2508 C C . HIS C 2 91 ? -11.101 25.424 10.197 1.00 45.46 91 HIS C C 1
ATOM 2509 O O . HIS C 2 91 ? -10.479 26.427 9.826 1.00 45.46 91 HIS C O 1
ATOM 2516 N N . LEU C 2 92 ? -11.604 24.535 9.355 1.00 40.66 92 LEU C N 1
ATOM 2517 C CA . LEU C 2 92 ? -11.507 24.725 7.922 1.00 37.63 92 LEU C CA 1
ATOM 2518 C C . LEU C 2 92 ? -12.846 24.532 7.221 1.00 35.18 92 LEU C C 1
ATOM 2519 O O . LEU C 2 92 ? -13.573 23.569 7.482 1.00 34.75 92 LEU C O 1
ATOM 2524 N N . GLN C 2 93 ? -13.181 25.482 6.356 1.00 33.30 93 GLN C N 1
ATOM 2525 C CA A GLN C 2 93 ? -14.345 25.366 5.481 0.50 33.48 93 GLN C CA 1
ATOM 2526 C CA B GLN C 2 93 ? -14.340 25.372 5.481 0.50 33.15 93 GLN C CA 1
ATOM 2527 C C . GLN C 2 93 ? -13.855 25.407 4.041 1.00 32.77 93 GLN C C 1
ATOM 2528 O O . GLN C 2 93 ? -13.021 26.246 3.695 1.00 32.43 93 GLN C O 1
ATOM 2539 N N . VAL C 2 94 ? -14.365 24.485 3.221 1.00 32.43 94 VAL C N 1
ATOM 2540 C CA . VAL C 2 94 ? -14.022 24.391 1.814 1.00 32.08 94 VAL C CA 1
ATOM 2541 C C . VAL C 2 94 ? -15.306 24.363 0.997 1.00 32.72 94 VAL C C 1
ATOM 2542 O O . VAL C 2 94 ? -16.241 23.622 1.318 1.00 33.89 94 VAL C O 1
ATOM 2546 N N . THR C 2 95 ? -15.357 25.175 -0.057 1.00 32.09 95 THR C N 1
ATOM 2547 C CA . THR C 2 95 ? -16.481 25.153 -0.975 1.00 33.52 95 THR C CA 1
ATOM 2548 C C . THR C 2 95 ? -15.979 24.742 -2.358 1.00 35.24 95 THR C C 1
ATOM 2549 O O . THR C 2 95 ? -15.060 25.353 -2.912 1.00 35.79 95 THR C O 1
ATOM 2553 N N . MET C 2 96 ? -16.576 23.689 -2.905 1.00 35.42 96 MET C N 1
ATOM 2554 C CA . MET C 2 96 ? -16.337 23.306 -4.280 1.00 35.70 96 MET C CA 1
ATOM 2555 C C . MET C 2 96 ? -17.547 23.708 -5.107 1.00 36.62 96 MET C C 1
ATOM 2556 O O . MET C 2 96 ? -18.688 23.428 -4.728 1.00 37.93 96 MET C O 1
ATOM 2561 N N . ILE C 2 97 ? -17.292 24.338 -6.246 1.00 35.57 97 ILE C N 1
ATOM 2562 C CA . ILE C 2 97 ? -18.347 24.744 -7.159 1.00 38.98 97 ILE C CA 1
ATOM 2563 C C . ILE C 2 97 ? -18.089 24.139 -8.533 1.00 38.97 97 ILE C C 1
ATOM 2564 O O . ILE C 2 97 ? -17.061 24.428 -9.160 1.00 37.88 97 ILE C O 1
ATOM 2569 N N . TYR C 2 98 ? -19.006 23.286 -8.984 1.00 39.88 98 TYR C N 1
ATOM 2570 C CA . TYR C 2 98 ? -18.897 22.654 -10.293 1.00 42.24 98 TYR C CA 1
ATOM 2571 C C . TYR C 2 98 ? -20.079 23.030 -11.186 1.00 46.77 98 TYR C C 1
ATOM 2572 O O . TYR C 2 98 ? -21.197 22.568 -10.946 1.00 47.84 98 TYR C O 1
ATOM 2581 N N . PRO C 2 99 ? -19.836 23.868 -12.218 1.00 49.60 99 PRO C N 1
ATOM 2582 C CA . PRO C 2 99 ? -20.871 24.119 -13.221 1.00 54.59 99 PRO C CA 1
ATOM 2583 C C . PRO C 2 99 ? -20.959 22.979 -14.233 1.00 57.70 99 PRO C C 1
ATOM 2584 O O . PRO C 2 99 ? -19.993 22.235 -14.421 1.00 56.13 99 PRO C O 1
ATOM 2588 N N . GLN C 2 100 ? -22.111 22.846 -14.874 1.00 62.99 100 GLN C N 1
ATOM 2589 C CA . GLN C 2 100 ? -22.264 21.903 -15.979 1.00 67.79 100 GLN C CA 1
ATOM 2590 C C . GLN C 2 100 ? -21.309 22.278 -17.125 1.00 70.04 100 GLN C C 1
ATOM 2591 O O . GLN C 2 100 ? -21.281 23.431 -17.568 1.00 71.99 100 GLN C O 1
ATOM 2597 N N . SER C 2 101 ? -20.539 21.292 -17.590 1.00 71.31 101 SER C N 1
ATOM 2598 C CA . SER C 2 101 ? -19.465 21.496 -18.572 1.00 72.68 101 SER C CA 1
ATOM 2599 C C . SER C 2 101 ? -19.925 22.063 -19.911 1.00 76.97 101 SER C C 1
ATOM 2600 O O . SER C 2 101 ? -19.276 22.949 -20.463 1.00 76.59 101 SER C O 1
ATOM 2603 N N . GLN C 2 102 ? -21.032 21.537 -20.432 1.00 81.58 102 GLN C N 1
ATOM 2604 C CA . GLN C 2 102 ? -21.477 21.849 -21.799 1.00 87.40 102 GLN C CA 1
ATOM 2605 C C . GLN C 2 102 ? -20.504 21.187 -22.787 1.00 88.24 102 GLN C C 1
ATOM 2606 O O . GLN C 2 102 ? -20.270 19.987 -22.683 1.00 87.01 102 GLN C O 1
ATOM 2612 N N . GLY C 2 103 ? -19.944 21.939 -23.735 1.00 90.03 103 GLY C N 1
ATOM 2613 C CA . GLY C 2 103 ? -18.904 21.412 -24.620 1.00 91.11 103 GLY C CA 1
ATOM 2614 C C . GLY C 2 103 ? -17.487 21.609 -24.099 1.00 86.91 103 GLY C C 1
ATOM 2615 O O . GLY C 2 103 ? -16.527 21.159 -24.728 1.00 87.92 103 GLY C O 1
ATOM 2616 N N . ARG C 2 104 ? -17.352 22.275 -22.954 1.00 82.72 104 ARG C N 1
ATOM 2617 C CA . ARG C 2 104 ? -16.045 22.627 -22.408 1.00 78.09 104 ARG C CA 1
ATOM 2618 C C . ARG C 2 104 ? -15.441 21.482 -21.599 1.00 75.16 104 ARG C C 1
ATOM 2619 O O . ARG C 2 104 ? -16.149 20.569 -21.166 1.00 76.08 104 ARG C O 1
ATOM 2621 N N . THR C 2 105 ? -14.124 21.529 -21.412 1.00 71.77 105 THR C N 1
ATOM 2622 C CA . THR C 2 105 ? -13.441 20.603 -20.511 1.00 68.55 105 THR C CA 1
ATOM 2623 C C . THR C 2 105 ? -13.891 20.899 -19.077 1.00 62.56 105 THR C C 1
ATOM 2624 O O . THR C 2 105 ? -13.928 22.064 -18.669 1.00 60.97 105 THR C O 1
ATOM 2628 N N . PRO C 2 106 ? -14.255 19.850 -18.318 1.00 59.64 106 PRO C N 1
ATOM 2629 C CA . PRO C 2 106 ? -14.864 20.043 -16.996 1.00 56.02 106 PRO C CA 1
ATOM 2630 C C . PRO C 2 106 ? -13.948 20.771 -16.019 1.00 50.84 106 PRO C C 1
ATOM 2631 O O . PRO C 2 106 ? -12.780 20.410 -15.887 1.00 49.83 106 PRO C O 1
ATOM 2635 N N . SER C 2 107 ? -14.491 21.780 -15.338 1.00 48.00 107 SER C N 1
ATOM 2636 C CA . SER C 2 107 ? -13.719 22.594 -14.399 1.00 43.99 107 SER C CA 1
ATOM 2637 C C . SER C 2 107 ? -14.500 22.914 -13.131 1.00 42.02 107 SER C C 1
ATOM 2638 O O . SER C 2 107 ? -15.736 22.884 -13.111 1.00 43.74 107 SER C O 1
ATOM 2641 N N . ALA C 2 108 ? -13.757 23.233 -12.077 1.00 38.41 108 ALA C N 1
ATOM 2642 C CA . ALA C 2 108 ? -14.347 23.594 -10.801 1.00 37.52 108 ALA C CA 1
ATOM 2643 C C . ALA C 2 108 ? -13.521 24.650 -10.104 1.00 36.06 108 ALA C C 1
ATOM 2644 O O . ALA C 2 108 ? -12.338 24.840 -10.417 1.00 35.33 108 ALA C O 1
ATOM 2646 N N . THR C 2 109 ? -14.161 25.311 -9.146 1.00 34.95 109 THR C N 1
ATOM 2647 C CA . THR C 2 109 ? -13.514 26.233 -8.233 1.00 34.40 109 THR C CA 1
ATOM 2648 C C . THR C 2 109 ? -13.526 25.646 -6.824 1.00 32.70 109 THR C C 1
ATOM 2649 O O . THR C 2 109 ? -14.572 25.172 -6.345 1.00 34.03 109 THR C O 1
ATOM 2653 N N . TRP C 2 110 ? -12.370 25.676 -6.169 1.00 30.45 110 TRP C N 1
ATOM 2654 C CA . TRP C 2 110 ? -12.228 25.267 -4.773 1.00 29.99 110 TRP C CA 1
ATOM 2655 C C . TRP C 2 110 ? -11.870 26.476 -3.914 1.00 30.59 110 TRP C C 1
ATOM 2656 O O . TRP C 2 110 ? -10.809 27.065 -4.082 1.00 29.04 110 TRP C O 1
ATOM 2667 N N . GLU C 2 111 ? -12.764 26.834 -2.999 1.00 30.99 111 GLU C N 1
ATOM 2668 C CA . GLU C 2 111 ? -12.556 27.966 -2.107 1.00 32.01 111 GLU C CA 1
ATOM 2669 C C . GLU C 2 111 ? -12.216 27.460 -0.705 1.00 31.68 111 GLU C C 1
ATOM 2670 O O . GLU C 2 111 ? -12.901 26.588 -0.171 1.00 31.45 111 GLU C O 1
ATOM 2676 N N . PHE C 2 112 ? -11.184 28.042 -0.106 1.00 31.71 112 PHE C N 1
ATOM 2677 C CA . PHE C 2 112 ? -10.695 27.628 1.213 1.00 32.60 112 PHE C CA 1
ATOM 2678 C C . PHE C 2 112 ? -10.803 28.776 2.198 1.00 33.06 112 PHE C C 1
ATOM 2679 O O . PHE C 2 112 ? -10.452 29.911 1.878 1.00 33.54 112 PHE C O 1
ATOM 2687 N N . ASN C 2 113 ? -11.295 28.456 3.393 1.00 32.02 113 ASN C N 1
ATOM 2688 C CA . ASN C 2 113 ? -11.361 29.381 4.502 1.00 35.04 113 ASN C CA 1
ATOM 2689 C C . ASN C 2 113 ? -10.789 28.713 5.758 1.00 36.37 113 ASN C C 1
ATOM 2690 O O . ASN C 2 113 ? -11.439 27.854 6.362 1.00 36.01 113 ASN C O 1
ATOM 2695 N N . ILE C 2 114 ? -9.603 29.151 6.171 1.00 38.48 114 ILE C N 1
ATOM 2696 C CA . ILE C 2 114 ? -8.990 28.659 7.412 1.00 40.91 114 ILE C CA 1
ATOM 2697 C C . ILE C 2 114 ? -9.304 29.595 8.567 1.00 43.47 114 ILE C C 1
ATOM 2698 O O . ILE C 2 114 ? -8.840 30.737 8.595 1.00 45.18 114 ILE C O 1
ATOM 2703 N N . SER C 2 115 ? -10.121 29.105 9.497 1.00 44.97 115 SER C N 1
ATOM 2704 C CA . SER C 2 115 ? -10.454 29.803 10.736 1.00 48.19 115 SER C CA 1
ATOM 2705 C C . SER C 2 115 ? -10.930 31.243 10.563 1.00 48.79 115 SER C C 1
ATOM 2706 O O . SER C 2 115 ? -10.696 32.084 11.435 1.00 49.80 115 SER C O 1
ATOM 2709 N N . ASP C 2 116 ? -11.628 31.517 9.461 1.00 47.18 116 ASP C N 1
ATOM 2710 C CA . ASP C 2 116 ? -12.124 32.870 9.169 1.00 48.65 116 ASP C CA 1
ATOM 2711 C C . ASP C 2 116 ? -11.001 33.900 9.127 1.00 49.85 116 ASP C C 1
ATOM 2712 O O . ASP C 2 116 ? -11.212 35.081 9.407 1.00 52.33 116 ASP C O 1
ATOM 2717 N N . SER C 2 117 ? -9.808 33.446 8.761 1.00 48.08 117 SER C N 1
ATOM 2718 C CA . SER C 2 117 ? -8.623 34.294 8.793 1.00 50.35 117 SER C CA 1
ATOM 2719 C C . SER C 2 117 ? -7.880 34.293 7.474 1.00 48.25 117 SER C C 1
ATOM 2720 O O . SER C 2 117 ? -7.396 35.338 7.049 1.00 50.36 117 SER C O 1
ATOM 2723 N N . TYR C 2 118 ? -7.773 33.125 6.847 1.00 44.67 118 TYR C N 1
ATOM 2724 C CA . TYR C 2 118 ? -7.032 32.985 5.610 1.00 43.51 118 TYR C CA 1
ATOM 2725 C C . TYR C 2 118 ? -7.908 32.394 4.527 1.00 39.35 118 TYR C C 1
ATOM 2726 O O . TYR C 2 118 ? -8.585 31.388 4.749 1.00 37.87 118 TYR C O 1
ATOM 2735 N N . PHE C 2 119 ? -7.878 33.030 3.356 1.00 38.49 119 PHE C N 1
ATOM 2736 C CA . PHE C 2 119 ? -8.765 32.693 2.242 1.00 36.67 119 PHE C CA 1
ATOM 2737 C C . PHE C 2 119 ? -7.984 32.612 0.936 1.00 35.98 119 PHE C C 1
ATOM 2738 O O . PHE C 2 119 ? -7.195 33.510 0.610 1.00 36.92 119 PHE C O 1
ATOM 2746 N N . PHE C 2 120 ? -8.213 31.534 0.195 1.00 34.31 120 PHE C N 1
ATOM 2747 C CA . PHE C 2 120 ? -7.617 31.366 -1.125 1.00 34.12 120 PHE C CA 1
ATOM 2748 C C . PHE C 2 120 ? -8.443 30.403 -1.973 1.00 32.85 120 PHE C C 1
ATOM 2749 O O . PHE C 2 120 ? -9.276 29.648 -1.443 1.00 32.62 120 PHE C O 1
ATOM 2757 N N . THR C 2 121 ? -8.229 30.459 -3.287 1.00 31.92 121 THR C N 1
ATOM 2758 C CA . THR C 2 121 ? -9.033 29.717 -4.250 1.00 30.99 121 THR C CA 1
ATOM 2759 C C . THR C 2 121 ? -8.142 29.005 -5.270 1.00 30.78 121 THR C C 1
ATOM 2760 O O . THR C 2 121 ? -7.125 29.555 -5.712 1.00 31.53 121 THR C O 1
ATOM 2764 N N . PHE C 2 122 ? -8.532 27.785 -5.628 1.00 28.76 122 PHE C N 1
ATOM 2765 C CA . PHE C 2 122 ? -7.877 27.010 -6.689 1.00 29.52 122 PHE C CA 1
ATOM 2766 C C . PHE C 2 122 ? -8.854 26.799 -7.836 1.00 30.04 122 PHE C C 1
ATOM 2767 O O . PHE C 2 122 ? -10.009 26.466 -7.600 1.00 29.76 122 PHE C O 1
ATOM 2775 N N . TYR C 2 123 ? -8.384 27.004 -9.068 1.00 31.67 123 TYR C N 1
ATOM 2776 C CA . TYR C 2 123 ? -9.171 26.775 -10.273 1.00 33.40 123 TYR C CA 1
ATOM 2777 C C . TYR C 2 123 ? -8.582 25.591 -11.047 1.00 34.24 123 TYR C C 1
ATOM 2778 O O . TYR C 2 123 ? -7.456 25.660 -11.538 1.00 34.27 123 TYR C O 1
ATOM 2787 N N . THR C 2 124 ? -9.356 24.521 -11.182 1.00 34.07 124 THR C N 1
ATOM 2788 C CA . THR C 2 124 ? -8.816 23.270 -11.711 1.00 36.59 124 THR C CA 1
ATOM 2789 C C . THR C 2 124 ? -8.493 23.328 -13.196 1.00 40.92 124 THR C C 1
ATOM 2790 O O . THR C 2 124 ? -7.564 22.649 -13.652 1.00 41.88 124 THR C O 1
ATOM 2794 N N . GLU C 2 125 ? -9.252 24.138 -13.933 1.00 43.10 125 GLU C N 1
ATOM 2795 C CA . GLU C 2 125 ? -9.131 24.208 -15.382 1.00 48.77 125 GLU C CA 1
ATOM 2796 C C . GLU C 2 125 ? -7.679 24.401 -15.833 1.00 50.63 125 GLU C C 1
ATOM 2797 O O . GLU C 2 125 ? -7.164 23.624 -16.641 1.00 52.04 125 GLU C O 1
ATOM 2803 N N . ASN C 2 126 ? -7.033 25.440 -15.313 1.00 48.97 126 ASN C N 1
ATOM 2804 C CA . ASN C 2 126 ? -5.629 25.704 -15.641 1.00 49.81 126 ASN C CA 1
ATOM 2805 C C . ASN C 2 126 ? -4.719 25.563 -14.433 1.00 47.70 126 ASN C C 1
ATOM 2806 O O . ASN C 2 126 ? -3.600 26.071 -14.451 1.00 49.58 126 ASN C O 1
ATOM 2811 N N . MET C 2 127 ? -5.201 24.889 -13.387 1.00 43.91 127 MET C N 1
ATOM 2812 C CA . MET C 2 127 ? -4.400 24.631 -12.201 1.00 42.44 127 MET C CA 1
ATOM 2813 C C . MET C 2 127 ? -3.807 25.919 -11.629 1.00 39.06 127 MET C C 1
ATOM 2814 O O . MET C 2 127 ? -2.603 25.985 -11.352 1.00 37.30 127 MET C O 1
ATOM 2819 N N . SER C 2 128 ? -4.651 26.949 -11.488 1.00 35.23 128 SER C N 1
ATOM 2820 C CA . SER C 2 128 ? -4.196 28.271 -11.058 1.00 34.76 128 SER C CA 1
ATOM 2821 C C . SER C 2 128 ? -4.787 28.636 -9.694 1.00 33.04 128 SER C C 1
ATOM 2822 O O . SER C 2 128 ? -5.786 28.053 -9.265 1.00 30.40 128 SER C O 1
ATOM 2825 N N . TRP C 2 129 ? -4.167 29.615 -9.036 1.00 33.70 129 TRP C N 1
ATOM 2826 C CA . TRP C 2 129 ? -4.483 29.965 -7.651 1.00 33.77 129 TRP C CA 1
ATOM 2827 C C . TRP C 2 129 ? -4.673 31.466 -7.465 1.00 34.01 129 TRP C C 1
ATOM 2828 O O . TRP C 2 129 ? -4.101 32.263 -8.191 1.00 35.01 129 TRP C O 1
ATOM 2839 N N . ARG C 2 130 ? -5.448 31.829 -6.450 1.00 34.26 130 ARG C N 1
ATOM 2840 C CA . ARG C 2 130 ? -5.640 33.227 -6.042 1.00 38.59 130 ARG C CA 1
ATOM 2841 C C . ARG C 2 130 ? -5.801 33.314 -4.525 1.00 38.14 130 ARG C C 1
ATOM 2842 O O . ARG C 2 130 ? -6.596 32.574 -3.953 1.00 38.32 130 ARG C O 1
ATOM 2850 N N . SER C 2 131 ? -5.049 34.202 -3.881 1.00 39.62 131 SER C N 1
ATOM 2851 C CA . SER C 2 131 ? -5.179 34.423 -2.438 1.00 40.39 131 SER C CA 1
ATOM 2852 C C . SER C 2 131 ? -5.821 35.778 -2.171 1.00 43.04 131 SER C C 1
ATOM 2853 O O . SER C 2 131 ? -5.697 36.687 -2.978 1.00 45.06 131 SER C O 1
ATOM 2856 N N . ALA C 2 132 ? -6.506 35.899 -1.034 1.00 44.54 132 ALA C N 1
ATOM 2857 C CA . ALA C 2 132 ? -7.162 37.147 -0.637 1.00 49.14 132 ALA C CA 1
ATOM 2858 C C . ALA C 2 132 ? -6.152 38.214 -0.205 1.00 53.02 132 ALA C C 1
ATOM 2859 O O . ALA C 2 132 ? -6.416 39.397 -0.329 1.00 55.59 132 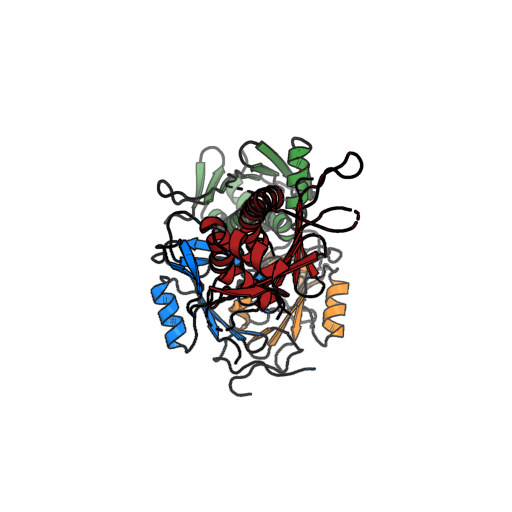ALA C O 1
ATOM 2861 N N . ASN C 2 133 ? -5.009 37.780 0.315 1.00 53.97 133 ASN C N 1
ATOM 2862 C CA . ASN C 2 133 ? -3.969 38.684 0.801 1.00 59.10 133 ASN C CA 1
ATOM 2863 C C . ASN C 2 133 ? -2.654 37.920 0.903 1.00 59.41 133 ASN C C 1
ATOM 2864 O O . ASN C 2 133 ? -2.631 36.704 0.704 1.00 54.38 133 ASN C O 1
ATOM 2869 N N . ASP C 2 134 ? -1.566 38.627 1.204 1.00 63.78 134 ASP C N 1
ATOM 2870 C CA . ASP C 2 134 ? -0.243 37.992 1.261 1.00 65.59 134 ASP C CA 1
ATOM 2871 C C . ASP C 2 134 ? -0.119 36.971 2.395 1.00 63.61 134 ASP C C 1
ATOM 2872 O O . ASP C 2 134 ? 0.552 35.957 2.238 1.00 62.93 134 ASP C O 1
ATOM 2877 N N . GLU C 2 135 ? -0.786 37.224 3.518 1.00 63.78 135 GLU C N 1
ATOM 2878 C CA . GLU C 2 135 ? -0.781 36.284 4.645 1.00 62.40 135 GLU C CA 1
ATOM 2879 C C . GLU C 2 135 ? -1.463 34.982 4.257 1.00 55.53 135 GLU C C 1
ATOM 2880 O O . GLU C 2 135 ? -1.018 33.900 4.627 1.00 53.38 135 GLU C O 1
ATOM 2886 N N . SER C 2 136 ? -2.562 35.100 3.520 1.00 51.61 136 SER C N 1
ATOM 2887 C CA . SER C 2 136 ? -3.251 33.929 2.991 1.00 46.93 136 SER C CA 1
ATOM 2888 C C . SER C 2 136 ? -2.389 33.246 1.940 1.00 45.14 136 SER C C 1
ATOM 2889 O O . SER C 2 136 ? -2.349 32.018 1.863 1.00 42.71 136 SER C O 1
ATOM 2892 N N . GLY C 2 137 ? -1.713 34.059 1.133 1.00 47.01 137 GLY C N 1
ATOM 2893 C CA . GLY C 2 137 ? -0.799 33.579 0.103 1.00 47.44 137 GLY C CA 1
ATOM 2894 C C . GLY C 2 137 ? 0.334 32.723 0.637 1.00 47.73 137 GLY C C 1
ATOM 2895 O O . GLY C 2 137 ? 0.724 31.757 -0.007 1.00 48.00 137 GLY C O 1
ATOM 2896 N N . VAL C 2 138 ? 0.853 33.060 1.817 1.00 50.30 138 VAL C N 1
ATOM 2897 C CA . VAL C 2 138 ? 1.912 32.260 2.452 1.00 51.63 138 VAL C CA 1
ATOM 2898 C C . VAL C 2 138 ? 1.419 30.845 2.749 1.00 48.68 138 VAL C C 1
ATOM 2899 O O . VAL C 2 138 ? 2.088 29.868 2.424 1.00 47.86 138 VAL C O 1
ATOM 2903 N N . ILE C 2 139 ? 0.242 30.739 3.360 1.00 47.02 139 ILE C N 1
ATOM 2904 C CA . ILE C 2 139 ? -0.327 29.436 3.686 1.00 44.01 139 ILE C CA 1
ATOM 2905 C C . ILE C 2 139 ? -0.716 28.685 2.415 1.00 39.80 139 ILE C C 1
ATOM 2906 O O . ILE C 2 139 ? -0.421 27.504 2.272 1.00 38.18 139 ILE C O 1
ATOM 2911 N N . MET C 2 140 ? -1.354 29.391 1.488 1.00 38.78 140 MET C N 1
ATOM 2912 C CA . MET C 2 140 ? -1.706 28.830 0.185 1.00 36.44 140 MET C CA 1
ATOM 2913 C C . MET C 2 140 ? -0.489 28.224 -0.500 1.00 36.85 140 MET C C 1
ATOM 2914 O O . MET C 2 140 ? -0.567 27.123 -1.042 1.00 35.41 140 MET C O 1
ATOM 2919 N N . ASN C 2 141 ? 0.623 28.955 -0.496 1.00 39.44 141 ASN C N 1
ATOM 2920 C CA . ASN C 2 141 ? 1.852 28.485 -1.152 1.00 42.18 141 ASN C CA 1
ATOM 2921 C C . ASN C 2 141 ? 2.387 27.213 -0.494 1.00 42.53 141 ASN C C 1
ATOM 2922 O O . ASN C 2 141 ? 2.830 26.297 -1.180 1.00 42.98 141 ASN C O 1
ATOM 2927 N N . LYS C 2 142 ? 2.325 27.161 0.831 1.00 44.32 142 LYS C N 1
ATOM 2928 C CA . LYS C 2 142 ? 2.663 25.943 1.582 1.00 45.78 142 LYS C CA 1
ATOM 2929 C C . LYS C 2 142 ? 1.757 24.759 1.217 1.00 42.83 142 LYS C C 1
ATOM 2930 O O . LYS C 2 142 ? 2.239 23.648 0.977 1.00 41.41 142 LYS C O 1
ATOM 2936 N N . TRP C 2 143 ? 0.449 25.008 1.158 1.00 40.86 143 TRP C N 1
ATOM 2937 C CA . TRP C 2 143 ? -0.514 23.962 0.840 1.00 39.70 143 TRP C CA 1
ATOM 2938 C C . TRP C 2 143 ? -0.345 23.431 -0.573 1.00 38.82 143 TRP C C 1
ATOM 2939 O O . TRP C 2 143 ? -0.347 22.217 -0.781 1.00 38.99 143 TRP C O 1
ATOM 2950 N N . LYS C 2 144 ? -0.175 24.320 -1.545 1.00 38.34 144 LYS C N 1
ATOM 2951 C CA . LYS C 2 144 ? -0.073 23.865 -2.928 1.00 38.41 144 LYS C CA 1
ATOM 2952 C C . LYS C 2 144 ? 1.268 23.193 -3.270 1.00 39.43 144 LYS C C 1
ATOM 2953 O O . LYS C 2 144 ? 1.388 22.605 -4.335 1.00 39.10 144 LYS C O 1
ATOM 2959 N N . ASP C 2 145 ? 2.260 23.268 -2.377 1.00 42.38 145 ASP C N 1
ATOM 2960 C CA . ASP C 2 145 ? 3.501 22.469 -2.529 1.00 45.17 145 ASP C CA 1
ATOM 2961 C C . ASP C 2 145 ? 3.237 20.969 -2.398 1.00 41.54 145 ASP C C 1
ATOM 2962 O O . ASP C 2 145 ? 4.065 20.151 -2.791 1.00 41.09 145 ASP C O 1
ATOM 2967 N N . ASP C 2 146 ? 2.094 20.623 -1.815 1.00 37.70 146 ASP C N 1
ATOM 2968 C CA . ASP C 2 146 ? 1.692 19.243 -1.621 1.00 36.39 146 ASP C CA 1
ATOM 2969 C C . ASP C 2 146 ? 1.040 18.739 -2.897 1.00 34.54 146 ASP C C 1
ATOM 2970 O O . ASP C 2 146 ? -0.148 18.970 -3.138 1.00 32.14 146 ASP C O 1
ATOM 2975 N N . GLY C 2 147 ? 1.831 18.059 -3.718 1.00 35.33 147 GLY C N 1
ATOM 2976 C CA . GLY C 2 147 ? 1.390 17.598 -5.035 1.00 35.41 147 GLY C CA 1
ATOM 2977 C C . GLY C 2 147 ? 0.191 16.677 -4.998 1.00 34.17 147 GLY C C 1
ATOM 2978 O O . GLY C 2 147 ? -0.673 16.746 -5.874 1.00 33.06 147 GLY C O 1
ATOM 2979 N N . GLU C 2 148 ? 0.126 15.826 -3.971 1.00 33.68 148 GLU C N 1
ATOM 2980 C CA . GLU C 2 148 ? -1.010 14.920 -3.794 1.00 33.68 148 GLU C CA 1
ATOM 2981 C C . GLU C 2 148 ? -2.284 15.702 -3.575 1.00 32.11 148 GLU C C 1
ATOM 2982 O O . GLU C 2 148 ? -3.327 15.386 -4.139 1.00 31.69 148 GLU C O 1
ATOM 2988 N N . PHE C 2 149 ? -2.199 16.693 -2.692 1.00 30.78 149 PHE C N 1
ATOM 2989 C CA . PHE C 2 149 ? -3.346 17.523 -2.345 1.00 28.88 149 PHE C CA 1
ATOM 2990 C C . PHE C 2 149 ? -3.918 18.185 -3.593 1.00 27.77 149 PHE C C 1
ATOM 2991 O O . PHE C 2 149 ? -5.121 18.119 -3.847 1.00 26.11 149 PHE C O 1
ATOM 2999 N N . VAL C 2 150 ? -3.045 18.777 -4.391 1.00 29.18 150 VAL C N 1
ATOM 3000 C CA . VAL C 2 150 ? -3.487 19.482 -5.594 1.00 30.33 150 VAL C CA 1
ATOM 3001 C C . VAL C 2 150 ? -4.092 18.504 -6.607 1.00 30.43 150 VAL C C 1
ATOM 3002 O O . VAL C 2 150 ? -5.142 18.779 -7.179 1.00 30.34 150 VAL C O 1
ATOM 3006 N N . LYS C 2 151 ? -3.441 17.357 -6.809 1.00 31.90 151 LYS C N 1
ATOM 3007 C CA . LYS C 2 151 ? -4.007 16.296 -7.651 1.00 32.15 151 LYS C CA 1
ATOM 3008 C C . LYS C 2 151 ? -5.399 15.859 -7.205 1.00 31.66 151 LYS C C 1
ATOM 3009 O O . LYS C 2 151 ? -6.274 15.677 -8.054 1.00 30.83 151 LYS C O 1
ATOM 3015 N N . GLN C 2 152 ? -5.614 15.690 -5.896 1.00 30.97 152 GLN C N 1
ATOM 3016 C CA . GLN C 2 152 ? -6.928 15.287 -5.386 1.00 32.14 152 GLN C CA 1
ATOM 3017 C C . GLN C 2 152 ? -8.035 16.263 -5.774 1.00 30.59 152 GLN C C 1
ATOM 3018 O O . GLN C 2 152 ? -9.145 15.843 -6.114 1.00 30.22 152 GLN C O 1
ATOM 3024 N N . LEU C 2 153 ? -7.726 17.557 -5.709 1.00 28.38 153 LEU C N 1
ATOM 3025 C CA . LEU C 2 153 ? -8.689 18.601 -6.082 1.00 28.56 153 LEU C CA 1
ATOM 3026 C C . LEU C 2 153 ? -9.045 18.532 -7.560 1.00 29.67 153 LEU C C 1
ATOM 3027 O O . LEU C 2 153 ? -10.217 18.638 -7.929 1.00 30.02 153 LEU C O 1
ATOM 3032 N N . LYS C 2 154 ? -8.030 18.345 -8.406 1.00 29.39 154 LYS C N 1
ATOM 3033 C CA . LYS C 2 154 ? -8.236 18.235 -9.853 1.00 29.80 154 LYS C CA 1
ATOM 3034 C C . LYS C 2 154 ? -8.901 16.913 -10.233 1.00 31.17 154 LYS C C 1
ATOM 3035 O O . LYS C 2 154 ? -9.862 16.887 -11.026 1.00 31.64 154 LYS C O 1
ATOM 3037 N N . PHE C 2 155 ? -8.357 15.822 -9.694 1.00 30.37 155 PHE C N 1
ATOM 3038 C CA . PHE C 2 155 ? -8.753 14.468 -10.089 1.00 32.34 155 PHE C CA 1
ATOM 3039 C C . PHE C 2 155 ? -10.203 14.155 -9.715 1.00 33.27 155 PHE C C 1
ATOM 3040 O O . PHE C 2 155 ? -10.905 13.506 -10.478 1.00 34.94 155 PHE C O 1
ATOM 3048 N N . LEU C 2 156 ? -10.659 14.644 -8.561 1.00 33.44 156 LEU C N 1
ATOM 3049 C CA . LEU C 2 156 ? -12.048 14.458 -8.150 1.00 34.72 156 LEU C CA 1
ATOM 3050 C C . LEU C 2 156 ? -13.020 14.944 -9.230 1.00 36.79 156 LEU C C 1
ATOM 3051 O O . LEU C 2 156 ? -14.030 14.286 -9.526 1.00 37.77 156 LEU C O 1
ATOM 3056 N N . ILE C 2 157 ? -12.689 16.080 -9.833 1.00 35.81 157 ILE C N 1
ATOM 3057 C CA . ILE C 2 157 ? -13.518 16.671 -10.882 1.00 38.54 157 ILE C CA 1
ATOM 3058 C C . ILE C 2 157 ? -13.572 15.779 -12.117 1.00 40.51 157 ILE C C 1
ATOM 3059 O O . ILE C 2 157 ? -14.659 15.469 -12.607 1.00 42.85 157 ILE C O 1
ATOM 3064 N N . HIS C 2 158 ? -12.416 15.346 -12.613 1.00 40.92 158 HIS C N 1
ATOM 3065 C CA . HIS C 2 158 ? -12.390 14.471 -13.795 1.00 43.89 158 HIS C CA 1
ATOM 3066 C C . HIS C 2 158 ? -13.012 13.102 -13.536 1.00 44.83 158 HIS C C 1
ATOM 3067 O O . HIS C 2 158 ? -13.667 12.540 -14.423 1.00 46.61 158 HIS C O 1
ATOM 3074 N N . GLU C 2 159 ? -12.852 12.590 -12.322 1.00 42.20 159 GLU C N 1
ATOM 3075 C CA . GLU C 2 159 ? -13.439 11.297 -11.975 1.00 45.43 159 GLU C CA 1
ATOM 3076 C C . GLU C 2 159 ? -14.973 11.328 -11.978 1.00 46.22 159 GLU C C 1
ATOM 3077 O O . GLU C 2 159 ? -15.604 10.357 -12.381 1.00 48.25 159 GLU C O 1
ATOM 3083 N N . CYS C 2 160 ? -15.563 12.446 -11.559 1.00 45.43 160 CYS C N 1
ATOM 3084 C CA . CYS C 2 160 ? -17.021 12.542 -11.413 1.00 48.37 160 CYS C CA 1
ATOM 3085 C C . CYS C 2 160 ? -17.716 13.546 -12.339 1.00 49.96 160 CYS C C 1
ATOM 3086 O O . CYS C 2 160 ? -18.941 13.705 -12.274 1.00 51.05 160 CYS C O 1
ATOM 3089 N N . SER C 2 161 ? -16.949 14.188 -13.215 1.00 48.71 161 SER C N 1
ATOM 3090 C CA . SER C 2 161 ? -17.481 15.196 -14.133 1.00 51.39 161 SER C CA 1
ATOM 3091 C C . SER C 2 161 ? -18.711 14.709 -14.913 1.00 55.49 161 SER C C 1
ATOM 3092 O O . SER C 2 161 ? -19.736 15.391 -14.949 1.00 56.29 161 SER C O 1
ATOM 3095 N N . GLN C 2 162 ? -18.596 13.540 -15.538 1.00 57.31 162 GLN C N 1
ATOM 3096 C CA . GLN C 2 162 ? -19.659 13.020 -16.389 1.00 62.61 162 GLN C CA 1
ATOM 3097 C C . GLN C 2 162 ? -20.935 12.788 -15.593 1.00 63.40 162 GLN C C 1
ATOM 3098 O O . GLN C 2 162 ? -22.022 13.162 -16.029 1.00 65.33 162 GLN C O 1
ATOM 3104 N N . LYS C 2 163 ? -20.793 12.174 -14.426 1.00 61.38 163 LYS C N 1
ATOM 3105 C CA . LYS C 2 163 ? -21.952 11.856 -13.601 1.00 63.34 163 LYS C CA 1
ATOM 3106 C C . LYS C 2 163 ? -22.554 13.110 -12.973 1.00 60.82 163 LYS C C 1
ATOM 3107 O O . LYS C 2 163 ? -23.771 13.187 -12.802 1.00 63.08 163 LYS C O 1
ATOM 3113 N N . MET C 2 164 ? -21.713 14.101 -12.678 1.00 55.98 164 MET C N 1
ATOM 3114 C CA . MET C 2 164 ? -22.187 15.411 -12.224 1.00 54.47 164 MET C CA 1
ATOM 3115 C C . MET C 2 164 ? -22.947 16.129 -13.347 1.00 57.47 164 MET C C 1
ATOM 3116 O O . MET C 2 164 ? -24.039 16.660 -13.121 1.00 58.42 164 MET C O 1
ATOM 3121 N N . ASP C 2 165 ? -22.375 16.131 -14.551 1.00 58.07 165 ASP C N 1
ATOM 3122 C CA . ASP C 2 165 ? -23.049 16.695 -15.734 1.00 61.32 165 ASP C CA 1
ATOM 3123 C C . ASP C 2 165 ? -24.404 16.034 -15.970 1.00 66.44 165 ASP C C 1
ATOM 3124 O O . ASP C 2 165 ? -25.424 16.715 -16.099 1.00 67.67 165 ASP C O 1
ATOM 3129 N N . GLU C 2 166 ? -24.385 14.703 -16.032 1.00 69.12 166 GLU C N 1
ATOM 3130 C CA . GLU C 2 166 ? -25.589 13.895 -16.186 1.00 74.73 166 GLU C CA 1
ATOM 3131 C C . GLU C 2 166 ? -26.680 14.285 -15.188 1.00 75.73 166 GLU C C 1
ATOM 3132 O O . GLU C 2 166 ? -27.838 14.479 -15.569 1.00 79.89 166 GLU C O 1
ATOM 3138 N N . PHE C 2 167 ? -26.305 14.416 -13.919 1.00 73.13 167 PHE C N 1
ATOM 3139 C CA . PHE C 2 167 ? -27.260 14.779 -12.874 1.00 74.95 167 PHE C CA 1
ATOM 3140 C C . PHE C 2 167 ? -27.778 16.204 -13.032 1.00 76.07 167 PHE C C 1
ATOM 3141 O O . PHE C 2 167 ? -28.982 16.440 -12.919 1.00 80.19 167 PHE C O 1
ATOM 3149 N N . LEU C 2 168 ? -26.875 17.146 -13.293 1.00 73.68 168 LEU C N 1
ATOM 3150 C CA . LEU C 2 168 ? -27.268 18.537 -13.525 1.00 75.11 168 LEU C CA 1
ATOM 3151 C C . LEU C 2 168 ? -28.214 18.667 -14.725 1.00 80.51 168 LEU C C 1
ATOM 3152 O O . LEU C 2 168 ? -29.048 19.571 -14.763 1.00 82.47 168 LEU C O 1
ATOM 3157 N N . LYS C 2 169 ? -28.081 17.761 -15.694 1.00 82.92 169 LYS C N 1
ATOM 3158 C CA . LYS C 2 169 ? -29.016 17.680 -16.813 1.00 88.07 169 LYS C CA 1
ATOM 3159 C C . LYS C 2 169 ? -30.431 17.357 -16.328 1.00 92.19 169 LYS C C 1
ATOM 3160 O O . LYS C 2 169 ? -31.392 17.978 -16.774 1.00 95.61 169 LYS C O 1
ATOM 3162 N N . GLN C 2 170 ? -30.544 16.389 -15.416 1.00 91.92 170 GLN C N 1
ATOM 3163 C CA . GLN C 2 170 ? -31.818 16.026 -14.794 1.00 95.91 170 GLN C CA 1
ATOM 3164 C C . GLN C 2 170 ? -32.436 17.220 -14.072 1.00 95.69 170 GLN C C 1
ATOM 3165 O O . GLN C 2 170 ? -33.558 17.619 -14.377 1.00 98.70 170 GLN C O 1
ATOM 3167 N N . HIS D 2 3 ? 27.997 8.484 23.463 1.00 89.76 3 HIS D N 1
ATOM 3168 C CA . HIS D 2 3 ? 28.323 9.351 24.633 1.00 85.13 3 HIS D CA 1
ATOM 3169 C C . HIS D 2 3 ? 27.103 9.580 25.523 1.00 83.63 3 HIS D C 1
ATOM 3170 O O . HIS D 2 3 ? 26.089 8.899 25.383 1.00 86.10 3 HIS D O 1
ATOM 3172 N N . SER D 2 4 ? 27.218 10.529 26.448 1.00 79.39 4 SER D N 1
ATOM 3173 C CA . SER D 2 4 ? 26.111 10.916 27.321 1.00 77.12 4 SER D CA 1
ATOM 3174 C C . SER D 2 4 ? 25.442 12.186 26.794 1.00 75.49 4 SER D C 1
ATOM 3175 O O . SER D 2 4 ? 25.863 12.739 25.781 1.00 74.99 4 SER D O 1
ATOM 3178 N N . LEU D 2 5 ? 24.387 12.625 27.474 1.00 73.03 5 LEU D N 1
ATOM 3179 C CA . LEU D 2 5 ? 23.859 13.962 27.267 1.00 72.02 5 LEU D CA 1
ATOM 3180 C C . LEU D 2 5 ? 24.576 14.886 28.245 1.00 67.85 5 LEU D C 1
ATOM 3181 O O . LEU D 2 5 ? 24.603 14.622 29.448 1.00 65.09 5 LEU D O 1
ATOM 3186 N N . ARG D 2 6 ? 25.167 15.956 27.720 1.00 65.95 6 ARG D N 1
ATOM 3187 C CA . ARG D 2 6 ? 25.943 16.884 28.527 1.00 62.68 6 ARG D CA 1
ATOM 3188 C C . ARG D 2 6 ? 25.385 18.281 28.396 1.00 60.37 6 ARG D C 1
ATOM 3189 O O . ARG D 2 6 ? 25.202 18.763 27.285 1.00 61.20 6 ARG D O 1
ATOM 3197 N N . CYS D 2 7 ? 25.119 18.928 29.525 1.00 56.93 7 CYS D N 1
ATOM 3198 C CA . CYS D 2 7 ? 24.721 20.327 29.524 1.00 55.79 7 CYS D CA 1
ATOM 3199 C C . CYS D 2 7 ? 25.787 21.132 30.240 1.00 51.90 7 CYS D C 1
ATOM 3200 O O . CYS D 2 7 ? 26.166 20.810 31.374 1.00 48.32 7 CYS D O 1
ATOM 3203 N N . ASN D 2 8 ? 26.300 22.141 29.543 1.00 50.00 8 ASN D N 1
ATOM 3204 C CA . ASN D 2 8 ? 27.285 23.051 30.086 1.00 48.13 8 ASN D CA 1
ATOM 3205 C C . ASN D 2 8 ? 26.594 24.368 30.369 1.00 46.53 8 ASN D C 1
ATOM 3206 O O . ASN D 2 8 ? 26.055 24.987 29.454 1.00 46.96 8 ASN D O 1
ATOM 3211 N N . LEU D 2 9 ? 26.587 24.764 31.636 1.00 44.36 9 LEU D N 1
ATOM 3212 C CA . LEU D 2 9 ? 25.992 26.019 32.079 1.00 44.99 9 LEU D CA 1
ATOM 3213 C C . LEU D 2 9 ? 27.102 26.976 32.468 1.00 42.25 9 LEU D C 1
ATOM 3214 O O . LEU D 2 9 ? 28.073 26.569 33.103 1.00 40.81 9 LEU D O 1
ATOM 3219 N N . THR D 2 10 ? 26.945 28.239 32.079 1.00 41.92 10 THR D N 1
ATOM 3220 C CA . THR D 2 10 ? 27.856 29.314 32.450 1.00 40.42 10 THR D CA 1
ATOM 3221 C C . THR D 2 10 ? 27.055 30.450 33.087 1.00 39.78 10 THR D C 1
ATOM 3222 O O . THR D 2 10 ? 26.050 30.885 32.529 1.00 40.63 10 THR D O 1
ATOM 3226 N N . ILE D 2 11 ? 27.482 30.893 34.266 1.00 38.42 11 ILE D N 1
ATOM 3227 C CA . ILE D 2 11 ? 26.929 32.079 34.922 1.00 39.15 11 ILE D CA 1
ATOM 3228 C C . ILE D 2 11 ? 28.072 33.085 35.015 1.00 39.07 11 ILE D C 1
ATOM 3229 O O . ILE D 2 11 ? 29.142 32.751 35.518 1.00 36.97 11 ILE D O 1
ATOM 3234 N N . LYS D 2 12 ? 27.847 34.294 34.500 1.00 38.81 12 LYS D N 1
ATOM 3235 C CA . LYS D 2 12 ? 28.848 35.361 34.560 1.00 39.85 12 LYS D CA 1
ATOM 3236 C C . LYS D 2 12 ? 28.196 36.745 34.684 1.00 38.89 12 LYS D C 1
ATOM 3237 O O . LYS D 2 12 ? 26.978 36.885 34.591 1.00 38.62 12 LYS D O 1
ATOM 3243 N N . ASP D 2 13 ? 29.028 37.759 34.907 1.00 38.40 13 ASP D N 1
ATOM 3244 C CA . ASP D 2 13 ? 28.564 39.137 35.018 1.00 38.22 13 ASP D CA 1
ATOM 3245 C C . ASP D 2 13 ? 28.337 39.730 33.643 1.00 38.41 13 ASP D C 1
ATOM 3246 O O . ASP D 2 13 ? 29.208 39.630 32.784 1.00 38.51 13 ASP D O 1
ATOM 3251 N N . PRO D 2 14 ? 27.165 40.339 33.425 1.00 38.23 14 PRO D N 1
ATOM 3252 C CA . PRO D 2 14 ? 26.988 41.019 32.152 1.00 38.86 14 PRO D CA 1
ATOM 3253 C C . PRO D 2 14 ? 27.796 42.309 32.087 1.00 39.04 14 PRO D C 1
ATOM 3254 O O . PRO D 2 14 ? 28.099 42.907 33.127 1.00 38.85 14 PRO D O 1
ATOM 3258 N N . THR D 2 15 ? 28.149 42.702 30.868 1.00 38.90 15 THR D N 1
ATOM 3259 C CA . THR D 2 15 ? 28.886 43.933 30.601 1.00 39.31 15 THR D CA 1
ATOM 3260 C C . THR D 2 15 ? 28.253 44.630 29.401 1.00 40.25 15 THR D C 1
ATOM 3261 O O . THR D 2 15 ? 27.456 44.020 28.690 1.00 40.52 15 THR D O 1
ATOM 3265 N N . PRO D 2 16 ? 28.621 45.897 29.144 1.00 40.75 16 PRO D N 1
ATOM 3266 C CA . PRO D 2 16 ? 28.150 46.537 27.920 1.00 42.13 16 PRO D CA 1
ATOM 3267 C C . PRO D 2 16 ? 28.542 45.779 26.638 1.00 42.57 16 PRO D C 1
ATOM 3268 O O . PRO D 2 16 ? 27.799 45.830 25.655 1.00 43.12 16 PRO D O 1
ATOM 3272 N N . ALA D 2 17 ? 29.694 45.110 26.648 1.00 42.03 17 ALA D N 1
ATOM 3273 C CA . ALA D 2 17 ? 30.149 44.339 25.489 1.00 43.66 17 ALA D CA 1
ATOM 3274 C C . ALA D 2 17 ? 29.378 43.027 25.317 1.00 43.70 17 ALA D C 1
ATOM 3275 O O . ALA D 2 17 ? 29.261 42.513 24.204 1.00 44.31 17 ALA D O 1
ATOM 3277 N N . ASP D 2 18 ? 28.873 42.478 26.416 1.00 43.75 18 ASP D N 1
ATOM 3278 C CA . ASP D 2 18 ? 28.127 41.227 26.366 1.00 44.97 18 ASP D CA 1
ATOM 3279 C C . ASP D 2 18 ? 27.180 41.149 27.557 1.00 44.02 18 ASP D C 1
ATOM 3280 O O . ASP D 2 18 ? 27.614 40.869 28.675 1.00 42.15 18 ASP D O 1
ATOM 3285 N N . PRO D 2 19 ? 25.883 41.406 27.320 1.00 45.09 19 PRO D N 1
ATOM 3286 C CA . PRO D 2 19 ? 24.891 41.432 28.380 1.00 45.50 19 PRO D CA 1
ATOM 3287 C C . PRO D 2 19 ? 24.446 40.044 28.857 1.00 45.47 19 PRO D C 1
ATOM 3288 O O . PRO D 2 19 ? 23.579 39.956 29.713 1.00 45.53 19 PRO D O 1
ATOM 3292 N N . LEU D 2 20 ? 25.024 38.986 28.300 1.00 45.98 20 LEU D N 1
ATOM 3293 C CA . LEU D 2 20 ? 24.730 37.623 28.718 1.00 47.57 20 LEU D CA 1
ATOM 3294 C C . LEU D 2 20 ? 25.197 37.420 30.165 1.00 45.77 20 LEU D C 1
ATOM 3295 O O . LEU D 2 20 ? 26.346 37.725 30.494 1.00 43.78 20 LEU D O 1
ATOM 3300 N N . TRP D 2 21 ? 24.292 36.936 31.021 1.00 46.34 21 TRP D N 1
ATOM 3301 C CA . TRP D 2 21 ? 24.651 36.492 32.376 1.00 45.02 21 TRP D CA 1
ATOM 3302 C C . TRP D 2 21 ? 24.538 34.981 32.581 1.00 44.81 21 TRP D C 1
ATOM 3303 O O . TRP D 2 21 ? 25.163 34.449 33.487 1.00 40.96 21 TRP D O 1
ATOM 3314 N N . TYR D 2 22 ? 23.735 34.294 31.762 1.00 46.27 22 TYR D N 1
ATOM 3315 C CA . TYR D 2 22 ? 23.778 32.833 31.719 1.00 46.59 22 TYR D CA 1
ATOM 3316 C C . TYR D 2 22 ? 23.731 32.312 30.291 1.00 47.56 22 TYR D C 1
ATOM 3317 O O . TYR D 2 22 ? 23.145 32.935 29.398 1.00 48.16 22 TYR D O 1
ATOM 3326 N N . GLU D 2 23 ? 24.374 31.170 30.091 1.00 46.98 23 GLU D N 1
ATOM 3327 C CA . GLU D 2 23 ? 24.308 30.431 28.843 1.00 49.67 23 GLU D CA 1
ATOM 3328 C C . GLU D 2 23 ? 24.215 28.945 29.152 1.00 49.43 23 GLU D C 1
ATOM 3329 O O . GLU D 2 23 ? 24.859 28.458 30.079 1.00 48.78 23 GLU D O 1
ATOM 3335 N N . ALA D 2 24 ? 23.403 28.233 28.384 1.00 51.00 24 ALA D N 1
ATOM 3336 C CA . ALA D 2 24 ? 23.288 26.789 28.518 1.00 51.51 24 ALA D CA 1
ATOM 3337 C C . ALA D 2 24 ? 23.426 26.166 27.141 1.00 54.13 24 ALA D C 1
ATOM 3338 O O . ALA D 2 24 ? 22.740 26.570 26.201 1.00 55.79 24 ALA D O 1
ATOM 3340 N N . LYS D 2 25 ? 24.332 25.200 27.038 1.00 54.19 25 LYS D N 1
ATOM 3341 C CA . LYS D 2 25 ? 24.560 24.448 25.817 1.00 57.79 25 LYS D CA 1
ATOM 3342 C C . LYS D 2 25 ? 24.512 22.966 26.141 1.00 58.41 25 LYS D C 1
ATOM 3343 O O . LYS D 2 25 ? 25.353 22.473 26.894 1.00 55.32 25 LYS D O 1
ATOM 3349 N N . CYS D 2 26 ? 23.520 22.262 25.597 1.00 61.91 26 CYS D N 1
ATOM 3350 C CA . CYS D 2 26 ? 23.421 20.815 25.787 1.00 63.72 26 CYS D CA 1
ATOM 3351 C C . CYS D 2 26 ? 23.832 20.081 24.514 1.00 67.50 26 CYS D C 1
ATOM 3352 O O . CYS D 2 26 ? 23.361 20.399 23.417 1.00 68.94 26 CYS D O 1
ATOM 3355 N N . PHE D 2 27 ? 24.725 19.106 24.680 1.00 68.82 27 PHE D N 1
ATOM 3356 C CA . PHE D 2 27 ? 25.289 18.328 23.581 1.00 72.52 27 PHE D CA 1
ATOM 3357 C C . PHE D 2 27 ? 24.996 16.845 23.758 1.00 74.76 27 PHE D C 1
ATOM 3358 O O . PHE D 2 27 ? 24.809 16.362 24.876 1.00 71.91 27 PHE D O 1
ATOM 3366 N N . VAL D 2 28 ? 24.962 16.138 22.636 1.00 79.07 28 VAL D N 1
ATOM 3367 C CA . VAL D 2 28 ? 25.091 14.690 22.617 1.00 82.02 28 VAL D CA 1
ATOM 3368 C C . VAL D 2 28 ? 26.225 14.394 21.640 1.00 84.49 28 VAL D C 1
ATOM 3369 O O . VAL D 2 28 ? 26.038 14.455 20.422 1.00 88.66 28 VAL D O 1
ATOM 3373 N N . GLY D 2 29 ? 27.406 14.105 22.180 1.00 83.54 29 GLY D N 1
ATOM 3374 C CA . GLY D 2 29 ? 28.614 13.988 21.373 1.00 85.87 29 GLY D CA 1
ATOM 3375 C C . GLY D 2 29 ? 29.001 15.351 20.826 1.00 86.33 29 GLY D C 1
ATOM 3376 O O . GLY D 2 29 ? 29.263 16.279 21.593 1.00 84.82 29 GLY D O 1
ATOM 3377 N N . GLU D 2 30 ? 29.012 15.474 19.500 1.00 90.15 30 GLU D N 1
ATOM 3378 C CA . GLU D 2 30 ? 29.334 16.734 18.829 1.00 90.19 30 GLU D CA 1
ATOM 3379 C C . GLU D 2 30 ? 28.084 17.568 18.521 1.00 91.00 30 GLU D C 1
ATOM 3380 O O . GLU D 2 30 ? 28.179 18.787 18.357 1.00 89.85 30 GLU D O 1
ATOM 3382 N N . ILE D 2 31 ? 26.919 16.920 18.458 1.00 92.54 31 ILE D N 1
ATOM 3383 C CA . ILE D 2 31 ? 25.677 17.598 18.071 1.00 93.38 31 ILE D CA 1
ATOM 3384 C C . ILE D 2 31 ? 25.175 18.518 19.188 1.00 89.11 31 ILE D C 1
ATOM 3385 O O . ILE D 2 31 ? 24.889 18.062 20.297 1.00 86.27 31 ILE D O 1
ATOM 3390 N N . LEU D 2 32 ? 25.078 19.811 18.885 1.00 86.77 32 LEU D N 1
ATOM 3391 C CA . LEU D 2 32 ? 24.430 20.774 19.776 1.00 83.50 32 LEU D CA 1
ATOM 3392 C C . LEU D 2 32 ? 22.918 20.576 19.658 1.00 85.18 32 LEU D C 1
ATOM 3393 O O . LEU D 2 32 ? 22.366 20.617 18.562 1.00 89.38 32 LEU D O 1
ATOM 3398 N N . ILE D 2 33 ? 22.270 20.374 20.801 1.00 82.38 33 ILE D N 1
ATOM 3399 C CA . ILE D 2 33 ? 20.856 20.003 20.896 1.00 84.36 33 ILE D CA 1
ATOM 3400 C C . ILE D 2 33 ? 19.967 21.093 21.524 1.00 82.36 33 ILE D C 1
ATOM 3401 O O . ILE D 2 33 ? 18.749 21.114 21.324 1.00 84.81 33 ILE D O 1
ATOM 3406 N N . LEU D 2 34 ? 20.571 21.988 22.294 1.00 77.18 34 LEU D N 1
ATOM 3407 C CA . LEU D 2 34 ? 19.838 23.047 22.973 1.00 76.07 34 LEU D CA 1
ATOM 3408 C C . LEU D 2 34 ? 20.808 24.174 23.305 1.00 72.95 34 LEU D C 1
ATOM 3409 O O . LEU D 2 34 ? 21.913 23.923 23.780 1.00 68.65 34 LEU D O 1
ATOM 3414 N N . HIS D 2 35 ? 20.382 25.407 23.054 1.00 73.43 35 HIS D N 1
ATOM 3415 C CA . HIS D 2 35 ? 21.185 26.590 23.338 1.00 72.22 35 HIS D CA 1
ATOM 3416 C C . HIS D 2 35 ? 20.274 27.644 23.960 1.00 71.08 35 HIS D C 1
ATOM 3417 O O . HIS D 2 35 ? 19.319 28.095 23.322 1.00 72.80 35 HIS D O 1
ATOM 3424 N N . LEU D 2 36 ? 20.548 28.006 25.211 1.00 66.86 36 LEU D N 1
ATOM 3425 C CA . LEU D 2 36 ? 19.752 29.002 25.921 1.00 66.47 36 LEU D CA 1
ATOM 3426 C C . LEU D 2 36 ? 20.641 30.104 26.454 1.00 63.63 36 LEU D C 1
ATOM 3427 O O . LEU D 2 36 ? 21.819 29.876 26.750 1.00 59.56 36 LEU D O 1
ATOM 3432 N N . SER D 2 37 ? 20.060 31.295 26.571 1.00 64.17 37 SER D N 1
ATOM 3433 C CA . SER D 2 37 ? 20.695 32.420 27.238 1.00 63.54 37 SER D CA 1
ATOM 3434 C C . SER D 2 37 ? 19.651 33.505 27.480 1.00 66.06 37 SER D C 1
ATOM 3435 O O . SER D 2 37 ? 18.572 33.485 26.886 1.00 67.92 37 SER D O 1
ATOM 3438 N N . ASN D 2 38 ? 19.971 34.450 28.355 1.00 65.97 38 ASN D N 1
ATOM 3439 C CA . ASN D 2 38 ? 19.073 35.584 28.609 1.00 69.26 38 ASN D CA 1
ATOM 3440 C C . ASN D 2 38 ? 18.942 36.528 27.394 1.00 72.66 38 ASN D C 1
ATOM 3441 O O . ASN D 2 38 ? 18.008 37.333 27.339 1.00 74.33 38 ASN D O 1
ATOM 3446 N N . ILE D 2 39 ? 19.877 36.415 26.440 1.00 74.61 39 ILE D N 1
ATOM 3447 C CA . ILE D 2 39 ? 19.910 37.211 25.208 1.00 77.02 39 ILE D CA 1
ATOM 3448 C C . ILE D 2 39 ? 19.576 36.346 23.991 1.00 79.96 39 ILE D C 1
ATOM 3449 O O . ILE D 2 39 ? 18.606 35.584 24.000 1.00 83.47 39 ILE D O 1
ATOM 3451 N N . ALA D 2 54 ? 14.528 16.181 18.852 1.00 110.23 54 ALA D N 1
ATOM 3452 C CA . ALA D 2 54 ? 15.071 16.982 19.941 1.00 105.09 54 ALA D CA 1
ATOM 3453 C C . ALA D 2 54 ? 14.050 17.944 20.561 1.00 105.11 54 ALA D C 1
ATOM 3454 O O . ALA D 2 54 ? 14.317 18.536 21.607 1.00 100.71 54 ALA D O 1
ATOM 3456 N N . THR D 2 55 ? 12.894 18.104 19.915 1.00 110.43 55 THR D N 1
ATOM 3457 C CA . THR D 2 55 ? 11.854 19.034 20.375 1.00 111.22 55 THR D CA 1
ATOM 3458 C C . THR D 2 55 ? 11.356 18.738 21.793 1.00 110.24 55 THR D C 1
ATOM 3459 O O . THR D 2 55 ? 11.230 19.652 22.613 1.00 106.67 55 THR D O 1
ATOM 3463 N N . GLU D 2 56 ? 11.057 17.469 22.064 1.00 113.07 56 GLU D N 1
ATOM 3464 C CA . GLU D 2 56 ? 10.497 17.062 23.359 1.00 112.94 56 GLU D CA 1
ATOM 3465 C C . GLU D 2 56 ? 11.522 17.172 24.505 1.00 107.82 56 GLU D C 1
ATOM 3466 O O . GLU D 2 56 ? 11.174 17.611 25.607 1.00 106.87 56 GLU D O 1
ATOM 3472 N N . VAL D 2 57 ? 12.783 16.839 24.233 1.00 105.41 57 VAL D N 1
ATOM 3473 C CA . VAL D 2 57 ? 13.844 16.953 25.251 1.00 100.85 57 VAL D CA 1
ATOM 3474 C C . VAL D 2 57 ? 14.231 18.419 25.471 1.00 97.33 57 VAL D C 1
ATOM 3475 O O . VAL D 2 57 ? 14.506 18.827 26.602 1.00 94.69 57 VAL D O 1
ATOM 3479 N N . LYS D 2 58 ? 14.246 19.206 24.397 1.00 98.76 58 LYS D N 1
ATOM 3480 C CA . LYS D 2 58 ? 14.450 20.650 24.510 1.00 96.86 58 LYS D CA 1
ATOM 3481 C C . LYS D 2 58 ? 13.339 21.273 25.357 1.00 98.00 58 LYS D C 1
ATOM 3482 O O . LYS D 2 58 ? 13.603 22.098 26.233 1.00 94.53 58 LYS D O 1
ATOM 3484 N N . LYS D 2 59 ? 12.101 20.848 25.109 1.00 102.67 59 LYS D N 1
ATOM 3485 C CA . LYS D 2 59 ? 10.944 21.325 25.872 1.00 104.43 59 LYS D CA 1
ATOM 3486 C C . LYS D 2 59 ? 11.057 20.979 27.360 1.00 101.82 59 LYS D C 1
ATOM 3487 O O . LYS D 2 59 ? 10.845 21.838 28.216 1.00 99.91 59 LYS D O 1
ATOM 3489 N N . CYS D 2 60 ? 11.395 19.728 27.662 1.00 101.43 60 CYS D N 1
ATOM 3490 C CA . CYS D 2 60 ? 11.533 19.284 29.054 1.00 99.56 60 CYS D CA 1
ATOM 3491 C C . CYS D 2 60 ? 12.613 20.057 29.804 1.00 94.18 60 CYS D C 1
ATOM 3492 O O . CYS D 2 60 ? 12.421 20.444 30.959 1.00 93.85 60 CYS D O 1
ATOM 3495 N N . LEU D 2 61 ? 13.751 20.263 29.147 1.00 89.79 61 LEU D N 1
ATOM 3496 C CA . LEU D 2 61 ? 14.919 20.840 29.810 1.00 83.61 61 LEU D CA 1
ATOM 3497 C C . LEU D 2 61 ? 14.859 22.354 29.987 1.00 81.71 61 LEU D C 1
ATOM 3498 O O . LEU D 2 61 ? 15.451 22.883 30.929 1.00 78.41 61 LEU D O 1
ATOM 3503 N N . THR D 2 62 ? 14.144 23.050 29.107 1.00 83.28 62 THR D N 1
ATOM 3504 C CA . THR D 2 62 ? 14.270 24.504 29.019 1.00 81.81 62 THR D CA 1
ATOM 3505 C C . THR D 2 62 ? 13.956 25.248 30.321 1.00 81.51 62 THR D C 1
ATOM 3506 O O . THR D 2 62 ? 14.839 25.902 30.870 1.00 80.19 62 THR D O 1
ATOM 3510 N N . GLN D 2 63 ? 12.731 25.146 30.831 1.00 84.54 63 GLN D N 1
ATOM 3511 C CA . GLN D 2 63 ? 12.376 25.899 32.047 1.00 83.78 63 GLN D CA 1
ATOM 3512 C C . GLN D 2 63 ? 13.140 25.465 33.303 1.00 78.48 63 GLN D C 1
ATOM 3513 O O . GLN D 2 63 ? 13.579 26.316 34.077 1.00 76.16 63 GLN D O 1
ATOM 3519 N N . PRO D 2 64 ? 13.297 24.146 33.516 1.00 77.18 64 PRO D N 1
ATOM 3520 C CA . PRO D 2 64 ? 14.122 23.703 34.644 1.00 72.95 64 PRO D CA 1
ATOM 3521 C C . PRO D 2 64 ? 15.553 24.259 34.633 1.00 68.33 64 PRO D C 1
ATOM 3522 O O . PRO D 2 64 ? 16.065 24.637 35.688 1.00 65.58 64 PRO D O 1
ATOM 3526 N N . LEU D 2 65 ? 16.185 24.313 33.461 1.00 67.21 65 LEU D N 1
ATOM 3527 C CA . LEU D 2 65 ? 17.541 24.872 33.349 1.00 63.97 65 LEU D CA 1
ATOM 3528 C C . LEU D 2 65 ? 17.567 26.381 33.603 1.00 63.11 65 LEU D C 1
ATOM 3529 O O . LEU D 2 65 ? 18.465 26.880 34.289 1.00 59.83 65 LEU D O 1
ATOM 3534 N N . LYS D 2 66 ? 16.586 27.097 33.058 1.00 65.87 66 LYS D N 1
ATOM 3535 C CA . LYS D 2 66 ? 16.450 28.538 33.307 1.00 66.42 66 LYS D CA 1
ATOM 3536 C C . LYS D 2 66 ? 16.258 28.802 34.799 1.00 65.34 66 LYS D C 1
ATOM 3537 O O . LYS D 2 66 ? 16.900 29.679 35.382 1.00 63.49 66 LYS D O 1
ATOM 3543 N N . ASN D 2 67 ? 15.383 28.020 35.419 1.00 66.36 67 ASN D N 1
ATOM 3544 C CA . ASN D 2 67 ? 15.141 28.143 36.855 1.00 65.94 67 ASN D CA 1
ATOM 3545 C C . ASN D 2 67 ? 16.397 27.829 37.658 1.00 60.74 67 ASN D C 1
ATOM 3546 O O . ASN D 2 67 ? 16.701 28.507 38.641 1.00 60.04 67 ASN D O 1
ATOM 3551 N N . LEU D 2 68 ? 17.136 26.809 37.238 1.00 57.98 68 LEU D N 1
ATOM 3552 C CA . LEU D 2 68 ? 18.384 26.470 37.915 1.00 54.83 68 LEU D CA 1
ATOM 3553 C C . LEU D 2 68 ? 19.431 27.585 37.774 1.00 52.88 68 LEU D C 1
ATOM 3554 O O . LEU D 2 68 ? 20.144 27.882 38.730 1.00 50.79 68 LEU D O 1
ATOM 3559 N N . CYS D 2 69 ? 19.532 28.187 36.591 1.00 53.11 69 CYS D N 1
ATOM 3560 C CA . CYS D 2 69 ? 20.501 29.273 36.368 1.00 52.05 69 CYS D CA 1
ATOM 3561 C C . CYS D 2 69 ? 20.224 30.475 37.264 1.00 53.11 69 CYS D C 1
ATOM 3562 O O . CYS D 2 69 ? 21.150 31.134 37.735 1.00 51.39 69 CYS D O 1
ATOM 3565 N N . GLN D 2 70 ? 18.946 30.746 37.511 1.00 57.22 70 GLN D N 1
ATOM 3566 C CA . GLN D 2 70 ? 18.554 31.813 38.435 1.00 59.42 70 GLN D CA 1
ATOM 3567 C C . GLN D 2 70 ? 19.017 31.498 39.857 1.00 57.61 70 GLN D C 1
ATOM 3568 O O . GLN D 2 70 ? 19.551 32.363 40.556 1.00 57.14 70 GLN D O 1
ATOM 3574 N N . LYS D 2 71 ? 18.793 30.261 40.286 1.00 56.82 71 LYS D N 1
ATOM 3575 C CA . LYS D 2 71 ? 19.248 29.819 41.600 1.00 55.83 71 LYS D CA 1
ATOM 3576 C C . LYS D 2 71 ? 20.783 29.872 41.735 1.00 52.01 71 LYS D C 1
ATOM 3577 O O . LYS D 2 71 ? 21.316 30.311 42.749 1.00 52.16 71 LYS D O 1
ATOM 3583 N N . LEU D 2 72 ? 21.484 29.423 40.705 1.00 48.72 72 LEU D N 1
ATOM 3584 C CA . LEU D 2 72 ? 22.950 29.449 40.708 1.00 46.94 72 LEU D CA 1
ATOM 3585 C C . LEU D 2 72 ? 23.517 30.863 40.807 1.00 47.03 72 LEU D C 1
ATOM 3586 O O . LEU D 2 72 ? 24.488 31.112 41.522 1.00 45.17 72 LEU D O 1
ATOM 3591 N N . ARG D 2 73 ? 22.887 31.789 40.099 1.00 48.10 73 ARG D N 1
ATOM 3592 C CA . ARG D 2 73 ? 23.235 33.203 40.199 1.00 49.70 73 ARG D CA 1
ATOM 3593 C C . ARG D 2 73 ? 23.160 33.666 41.659 1.00 49.31 73 ARG D C 1
ATOM 3594 O O . ARG D 2 73 ? 24.032 34.382 42.134 1.00 46.67 73 ARG D O 1
ATOM 3602 N N . ASN D 2 74 ? 22.102 33.270 42.366 1.00 51.71 74 ASN D N 1
ATOM 3603 C CA . ASN D 2 74 ? 21.939 33.681 43.767 1.00 53.89 74 ASN D CA 1
ATOM 3604 C C . ASN D 2 74 ? 23.015 33.041 44.648 1.00 52.32 74 ASN D C 1
ATOM 3605 O O . ASN D 2 74 ? 23.598 33.696 45.509 1.00 52.80 74 ASN D O 1
ATOM 3610 N N . LYS D 2 75 ? 23.301 31.770 44.401 1.00 50.54 75 LYS D N 1
ATOM 3611 C CA . LYS D 2 75 ? 24.366 31.075 45.120 1.00 49.95 75 LYS D CA 1
ATOM 3612 C C . LYS D 2 75 ? 25.728 31.737 44.902 1.00 47.91 75 LYS D C 1
ATOM 3613 O O . LYS D 2 75 ? 26.474 31.955 45.858 1.00 45.92 75 LYS D O 1
ATOM 3619 N N . VAL D 2 76 ? 26.034 32.068 43.648 1.00 46.83 76 VAL D N 1
ATOM 3620 C CA . VAL D 2 76 ? 27.280 32.776 43.314 1.00 46.93 76 VAL D CA 1
ATOM 3621 C C . VAL D 2 76 ? 27.374 34.108 44.054 1.00 47.86 76 VAL D C 1
ATOM 3622 O O . VAL D 2 76 ? 28.439 34.456 44.562 1.00 48.19 76 VAL D O 1
ATOM 3626 N N . SER D 2 77 ? 26.261 34.838 44.109 1.00 50.21 77 SER D N 1
ATOM 3627 C CA . SER D 2 77 ? 26.197 36.134 44.806 1.00 53.56 77 SER D CA 1
ATOM 3628 C C . SER D 2 77 ? 26.558 36.053 46.292 1.00 56.05 77 SER D C 1
ATOM 3629 O O . SER D 2 77 ? 27.042 37.029 46.862 1.00 56.30 77 SER D O 1
ATOM 3632 N N . ASN D 2 78 ? 26.321 34.892 46.905 1.00 57.95 78 ASN D N 1
ATOM 3633 C CA . ASN D 2 78 ? 26.612 34.667 48.327 1.00 61.25 78 ASN D CA 1
ATOM 3634 C C . ASN D 2 78 ? 27.890 33.880 48.620 1.00 62.56 78 ASN D C 1
ATOM 3635 O O . ASN D 2 78 ? 28.072 33.399 49.739 1.00 64.83 78 ASN D O 1
ATOM 3640 N N . THR D 2 79 ? 28.772 33.734 47.637 1.00 62.94 79 THR D N 1
ATOM 3641 C CA . THR D 2 79 ? 29.972 32.919 47.818 1.00 64.16 79 THR D CA 1
ATOM 3642 C C . THR D 2 79 ? 31.217 33.797 47.999 1.00 68.10 79 THR D C 1
ATOM 3643 O O . THR D 2 79 ? 31.407 34.770 47.269 1.00 68.24 79 THR D O 1
ATOM 3647 N N . LYS D 2 80 ? 32.048 33.441 48.982 1.00 72.66 80 LYS D N 1
ATOM 3648 C CA . LYS D 2 80 ? 33.310 34.129 49.253 1.00 77.56 80 LYS D CA 1
ATOM 3649 C C . LYS D 2 80 ? 34.435 33.533 48.406 1.00 80.44 80 LYS D C 1
ATOM 3650 O O . LYS D 2 80 ? 34.801 32.370 48.591 1.00 81.33 80 LYS D O 1
ATOM 3652 N N . VAL D 2 81 ? 34.979 34.335 47.489 1.00 84.50 81 VAL D N 1
ATOM 3653 C CA . VAL D 2 81 ? 36.031 33.893 46.561 1.00 88.31 81 VAL D CA 1
ATOM 3654 C C . VAL D 2 81 ? 37.392 34.498 46.927 1.00 92.73 81 VAL D C 1
ATOM 3655 O O . VAL D 2 81 ? 37.457 35.553 47.559 1.00 92.62 81 VAL D O 1
ATOM 3659 N N . ASP D 2 82 ? 38.471 33.821 46.536 1.00 96.05 82 ASP D N 1
ATOM 3660 C CA . ASP D 2 82 ? 39.816 34.397 46.603 1.00 102.19 82 ASP D CA 1
ATOM 3661 C C . ASP D 2 82 ? 40.708 33.907 45.450 1.00 105.40 82 ASP D C 1
ATOM 3662 O O . ASP D 2 82 ? 41.370 32.871 45.557 1.00 107.04 82 ASP D O 1
ATOM 3667 N N . THR D 2 83 ? 40.710 34.662 44.351 1.00 108.28 83 THR D N 1
ATOM 3668 C CA . THR D 2 83 ? 41.576 34.370 43.193 1.00 109.20 83 THR D CA 1
ATOM 3669 C C . THR D 2 83 ? 42.149 35.634 42.528 1.00 111.47 83 THR D C 1
ATOM 3670 O O . THR D 2 83 ? 41.581 36.722 42.639 1.00 110.98 83 THR D O 1
ATOM 3674 N N . HIS D 2 84 ? 43.280 35.475 41.840 1.00 113.07 84 HIS D N 1
ATOM 3675 C CA . HIS D 2 84 ? 43.933 36.579 41.128 1.00 114.00 84 HIS D CA 1
ATOM 3676 C C . HIS D 2 84 ? 43.493 36.614 39.667 1.00 111.72 84 HIS D C 1
ATOM 3677 O O . HIS D 2 84 ? 42.304 36.733 39.367 1.00 108.23 84 HIS D O 1
ATOM 3679 N N . TYR D 2 89 ? 37.788 38.040 35.805 1.00 66.22 89 TYR D N 1
ATOM 3680 C CA . TYR D 2 89 ? 36.670 37.414 35.110 1.00 64.31 89 TYR D CA 1
ATOM 3681 C C . TYR D 2 89 ? 35.993 36.337 35.980 1.00 58.20 89 TYR D C 1
ATOM 3682 O O . TYR D 2 89 ? 36.157 35.147 35.724 1.00 57.52 89 TYR D O 1
ATOM 3691 N N . PRO D 2 90 ? 35.222 36.748 37.011 1.00 53.94 90 PRO D N 1
ATOM 3692 C CA . PRO D 2 90 ? 34.491 35.734 37.783 1.00 50.70 90 PRO D CA 1
ATOM 3693 C C . PRO D 2 90 ? 33.491 35.000 36.899 1.00 47.80 90 PRO D C 1
ATOM 3694 O O . PRO D 2 90 ? 32.904 35.589 35.991 1.00 45.62 90 PRO D O 1
ATOM 3698 N N . HIS D 2 91 ? 33.299 33.719 37.167 1.00 46.67 91 HIS D N 1
ATOM 3699 C CA . HIS D 2 91 ? 32.413 32.905 36.332 1.00 46.11 91 HIS D CA 1
ATOM 3700 C C . HIS D 2 91 ? 32.158 31.529 36.957 1.00 44.20 91 HIS D C 1
ATOM 3701 O O . HIS D 2 91 ? 33.062 30.916 37.522 1.00 43.57 91 HIS D O 1
ATOM 3708 N N . LEU D 2 92 ? 30.919 31.060 36.866 1.00 40.95 92 LEU D N 1
ATOM 3709 C CA . LEU D 2 92 ? 30.575 29.714 37.329 1.00 38.96 92 LEU D CA 1
ATOM 3710 C C . LEU D 2 92 ? 30.331 28.880 36.095 1.00 39.24 92 LEU D C 1
ATOM 3711 O O . LEU D 2 92 ? 29.587 29.309 35.207 1.00 38.69 92 LEU D O 1
ATOM 3716 N N . GLN D 2 93 ? 30.975 27.716 36.041 1.00 39.39 93 GLN D N 1
ATOM 3717 C CA . GLN D 2 93 ? 30.714 26.731 35.012 1.00 41.34 93 GLN D CA 1
ATOM 3718 C C . GLN D 2 93 ? 30.164 25.482 35.698 1.00 39.64 93 GLN D C 1
ATOM 3719 O O . GLN D 2 93 ? 30.725 25.009 36.692 1.00 37.78 93 GLN D O 1
ATOM 3725 N N . VAL D 2 94 ? 29.066 24.964 35.167 1.00 39.26 94 VAL D N 1
ATOM 3726 C CA . VAL D 2 94 ? 28.448 23.743 35.685 1.00 39.70 94 VAL D CA 1
ATOM 3727 C C . VAL D 2 94 ? 28.288 22.782 34.527 1.00 41.72 94 VAL D C 1
ATOM 3728 O O . VAL D 2 94 ? 27.835 23.170 33.439 1.00 42.76 94 VAL D O 1
ATOM 3732 N N . THR D 2 95 ? 28.703 21.542 34.746 1.00 42.24 95 THR D N 1
ATOM 3733 C CA . THR D 2 95 ? 28.556 20.511 33.756 1.00 44.74 95 THR D CA 1
ATOM 3734 C C . THR D 2 95 ? 27.651 19.430 34.330 1.00 46.45 95 THR D C 1
ATOM 3735 O O . THR D 2 95 ? 27.914 18.876 35.411 1.00 42.95 95 THR D O 1
ATOM 3739 N N . MET D 2 96 ? 26.565 19.154 33.613 1.00 48.12 96 MET D N 1
ATOM 3740 C CA . MET D 2 96 ? 25.706 18.032 33.934 1.00 50.46 96 MET D CA 1
ATOM 3741 C C . MET D 2 96 ? 25.964 16.926 32.920 1.00 52.61 96 MET D C 1
ATOM 3742 O O . MET D 2 96 ? 26.021 17.182 31.715 1.00 53.13 96 MET D O 1
ATOM 3747 N N . ILE D 2 97 ? 26.159 15.709 33.418 1.00 53.18 97 ILE D N 1
ATOM 3748 C CA . ILE D 2 97 ? 26.413 14.556 32.569 1.00 55.88 97 ILE D CA 1
ATOM 3749 C C . ILE D 2 97 ? 25.354 13.509 32.865 1.00 58.55 97 ILE D C 1
ATOM 3750 O O . ILE D 2 97 ? 25.269 13.011 33.992 1.00 55.97 97 ILE D O 1
ATOM 3755 N N . TYR D 2 98 ? 24.537 13.200 31.856 1.00 61.53 98 TYR D N 1
ATOM 3756 C CA . TYR D 2 98 ? 23.494 12.194 31.989 1.00 64.96 98 TYR D CA 1
ATOM 3757 C C . TYR D 2 98 ? 23.713 11.044 31.004 1.00 69.16 98 TYR D C 1
ATOM 3758 O O . TYR D 2 98 ? 23.528 11.223 29.799 1.00 71.29 98 TYR D O 1
ATOM 3767 N N . PRO D 2 99 ? 24.117 9.861 31.510 1.00 71.08 99 PRO D N 1
ATOM 3768 C CA . PRO D 2 99 ? 24.162 8.672 30.659 1.00 75.52 99 PRO D CA 1
ATOM 3769 C C . PRO D 2 99 ? 22.776 8.063 30.469 1.00 79.35 99 PRO D C 1
ATOM 3770 O O . PRO D 2 99 ? 21.880 8.285 31.292 1.00 76.95 99 PRO D O 1
ATOM 3774 N N . GLN D 2 100 ? 22.603 7.311 29.387 1.00 85.67 100 GLN D N 1
ATOM 3775 C CA . GLN D 2 100 ? 21.371 6.553 29.175 1.00 92.24 100 GLN D CA 1
ATOM 3776 C C . GLN D 2 100 ? 21.202 5.530 30.301 1.00 94.04 100 GLN D C 1
ATOM 3777 O O . GLN D 2 100 ? 22.121 4.764 30.595 1.00 92.71 100 GLN D O 1
ATOM 3783 N N . SER D 2 101 ? 20.021 5.534 30.920 1.00 98.80 101 SER D N 1
ATOM 3784 C CA . SER D 2 101 ? 19.734 4.716 32.107 1.00 101.12 101 SER D CA 1
ATOM 3785 C C . SER D 2 101 ? 19.902 3.211 31.883 1.00 105.01 101 SER D C 1
ATOM 3786 O O . SER D 2 101 ? 20.434 2.519 32.756 1.00 104.86 101 SER D O 1
ATOM 3789 N N . GLN D 2 102 ? 19.434 2.731 30.724 1.00 109.51 102 GLN D N 1
ATOM 3790 C CA . GLN D 2 102 ? 19.484 1.315 30.307 1.00 113.10 102 GLN D CA 1
ATOM 3791 C C . GLN D 2 102 ? 19.663 0.330 31.469 1.00 111.54 102 GLN D C 1
ATOM 3792 O O . GLN D 2 102 ? 19.446 -0.874 31.325 1.00 115.35 102 GLN D O 1
ATOM 3798 N N . THR D 2 105 ? 17.895 2.837 37.419 1.00 109.49 105 THR D N 1
ATOM 3799 C CA . THR D 2 105 ? 17.354 4.100 37.922 1.00 108.20 105 THR D CA 1
ATOM 3800 C C . THR D 2 105 ? 18.187 5.306 37.428 1.00 103.36 105 THR D C 1
ATOM 3801 O O . THR D 2 105 ? 19.412 5.322 37.580 1.00 100.17 105 THR D O 1
ATOM 3805 N N . PRO D 2 106 ? 17.521 6.318 36.832 1.00 101.82 106 PRO D N 1
ATOM 3806 C CA . PRO D 2 106 ? 18.239 7.405 36.145 1.00 97.63 106 PRO D CA 1
ATOM 3807 C C . PRO D 2 106 ? 19.127 8.237 37.064 1.00 90.02 106 PRO D C 1
ATOM 3808 O O . PRO D 2 106 ? 18.680 8.659 38.129 1.00 89.98 106 PRO D O 1
ATOM 3812 N N . SER D 2 107 ? 20.369 8.470 36.642 1.00 85.11 107 SER D N 1
ATOM 3813 C CA . SER D 2 107 ? 21.349 9.210 37.443 1.00 78.08 107 SER D CA 1
ATOM 3814 C C . SER D 2 107 ? 22.180 10.184 36.621 1.00 73.73 107 SER D C 1
ATOM 3815 O O . SER D 2 107 ? 22.330 10.019 35.410 1.00 75.92 107 SER D O 1
ATOM 3818 N N . ALA D 2 108 ? 22.732 11.186 37.301 1.00 65.53 108 ALA D N 1
ATOM 3819 C CA . ALA D 2 108 ? 23.574 12.186 36.662 1.00 60.21 108 ALA D CA 1
ATOM 3820 C C . ALA D 2 108 ? 24.686 12.653 37.591 1.00 54.58 108 ALA D C 1
ATOM 3821 O O . ALA D 2 108 ? 24.619 12.479 38.807 1.00 52.04 108 ALA D O 1
ATOM 3823 N N . THR D 2 109 ? 25.707 13.244 36.984 1.00 51.49 109 THR D N 1
ATOM 3824 C CA . THR D 2 109 ? 26.786 13.899 37.692 1.00 47.98 109 THR D CA 1
ATOM 3825 C C . THR D 2 109 ? 26.689 15.405 37.418 1.00 46.19 109 THR D C 1
ATOM 3826 O O . THR D 2 109 ? 26.553 15.822 36.259 1.00 45.42 109 THR D O 1
ATOM 3830 N N . TRP D 2 110 ? 26.759 16.200 38.487 1.00 42.44 110 TRP D N 1
ATOM 3831 C CA . TRP D 2 110 ? 26.824 17.655 38.394 1.00 41.28 110 TRP D CA 1
ATOM 3832 C C . TRP D 2 110 ? 28.195 18.129 38.858 1.00 39.86 110 TRP D C 1
ATOM 3833 O O . TRP D 2 110 ? 28.549 17.960 40.027 1.00 37.54 110 TRP D O 1
ATOM 3844 N N . GLU D 2 111 ? 28.961 18.711 37.939 1.00 40.21 111 GLU D N 1
ATOM 3845 C CA . GLU D 2 111 ? 30.286 19.226 38.245 1.00 40.72 111 GLU D CA 1
ATOM 3846 C C . GLU D 2 111 ? 30.226 20.735 38.326 1.00 39.63 111 GLU D C 1
ATOM 3847 O O . GLU D 2 111 ? 29.658 21.384 37.442 1.00 38.78 111 GLU D O 1
ATOM 3853 N N . PHE D 2 112 ? 30.824 21.284 39.378 1.00 37.67 112 PHE D N 1
ATOM 3854 C CA . PHE D 2 112 ? 30.832 22.716 39.607 1.00 36.98 112 PHE D CA 1
ATOM 3855 C C . PHE D 2 112 ? 32.261 23.232 39.596 1.00 37.30 112 PHE D C 1
ATOM 3856 O O . PHE D 2 112 ? 33.168 22.635 40.195 1.00 36.73 112 PHE D O 1
ATOM 3864 N N . ASN D 2 113 ? 32.445 24.332 38.885 1.00 37.73 113 ASN D N 1
ATOM 3865 C CA . ASN D 2 113 ? 33.712 25.035 38.817 1.00 39.03 113 ASN D CA 1
ATOM 3866 C C . ASN D 2 113 ? 33.477 26.523 39.052 1.00 39.32 113 ASN D C 1
ATOM 3867 O O . ASN D 2 113 ? 32.937 27.215 38.186 1.00 39.23 113 ASN D O 1
ATOM 3872 N N . ILE D 2 114 ? 33.862 27.003 40.231 1.00 39.13 114 ILE D N 1
ATOM 3873 C CA . ILE D 2 114 ? 33.734 28.409 40.565 1.00 40.24 114 ILE D CA 1
ATOM 3874 C C . ILE D 2 114 ? 35.044 29.114 40.236 1.00 41.74 114 ILE D C 1
ATOM 3875 O O . ILE D 2 114 ? 36.048 28.907 40.911 1.00 42.31 114 ILE D O 1
ATOM 3880 N N . SER D 2 115 ? 35.006 29.913 39.173 1.00 42.61 115 SER D N 1
ATOM 3881 C CA . SER D 2 115 ? 36.106 30.785 38.749 1.00 45.20 115 SER D CA 1
ATOM 3882 C C . SER D 2 115 ? 37.463 30.105 38.614 1.00 47.15 115 SER D C 1
ATOM 3883 O O . SER D 2 115 ? 38.500 30.719 38.878 1.00 48.33 115 SER D O 1
ATOM 3886 N N . ASP D 2 116 ? 37.450 28.848 38.176 1.00 47.30 116 ASP D N 1
ATOM 3887 C CA . ASP D 2 116 ? 38.674 28.053 38.035 1.00 50.06 116 ASP D CA 1
ATOM 3888 C C . ASP D 2 116 ? 39.456 27.956 39.349 1.00 51.43 116 ASP D C 1
ATOM 3889 O O . ASP D 2 116 ? 40.675 27.819 39.340 1.00 54.53 116 ASP D O 1
ATOM 3894 N N . SER D 2 117 ? 38.746 28.030 40.471 1.00 50.13 117 SER D N 1
ATOM 3895 C CA . SER D 2 117 ? 39.366 28.071 41.792 1.00 51.17 117 SER D CA 1
ATOM 3896 C C . SER D 2 117 ? 38.819 27.004 42.726 1.00 49.64 117 SER D C 1
ATOM 3897 O O . SER D 2 117 ? 39.573 26.401 43.475 1.00 49.93 117 SER D O 1
ATOM 3900 N N . TYR D 2 118 ? 37.508 26.785 42.695 1.00 46.98 118 TYR D N 1
ATOM 3901 C CA . TYR D 2 118 ? 36.862 25.802 43.569 1.00 46.47 118 TYR D CA 1
ATOM 3902 C C . TYR D 2 118 ? 36.074 24.801 42.739 1.00 44.36 118 TYR D C 1
ATOM 3903 O O . TYR D 2 118 ? 35.328 25.191 41.835 1.00 42.40 118 TYR D O 1
ATOM 3912 N N . PHE D 2 119 ? 36.241 23.516 43.062 1.00 42.80 119 PHE D N 1
ATOM 3913 C CA . PHE D 2 119 ? 35.672 22.422 42.289 1.00 41.35 119 PHE D CA 1
ATOM 3914 C C . PHE D 2 119 ? 35.052 21.385 43.207 1.00 39.35 119 PHE D C 1
ATOM 3915 O O . PHE D 2 119 ? 35.672 20.948 44.185 1.00 38.61 119 PHE D O 1
ATOM 3923 N N . PHE D 2 120 ? 33.825 20.992 42.880 1.00 36.56 120 PHE D N 1
ATOM 3924 C CA . PHE D 2 120 ? 33.142 19.929 43.590 1.00 35.99 120 PHE D CA 1
ATOM 3925 C C . PHE D 2 120 ? 32.052 19.305 42.711 1.00 35.64 120 PHE D C 1
ATOM 3926 O O . PHE D 2 120 ? 31.623 19.881 41.704 1.00 35.10 120 PHE D O 1
ATOM 3934 N N . THR D 2 121 ? 31.646 18.103 43.083 1.00 35.77 121 THR D N 1
ATOM 3935 C CA . THR D 2 121 ? 30.756 17.289 42.267 1.00 36.18 121 THR D CA 1
ATOM 3936 C C . THR D 2 121 ? 29.649 16.700 43.124 1.00 36.12 121 THR D C 1
ATOM 3937 O O . THR D 2 121 ? 29.895 16.295 44.262 1.00 34.89 121 THR D O 1
ATOM 3941 N N . PHE D 2 122 ? 28.438 16.666 42.564 1.00 35.87 122 PHE D N 1
ATOM 3942 C CA . PHE D 2 122 ? 27.277 16.023 43.180 1.00 37.05 122 PHE D CA 1
ATOM 3943 C C . PHE D 2 122 ? 26.849 14.849 42.310 1.00 38.12 122 PHE D C 1
ATOM 3944 O O . PHE D 2 122 ? 26.744 14.986 41.091 1.00 37.77 122 PHE D O 1
ATOM 3952 N N . TYR D 2 123 ? 26.621 13.702 42.938 1.00 39.36 123 TYR D N 1
ATOM 3953 C CA . TYR D 2 123 ? 26.136 12.510 42.250 1.00 41.64 123 TYR D CA 1
ATOM 3954 C C . TYR D 2 123 ? 24.705 12.225 42.693 1.00 42.26 123 TYR D C 1
ATOM 3955 O O . TYR D 2 123 ? 24.475 11.917 43.859 1.00 41.95 123 TYR D O 1
ATOM 3964 N N . THR D 2 124 ? 23.744 12.315 41.768 1.00 43.42 124 THR D N 1
ATOM 3965 C CA . THR D 2 124 ? 22.327 12.254 42.132 1.00 44.87 124 THR D CA 1
ATOM 3966 C C . THR D 2 124 ? 21.937 10.838 42.581 1.00 46.56 124 THR D C 1
ATOM 3967 O O . THR D 2 124 ? 21.055 10.676 43.427 1.00 46.90 124 THR D O 1
ATOM 3971 N N . GLU D 2 125 ? 22.599 9.834 42.006 1.00 47.32 125 GLU D N 1
ATOM 3972 C CA . GLU D 2 125 ? 22.301 8.419 42.244 1.00 51.13 125 GLU D CA 1
ATOM 3973 C C . GLU D 2 125 ? 22.194 8.102 43.727 1.00 50.38 125 GLU D C 1
ATOM 3974 O O . GLU D 2 125 ? 21.190 7.567 44.177 1.00 53.17 125 GLU D O 1
ATOM 3980 N N . ASN D 2 126 ? 23.236 8.446 44.477 1.00 47.41 126 ASN D N 1
ATOM 3981 C CA . ASN D 2 126 ? 23.282 8.215 45.915 1.00 47.75 126 ASN D CA 1
ATOM 3982 C C . ASN D 2 126 ? 23.277 9.519 46.717 1.00 46.84 126 ASN D C 1
ATOM 3983 O O . ASN D 2 126 ? 23.546 9.503 47.921 1.00 47.30 126 ASN D O 1
ATOM 3988 N N . MET D 2 127 ? 22.951 10.638 46.064 1.00 45.82 127 MET D N 1
ATOM 3989 C CA . MET D 2 127 ? 22.904 11.944 46.728 1.00 46.06 127 MET D CA 1
ATOM 3990 C C . MET D 2 127 ? 24.215 12.231 47.487 1.00 42.13 127 MET D C 1
ATOM 3991 O O . MET D 2 127 ? 24.202 12.691 48.635 1.00 40.80 127 MET D O 1
ATOM 3996 N N . SER D 2 128 ? 25.340 11.968 46.832 1.00 40.02 128 SER D N 1
ATOM 3997 C CA . SER D 2 128 ? 26.655 12.089 47.470 1.00 38.50 128 SER D CA 1
ATOM 3998 C C . SER D 2 128 ? 27.475 13.190 46.814 1.00 37.81 128 SER D C 1
ATOM 3999 O O . SER D 2 128 ? 27.175 13.615 45.689 1.00 37.22 128 SER D O 1
ATOM 4002 N N . TRP D 2 129 ? 28.507 13.647 47.528 1.00 37.15 129 TRP D N 1
ATOM 4003 C CA . TRP D 2 129 ? 29.296 14.802 47.124 1.00 37.26 129 TRP D CA 1
ATOM 4004 C C . TRP D 2 129 ? 30.794 14.516 47.223 1.00 37.18 129 TRP D C 1
ATOM 4005 O O . TRP D 2 129 ? 31.234 13.706 48.041 1.00 35.46 129 TRP D O 1
ATOM 4016 N N . ARG D 2 130 ? 31.561 15.207 46.398 1.00 37.43 130 ARG D N 1
ATOM 4017 C CA . ARG D 2 130 ? 33.021 15.128 46.432 1.00 39.34 130 ARG D CA 1
ATOM 4018 C C . ARG D 2 130 ? 33.609 16.488 46.114 1.00 38.99 130 ARG D C 1
ATOM 4019 O O . ARG D 2 130 ? 33.210 17.109 45.133 1.00 37.62 130 ARG D O 1
ATOM 4027 N N . SER D 2 131 ? 34.539 16.956 46.944 1.00 40.01 131 SER D N 1
ATOM 4028 C CA . SER D 2 131 ? 35.240 18.216 46.691 1.00 40.56 131 SER D CA 1
ATOM 4029 C C . SER D 2 131 ? 36.694 17.936 46.304 1.00 42.07 131 SER D C 1
ATOM 4030 O O . SER D 2 131 ? 37.264 16.933 46.715 1.00 42.59 131 SER D O 1
ATOM 4033 N N . ALA D 2 132 ? 37.278 18.826 45.515 1.00 42.79 132 ALA D N 1
ATOM 4034 C CA . ALA D 2 132 ? 38.658 18.689 45.066 1.00 45.55 132 ALA D CA 1
ATOM 4035 C C . ALA D 2 132 ? 39.659 18.963 46.194 1.00 48.88 132 ALA D C 1
ATOM 4036 O O . ALA D 2 132 ? 40.765 18.438 46.178 1.00 50.97 132 ALA D O 1
ATOM 4038 N N . ASN D 2 133 ? 39.262 19.791 47.157 1.00 50.12 133 ASN D N 1
ATOM 4039 C CA . ASN D 2 133 ? 40.110 20.161 48.284 1.00 53.64 133 ASN D CA 1
ATOM 4040 C C . ASN D 2 133 ? 39.238 20.726 49.401 1.00 54.74 133 ASN D C 1
ATOM 4041 O O . ASN D 2 133 ? 38.031 20.904 49.219 1.00 51.55 133 ASN D O 1
ATOM 4046 N N . ASP D 2 134 ? 39.838 20.996 50.557 1.00 57.63 134 ASP D N 1
ATOM 4047 C CA . ASP D 2 134 ? 39.074 21.477 51.711 1.00 59.32 134 ASP D CA 1
ATOM 4048 C C . ASP D 2 134 ? 38.482 22.863 51.492 1.00 58.27 134 ASP D C 1
ATOM 4049 O O . ASP D 2 134 ? 37.382 23.135 51.978 1.00 58.57 134 ASP D O 1
ATOM 4054 N N . GLU D 2 135 ? 39.194 23.722 50.760 1.00 58.64 135 GLU D N 1
ATOM 4055 C CA . GLU D 2 135 ? 38.695 25.073 50.465 1.00 58.58 135 GLU D CA 1
ATOM 4056 C C . GLU D 2 135 ? 37.448 24.973 49.570 1.00 53.88 135 GLU D C 1
ATOM 4057 O O . GLU D 2 135 ? 36.479 25.704 49.767 1.00 53.19 135 GLU D O 1
ATOM 4063 N N . SER D 2 136 ? 37.459 24.037 48.624 1.00 49.96 136 SER D N 1
ATOM 4064 C CA . SER D 2 136 ? 36.282 23.771 47.791 1.00 46.18 136 SER D CA 1
ATOM 4065 C C . SER D 2 136 ? 35.176 23.146 48.639 1.00 45.46 136 SER D C 1
ATOM 4066 O O . SER D 2 136 ? 33.998 23.453 48.461 1.00 45.18 136 SER D O 1
ATOM 4069 N N . GLY D 2 137 ? 35.572 22.274 49.560 1.00 46.38 137 GLY D N 1
ATOM 4070 C CA . GLY D 2 137 ? 34.646 21.619 50.483 1.00 46.89 137 GLY D CA 1
ATOM 4071 C C . GLY D 2 137 ? 33.851 22.573 51.353 1.00 47.67 137 GLY D C 1
ATOM 4072 O O . GLY D 2 137 ? 32.683 22.324 51.634 1.00 46.78 137 GLY D O 1
ATOM 4073 N N . VAL D 2 138 ? 34.484 23.656 51.793 1.00 49.99 138 VAL D N 1
ATOM 4074 C CA . VAL D 2 138 ? 33.797 24.671 52.596 1.00 52.05 138 VAL D CA 1
ATOM 4075 C C . VAL D 2 138 ? 32.650 25.291 51.800 1.00 49.39 138 VAL D C 1
ATOM 4076 O O . VAL D 2 138 ? 31.533 25.397 52.302 1.00 49.29 138 VAL D O 1
ATOM 4080 N N . ILE D 2 139 ? 32.930 25.691 50.562 1.00 47.46 139 ILE D N 1
ATOM 4081 C CA . ILE D 2 139 ? 31.910 26.292 49.707 1.00 46.28 139 ILE D CA 1
ATOM 4082 C C . ILE D 2 139 ? 30.840 25.255 49.369 1.00 45.03 139 ILE D C 1
ATOM 4083 O O . ILE D 2 139 ? 29.647 25.539 49.433 1.00 44.99 139 ILE D O 1
ATOM 4088 N N . MET D 2 140 ? 31.279 24.055 49.003 1.00 44.15 140 MET D N 1
ATOM 4089 C CA . MET D 2 140 ? 30.365 22.947 48.706 1.00 42.70 140 MET D CA 1
ATOM 4090 C C . MET D 2 140 ? 29.392 22.694 49.852 1.00 43.81 140 MET D C 1
ATOM 4091 O O . MET D 2 140 ? 28.197 22.522 49.632 1.00 43.89 140 MET D O 1
ATOM 4096 N N . ASN D 2 141 ? 29.914 22.671 51.074 1.00 45.77 141 ASN D N 1
ATOM 4097 C CA . ASN D 2 141 ? 29.086 22.422 52.257 1.00 48.32 141 ASN D CA 1
ATOM 4098 C C . ASN D 2 141 ? 28.036 23.512 52.465 1.00 49.17 141 ASN D C 1
ATOM 4099 O O . ASN D 2 141 ? 26.887 23.218 52.814 1.00 49.67 141 ASN D O 1
ATOM 4104 N N . LYS D 2 142 ? 28.427 24.764 52.239 1.00 49.35 142 LYS D N 1
ATOM 4105 C CA . LYS D 2 142 ? 27.475 25.881 52.268 1.00 50.20 142 LYS D CA 1
ATOM 4106 C C . LYS D 2 142 ? 26.393 25.738 51.204 1.00 49.58 142 LYS D C 1
ATOM 4107 O O . LYS D 2 142 ? 25.219 25.946 51.482 1.00 50.08 142 LYS D O 1
ATOM 4109 N N . TRP D 2 143 ? 26.795 25.389 49.985 1.00 48.12 143 TRP D N 1
ATOM 4110 C CA . TRP D 2 143 ? 25.842 25.244 48.885 1.00 47.93 143 TRP D CA 1
ATOM 4111 C C . TRP D 2 143 ? 24.844 24.111 49.122 1.00 50.89 143 TRP D C 1
ATOM 4112 O O . TRP D 2 143 ? 23.640 24.294 48.927 1.00 51.38 143 TRP D O 1
ATOM 4123 N N . LYS D 2 144 ? 25.331 22.951 49.557 1.00 51.08 144 LYS D N 1
ATOM 4124 C CA . LYS D 2 144 ? 24.438 21.812 49.737 1.00 53.70 144 LYS D CA 1
ATOM 4125 C C . LYS D 2 144 ? 23.527 21.920 50.970 1.00 56.46 144 LYS D C 1
ATOM 4126 O O . LYS D 2 144 ? 22.608 21.128 51.104 1.00 57.72 144 LYS D O 1
ATOM 4132 N N . ASP D 2 145 ? 23.763 22.901 51.848 1.00 59.44 145 ASP D N 1
ATOM 4133 C CA . ASP D 2 145 ? 22.816 23.218 52.932 1.00 62.70 145 ASP D CA 1
ATOM 4134 C C . ASP D 2 145 ? 21.478 23.742 52.399 1.00 63.68 145 ASP D C 1
ATOM 4135 O O . ASP D 2 145 ? 20.475 23.747 53.114 1.00 64.06 145 ASP D O 1
ATOM 4140 N N . ASP D 2 146 ? 21.485 24.207 51.156 1.00 62.49 146 ASP D N 1
ATOM 4141 C CA . ASP D 2 146 ? 20.297 24.736 50.501 1.00 64.14 146 ASP D CA 1
ATOM 4142 C C . ASP D 2 146 ? 19.497 23.579 49.910 1.00 63.96 146 ASP D C 1
ATOM 4143 O O . ASP D 2 146 ? 19.791 23.102 48.813 1.00 60.29 146 ASP D O 1
ATOM 4148 N N . GLY D 2 147 ? 18.485 23.135 50.655 1.00 67.40 147 GLY D N 1
ATOM 4149 C CA . GLY D 2 147 ? 17.668 21.982 50.269 1.00 69.38 147 GLY D CA 1
ATOM 4150 C C . GLY D 2 147 ? 16.995 22.123 48.915 1.00 71.59 147 GLY D C 1
ATOM 4151 O O . GLY D 2 147 ? 16.886 21.151 48.172 1.00 73.50 147 GLY D O 1
ATOM 4152 N N . GLU D 2 148 ? 16.561 23.339 48.591 1.00 73.45 148 GLU D N 1
ATOM 4153 C CA . GLU D 2 148 ? 15.912 23.637 47.310 1.00 74.68 148 GLU D CA 1
ATOM 4154 C C . GLU D 2 148 ? 16.883 23.408 46.156 1.00 70.69 148 GLU D C 1
ATOM 4155 O O . GLU D 2 148 ? 16.545 22.790 45.139 1.00 69.90 148 GLU D O 1
ATOM 4161 N N . PHE D 2 149 ? 18.098 23.920 46.331 1.00 67.62 149 PHE D N 1
ATOM 4162 C CA . PHE D 2 149 ? 19.156 23.788 45.332 1.00 62.63 149 PHE D CA 1
ATOM 4163 C C . PHE D 2 149 ? 19.419 22.317 45.031 1.00 61.34 149 PHE D C 1
ATOM 4164 O O . PHE D 2 149 ? 19.451 21.904 43.868 1.00 60.00 149 PHE D O 1
ATOM 4172 N N . VAL D 2 150 ? 19.596 21.524 46.081 1.00 60.19 150 VAL D N 1
ATOM 4173 C CA . VAL D 2 150 ? 19.925 20.118 45.906 1.00 61.10 150 VAL D CA 1
ATOM 4174 C C . VAL D 2 150 ? 18.760 19.393 45.229 1.00 64.56 150 VAL D C 1
ATOM 4175 O O . VAL D 2 150 ? 18.977 18.574 44.337 1.00 64.59 150 VAL D O 1
ATOM 4179 N N . LYS D 2 151 ? 17.536 19.690 45.656 1.00 67.47 151 LYS D N 1
ATOM 4180 C CA . LYS D 2 151 ? 16.346 19.134 45.014 1.00 72.34 151 LYS D CA 1
ATOM 4181 C C . LYS D 2 151 ? 16.282 19.441 43.522 1.00 72.83 151 LYS D C 1
ATOM 4182 O O . LYS D 2 151 ? 15.968 18.550 42.739 1.00 75.95 151 LYS D O 1
ATOM 4184 N N . GLN D 2 152 ? 16.579 20.684 43.136 1.00 70.30 152 GLN D N 1
ATOM 4185 C CA . GLN D 2 152 ? 16.591 21.071 41.715 1.00 69.64 152 GLN D CA 1
ATOM 4186 C C . GLN D 2 152 ? 17.538 20.204 40.881 1.00 66.49 152 GLN D C 1
ATOM 4187 O O . GLN D 2 152 ? 17.203 19.818 39.765 1.00 67.10 152 GLN D O 1
ATOM 4193 N N . LEU D 2 153 ? 18.716 19.906 41.426 1.00 62.24 153 LEU D N 1
ATOM 4194 C CA . LEU D 2 153 ? 19.695 19.060 40.739 1.00 58.78 153 LEU D CA 1
ATOM 4195 C C . LEU D 2 153 ? 19.192 17.625 40.546 1.00 60.52 153 LEU D C 1
ATOM 4196 O O . LEU D 2 153 ? 19.347 17.054 39.471 1.00 59.13 153 LEU D O 1
ATOM 4201 N N . LYS D 2 154 ? 18.594 17.055 41.593 1.00 63.87 154 LYS D N 1
ATOM 4202 C CA . LYS D 2 154 ? 18.038 15.693 41.537 1.00 67.64 154 LYS D CA 1
ATOM 4203 C C . LYS D 2 154 ? 16.756 15.638 40.695 1.00 73.06 154 LYS D C 1
ATOM 4204 O O . LYS D 2 154 ? 16.596 14.773 39.833 1.00 74.85 154 LYS D O 1
ATOM 4206 N N . PHE D 2 155 ? 15.861 16.590 40.943 1.00 76.16 155 PHE D N 1
ATOM 4207 C CA . PHE D 2 155 ? 14.539 16.639 40.316 1.00 80.72 155 PHE D CA 1
ATOM 4208 C C . PHE D 2 155 ? 14.569 16.823 38.801 1.00 81.49 155 PHE D C 1
ATOM 4209 O O . PHE D 2 155 ? 13.784 16.205 38.081 1.00 83.59 155 PHE D O 1
ATOM 4217 N N . LEU D 2 156 ? 15.467 17.676 38.322 1.00 79.20 156 LEU D N 1
ATOM 4218 C CA . LEU D 2 156 ? 15.621 17.899 36.886 1.00 80.13 156 LEU D CA 1
ATOM 4219 C C . LEU D 2 156 ? 15.844 16.571 36.164 1.00 81.06 156 LEU D C 1
ATOM 4220 O O . LEU D 2 156 ? 15.286 16.338 35.086 1.00 84.07 156 LEU D O 1
ATOM 4225 N N . ILE D 2 157 ? 16.643 15.699 36.778 1.00 80.89 157 ILE D N 1
ATOM 4226 C CA . ILE D 2 157 ? 16.965 14.397 36.197 1.00 83.61 157 ILE D CA 1
ATOM 4227 C C . ILE D 2 157 ? 15.719 13.517 36.106 1.00 90.91 157 ILE D C 1
ATOM 4228 O O . ILE D 2 157 ? 15.437 12.978 35.037 1.00 94.58 157 ILE D O 1
ATOM 4233 N N . HIS D 2 158 ? 14.966 13.387 37.202 1.00 94.32 158 HIS D N 1
ATOM 4234 C CA . HIS D 2 158 ? 13.741 12.563 37.175 1.00 100.12 158 HIS D CA 1
ATOM 4235 C C . HIS D 2 158 ? 12.700 13.119 36.222 1.00 101.78 158 HIS D C 1
ATOM 4236 O O . HIS D 2 158 ? 11.964 12.360 35.592 1.00 104.26 158 HIS D O 1
ATOM 4243 N N . GLU D 2 159 ? 12.595 14.444 36.170 1.00 99.29 159 GLU D N 1
ATOM 4244 C CA . GLU D 2 159 ? 11.589 15.081 35.330 1.00 102.47 159 GLU D CA 1
ATOM 4245 C C . GLU D 2 159 ? 11.839 14.816 33.843 1.00 102.60 159 GLU D C 1
ATOM 4246 O O . GLU D 2 159 ? 10.890 14.651 33.080 1.00 106.88 159 GLU D O 1
ATOM 4252 N N . CYS D 2 160 ? 13.107 14.764 33.440 1.00 96.98 160 CYS D N 1
ATOM 4253 C CA . CYS D 2 160 ? 13.458 14.637 32.023 1.00 96.56 160 CYS D CA 1
ATOM 4254 C C . CYS D 2 160 ? 14.178 13.340 31.645 1.00 95.64 160 CYS D C 1
ATOM 4255 O O . CYS D 2 160 ? 14.522 13.148 30.478 1.00 96.30 160 CYS D O 1
ATOM 4258 N N . SER D 2 161 ? 14.373 12.449 32.614 1.00 94.41 161 SER D N 1
ATOM 4259 C CA . SER D 2 161 ? 15.080 11.182 32.389 1.00 94.95 161 SER D CA 1
ATOM 4260 C C . SER D 2 161 ? 14.539 10.397 31.196 1.00 99.32 161 SER D C 1
ATOM 4261 O O . SER D 2 161 ? 15.302 9.987 30.320 1.00 99.65 161 SER D O 1
ATOM 4263 N N . GLN D 2 162 ? 13.223 10.198 31.165 1.00 102.50 162 GLN D N 1
ATOM 4264 C CA . GLN D 2 162 ? 12.595 9.391 30.123 1.00 107.28 162 GLN D CA 1
ATOM 4265 C C . GLN D 2 162 ? 12.824 9.997 28.747 1.00 107.70 162 GLN D C 1
ATOM 4266 O O . GLN D 2 162 ? 13.181 9.292 27.802 1.00 110.85 162 GLN D O 1
ATOM 4268 N N . LYS D 2 163 ? 12.626 11.306 28.637 1.00 104.63 163 LYS D N 1
ATOM 4269 C CA . LYS D 2 163 ? 12.768 11.983 27.354 1.00 105.65 163 LYS D CA 1
ATOM 4270 C C . LYS D 2 163 ? 14.234 12.085 26.923 1.00 101.00 163 LYS D C 1
ATOM 4271 O O . LYS D 2 163 ? 14.534 12.023 25.726 1.00 102.62 163 LYS D O 1
ATOM 4277 N N . MET D 2 164 ? 15.141 12.198 27.896 1.00 95.14 164 MET D N 1
ATOM 4278 C CA . MET D 2 164 ? 16.577 12.135 27.625 1.00 90.99 164 MET D CA 1
ATOM 4279 C C . MET D 2 164 ? 16.979 10.736 27.142 1.00 92.90 164 MET D C 1
ATOM 4280 O O . MET D 2 164 ? 17.706 10.605 26.156 1.00 92.68 164 MET D O 1
ATOM 4285 N N . ASP D 2 165 ? 16.499 9.701 27.833 1.00 95.16 165 ASP D N 1
ATOM 4286 C CA . ASP D 2 165 ? 16.717 8.307 27.412 1.00 98.54 165 ASP D CA 1
ATOM 4287 C C . ASP D 2 165 ? 16.216 8.082 25.993 1.00 103.54 165 ASP D C 1
ATOM 4288 O O . ASP D 2 165 ? 16.946 7.575 25.136 1.00 104.25 165 ASP D O 1
ATOM 4293 N N . GLU D 2 166 ? 14.957 8.447 25.768 1.00 108.11 166 GLU D N 1
ATOM 4294 C CA . GLU D 2 166 ? 14.327 8.347 24.449 1.00 113.65 166 GLU D CA 1
ATOM 4295 C C . GLU D 2 166 ? 15.174 8.987 23.357 1.00 113.11 166 GLU D C 1
ATOM 4296 O O . GLU D 2 166 ? 15.378 8.388 22.304 1.00 116.29 166 GLU D O 1
ATOM 4298 N N . PHE D 2 167 ? 15.670 10.196 23.615 1.00 109.38 167 PHE D N 1
ATOM 4299 C CA . PHE D 2 167 ? 16.492 10.904 22.637 1.00 109.27 167 PHE D CA 1
ATOM 4300 C C . PHE D 2 167 ? 17.839 10.219 22.410 1.00 108.14 167 PHE D C 1
ATOM 4301 O O . PHE D 2 167 ? 18.268 10.050 21.268 1.00 110.76 167 PHE D O 1
ATOM 4309 N N . LEU D 2 168 ? 18.500 9.827 23.494 1.00 104.67 168 LEU D N 1
ATOM 4310 C CA . LEU D 2 168 ? 19.766 9.100 23.392 1.00 104.12 168 LEU D CA 1
ATOM 4311 C C . LEU D 2 168 ? 19.605 7.789 22.616 1.00 109.74 168 LEU D C 1
ATOM 4312 O O . LEU D 2 168 ? 20.549 7.326 21.974 1.00 111.60 168 LEU D O 1
ATOM 4317 N N . LYS D 2 169 ? 18.415 7.195 22.682 1.00 114.32 169 LYS D N 1
ATOM 4318 C CA . LYS D 2 169 ? 18.086 6.025 21.869 1.00 119.69 169 LYS D CA 1
ATOM 4319 C C . LYS D 2 169 ? 18.139 6.343 20.372 1.00 123.59 169 LYS D C 1
ATOM 4320 O O . LYS D 2 169 ? 18.694 5.565 19.598 1.00 126.94 169 LYS D O 1
ATOM 4322 N N . GLN D 2 170 ? 17.563 7.479 19.970 1.00 123.85 170 GLN D N 1
ATOM 4323 C CA . GLN D 2 170 ? 17.607 7.921 18.560 1.00 127.13 170 GLN D CA 1
ATOM 4324 C C . GLN D 2 170 ? 19.041 7.958 18.034 1.00 125.36 170 GLN D C 1
ATOM 4325 O O . GLN D 2 170 ? 19.345 7.385 16.983 1.00 128.67 170 GLN D O 1
ATOM 4331 N N . SER D 2 171 ? 19.907 8.646 18.774 1.00 119.59 171 SER D N 1
ATOM 4332 C CA . SER D 2 171 ? 21.329 8.722 18.450 1.00 117.58 171 SER D CA 1
ATOM 4333 C C . SER D 2 171 ? 21.922 7.319 18.313 1.00 120.46 171 SER D C 1
ATOM 4334 O O . SER D 2 171 ? 22.612 7.025 17.333 1.00 123.84 171 SER D O 1
ATOM 4337 N N . LYS D 2 172 ? 21.631 6.461 19.294 1.00 119.71 172 LYS D N 1
ATOM 4338 C CA . LYS D 2 172 ? 22.048 5.053 19.286 1.00 121.52 172 LYS D CA 1
ATOM 4339 C C . LYS D 2 172 ? 23.564 4.907 19.367 1.00 118.76 172 LYS D C 1
ATOM 4340 O O . LYS D 2 172 ? 24.089 3.796 19.346 1.00 120.44 172 LYS D O 1
#

CATH classification: 3.10.100.10